Protein AF-0000000068876892 (afdb_homodimer)

Structure (mmCIF, N/CA/C/O backbone):
data_AF-0000000068876892-model_v1
#
loop_
_entity.id
_entity.type
_entity.pdbx_description
1 polymer 'Late sexual development protein'
#
loop_
_atom_site.group_PDB
_atom_site.id
_atom_site.type_symbol
_atom_site.label_atom_id
_atom_site.label_alt_id
_atom_site.label_comp_id
_atom_site.label_asym_id
_atom_site.label_entity_id
_atom_site.label_seq_id
_atom_site.pdbx_PDB_ins_code
_atom_site.Cartn_x
_atom_site.Cartn_y
_atom_site.Cartn_z
_atom_site.occupancy
_atom_site.B_iso_or_equiv
_atom_site.auth_seq_id
_atom_site.auth_comp_id
_atom_site.auth_asym_id
_atom_site.auth_atom_id
_atom_site.pdbx_PDB_model_num
ATOM 1 N N . MET A 1 1 ? -30.031 54.219 34.031 1 28.59 1 MET A N 1
ATOM 2 C CA . MET A 1 1 ? -30.281 52.781 33.844 1 28.59 1 MET A CA 1
ATOM 3 C C . MET A 1 1 ? -29.078 52.062 33.281 1 28.59 1 MET A C 1
ATOM 5 O O . MET A 1 1 ? -28.656 52.375 32.156 1 28.59 1 MET A O 1
ATOM 9 N N . LEU A 1 2 ? -28.141 51.688 34.125 1 32.84 2 LEU A N 1
ATOM 10 C CA . LEU A 1 2 ? -26.781 51.188 34.062 1 32.84 2 LEU A CA 1
ATOM 11 C C . LEU A 1 2 ? -26.75 49.781 33.438 1 32.84 2 LEU A C 1
ATOM 13 O O . LEU A 1 2 ? -27.328 48.844 33.969 1 32.84 2 LEU A O 1
ATOM 17 N N . LEU A 1 3 ? -26.875 49.75 32.094 1 31.39 3 LEU A N 1
ATOM 18 C CA . LEU A 1 3 ? -26.828 48.531 31.281 1 31.39 3 LEU A CA 1
ATOM 19 C C . LEU A 1 3 ? -25.578 47.719 31.578 1 31.39 3 LEU A C 1
ATOM 21 O O . LEU A 1 3 ? -24.469 48.219 31.375 1 31.39 3 LEU A O 1
ATOM 25 N N . GLN A 1 4 ? -25.609 46.906 32.625 1 23.48 4 GLN A N 1
ATOM 26 C CA . GLN A 1 4 ? -24.594 45.938 33 1 23.48 4 GLN A CA 1
ATOM 27 C C . GLN A 1 4 ? -24.328 44.938 31.859 1 23.48 4 GLN A C 1
ATOM 29 O O . GLN A 1 4 ? -25.234 44.188 31.469 1 23.48 4 GLN A O 1
ATOM 34 N N . ARG A 1 5 ? -23.562 45.344 30.828 1 32.91 5 ARG A N 1
ATOM 35 C CA . ARG A 1 5 ? -23.047 44.438 29.797 1 32.91 5 ARG A CA 1
ATOM 36 C C . ARG A 1 5 ? -22.422 43.219 30.438 1 32.91 5 ARG A C 1
ATOM 38 O O . ARG A 1 5 ? -21.422 43.312 31.141 1 32.91 5 ARG A O 1
ATOM 45 N N . SER A 1 6 ? -23.25 42.188 30.812 1 27.88 6 SER A N 1
ATOM 46 C CA . SER A 1 6 ? -22.766 40.906 31.266 1 27.88 6 SER A CA 1
ATOM 47 C C . SER A 1 6 ? -21.797 40.281 30.25 1 27.88 6 SER A C 1
ATOM 49 O O . SER A 1 6 ? -22.125 40.125 29.078 1 27.88 6 SER A O 1
ATOM 51 N N . TRP A 1 7 ? -20.484 40.406 30.406 1 29.2 7 TRP A N 1
ATOM 52 C CA . TRP A 1 7 ? -19.391 39.719 29.703 1 29.2 7 TRP A CA 1
ATOM 53 C C . TRP A 1 7 ? -19.531 38.219 29.828 1 29.2 7 TRP A C 1
ATOM 55 O O . TRP A 1 7 ? -19.422 37.656 30.922 1 29.2 7 TRP A O 1
ATOM 65 N N . ALA A 1 8 ? -20.422 37.562 29.094 1 30.58 8 ALA A N 1
ATOM 66 C CA . ALA A 1 8 ? -20.453 36.094 29.047 1 30.58 8 ALA A CA 1
ATOM 67 C C . ALA A 1 8 ? -19.109 35.531 28.578 1 30.58 8 ALA A C 1
ATOM 69 O O . ALA A 1 8 ? -18.688 35.812 27.453 1 30.58 8 ALA A O 1
ATOM 70 N N . LEU A 1 9 ? -18.172 35.25 29.484 1 28.89 9 LEU A N 1
ATOM 71 C CA . LEU A 1 9 ? -16.969 34.438 29.281 1 28.89 9 LEU A CA 1
ATOM 72 C C . LEU A 1 9 ? -17.328 33.094 28.656 1 28.89 9 LEU A C 1
ATOM 74 O O . LEU A 1 9 ? -18.078 32.312 29.25 1 28.89 9 LEU A O 1
ATOM 78 N N . LEU A 1 10 ? -17.438 33.062 27.391 1 29.5 10 LEU A N 1
ATOM 79 C CA . LEU A 1 10 ? -17.469 31.781 26.703 1 29.5 10 LEU A CA 1
ATOM 80 C C . LEU A 1 10 ? -16.344 30.875 27.172 1 29.5 10 LEU A C 1
ATOM 82 O O . LEU A 1 10 ? -15.172 31.141 26.891 1 29.5 10 LEU A O 1
ATOM 86 N N . LEU A 1 11 ? -16.453 30.234 28.328 1 28.41 11 LEU A N 1
ATOM 87 C CA . LEU A 1 11 ? -15.57 29.156 28.75 1 28.41 11 LEU A CA 1
ATOM 88 C C . LEU A 1 11 ? -15.469 28.078 27.672 1 28.41 11 LEU A C 1
ATOM 90 O O . LEU A 1 11 ? -16.469 27.469 27.297 1 28.41 11 LEU A O 1
ATOM 94 N N . ALA A 1 12 ? -14.555 28.156 26.781 1 30.27 12 ALA A N 1
ATOM 95 C CA . ALA A 1 12 ? -14.078 27.031 25.984 1 30.27 12 ALA A CA 1
ATOM 96 C C . ALA A 1 12 ? -13.836 25.797 26.859 1 30.27 12 ALA A C 1
ATOM 98 O O . ALA A 1 12 ? -12.898 25.766 27.656 1 30.27 12 ALA A O 1
ATOM 99 N N . LEU A 1 13 ? -14.867 25.141 27.328 1 30.42 13 LEU A N 1
ATOM 100 C CA . LEU A 1 13 ? -14.695 23.828 27.938 1 30.42 13 LEU A CA 1
ATOM 101 C C . LEU A 1 13 ? -13.727 22.984 27.141 1 30.42 13 LEU A C 1
ATOM 103 O O . LEU A 1 13 ? -14.062 22.5 26.062 1 30.42 13 LEU A O 1
ATOM 107 N N . LEU A 1 14 ? -12.484 23.312 27.141 1 33.69 14 LEU A N 1
ATOM 108 C CA . LEU A 1 14 ? -11.492 22.281 26.844 1 33.69 14 LEU A CA 1
ATOM 109 C C . LEU A 1 14 ? -11.758 21.016 27.656 1 33.69 14 LEU A C 1
ATOM 111 O O . LEU A 1 14 ? -11.477 20.969 28.859 1 33.69 14 LEU A O 1
ATOM 115 N N . GLY A 1 15 ? -12.852 20.375 27.469 1 34.12 15 GLY A N 1
ATOM 116 C CA . GLY A 1 15 ? -12.914 19.062 28.109 1 34.12 15 GLY A CA 1
ATOM 117 C C . GLY A 1 15 ? -11.57 18.375 28.188 1 34.12 15 GLY A C 1
ATOM 118 O O . GLY A 1 15 ? -10.781 18.438 27.234 1 34.12 15 GLY A O 1
ATOM 119 N N . CYS A 1 16 ? -11 18.141 29.281 1 36.81 16 CYS A N 1
ATOM 120 C CA . CYS A 1 16 ? -9.859 17.281 29.578 1 36.81 16 CYS A CA 1
ATOM 121 C C . CYS A 1 16 ? -9.891 16.016 28.734 1 36.81 16 CYS A C 1
ATOM 123 O O . CYS A 1 16 ? -10.586 15.055 29.062 1 36.81 16 CYS A O 1
ATOM 125 N N . ALA A 1 17 ? -9.812 16.109 27.5 1 43.75 17 ALA A N 1
ATOM 126 C CA . ALA A 1 17 ? -9.602 14.867 26.766 1 43.75 17 ALA A CA 1
ATOM 127 C C . ALA A 1 17 ? -8.5 14.031 27.406 1 43.75 17 ALA A C 1
ATOM 129 O O . ALA A 1 17 ? -7.355 14.484 27.516 1 43.75 17 ALA A O 1
ATOM 130 N N . SER A 1 18 ? -8.773 13.258 28.469 1 49.16 18 SER A N 1
ATOM 131 C CA . SER A 1 18 ? -7.797 12.297 28.969 1 49.16 18 SER A CA 1
ATOM 132 C C . SER A 1 18 ? -6.957 11.719 27.844 1 49.16 18 SER A C 1
ATOM 134 O O . SER A 1 18 ? -7.5 11.297 26.812 1 49.16 18 SER A O 1
ATOM 136 N N . GLY A 1 19 ? -5.746 12.109 27.766 1 66.5 19 GLY A N 1
ATOM 137 C CA . GLY A 1 19 ? -4.789 11.57 26.812 1 66.5 19 GLY A CA 1
ATOM 138 C C . GLY A 1 19 ? -4.879 10.062 26.672 1 66.5 19 GLY A C 1
ATOM 139 O O . GLY A 1 19 ? -5.07 9.352 27.656 1 66.5 19 GLY A O 1
ATOM 140 N N . ALA A 1 20 ? -5.129 9.594 25.453 1 75.75 20 ALA A N 1
ATOM 141 C CA . ALA A 1 20 ? -5.066 8.164 25.172 1 75.75 20 ALA A CA 1
ATOM 142 C C . ALA A 1 20 ? -3.635 7.645 25.297 1 75.75 20 ALA A C 1
ATOM 144 O O . ALA A 1 20 ? -2.711 8.203 24.703 1 75.75 20 ALA A O 1
ATOM 145 N N . ALA A 1 21 ? -3.508 6.668 26.344 1 76.81 21 ALA A N 1
ATOM 146 C CA . ALA A 1 21 ? -2.225 5.988 26.5 1 76.81 21 ALA A CA 1
ATOM 147 C C . ALA A 1 21 ? -2.158 4.73 25.641 1 76.81 21 ALA A C 1
ATOM 149 O O . ALA A 1 21 ? -3.186 4.242 25.156 1 76.81 21 ALA A O 1
ATOM 150 N N . ILE A 1 22 ? -0.968 4.312 25.312 1 84.5 22 ILE A N 1
ATOM 151 C CA . ILE A 1 22 ? -0.804 3.045 24.609 1 84.5 22 ILE A CA 1
ATOM 152 C C . ILE A 1 22 ? -1.352 1.907 25.469 1 84.5 22 ILE A C 1
ATOM 154 O O . ILE A 1 22 ? -1.19 1.912 26.688 1 84.5 22 ILE A O 1
ATOM 158 N N . PRO A 1 23 ? -1.977 1.021 24.844 1 81 23 PRO A N 1
ATOM 159 C CA . PRO A 1 23 ? -2.531 -0.106 25.594 1 81 23 PRO A CA 1
ATOM 160 C C . PRO A 1 23 ? -1.452 -1.014 26.172 1 81 23 PRO A C 1
ATOM 162 O O . PRO A 1 23 ? -0.343 -1.083 25.641 1 81 23 PRO A O 1
ATOM 165 N N . SER A 1 24 ? -1.805 -1.585 27.312 1 78.12 24 SER A N 1
ATOM 166 C CA . SER A 1 24 ? -0.872 -2.543 27.891 1 78.12 24 SER A CA 1
ATOM 167 C C . SER A 1 24 ? -1.562 -3.867 28.203 1 78.12 24 SER A C 1
ATOM 169 O O . SER A 1 24 ? -0.991 -4.727 28.875 1 78.12 24 SER A O 1
ATOM 171 N N . ASN A 1 25 ? -2.619 -4.035 27.578 1 77.56 25 ASN A N 1
ATOM 172 C CA . ASN A 1 25 ? -3.416 -5.203 27.938 1 77.56 25 ASN A CA 1
ATOM 173 C C . ASN A 1 25 ? -2.844 -6.48 27.328 1 77.56 25 ASN A C 1
ATOM 175 O O . ASN A 1 25 ? -3.07 -7.574 27.859 1 77.56 25 ASN A O 1
ATOM 179 N N . ASP A 1 26 ? -2.145 -6.406 26.344 1 85.19 26 ASP A N 1
ATOM 180 C CA . ASP A 1 26 ? -1.611 -7.594 25.688 1 85.19 26 ASP A CA 1
ATOM 181 C C . ASP A 1 26 ? -0.086 -7.617 25.734 1 85.19 26 ASP A C 1
ATOM 183 O O . ASP A 1 26 ? 0.558 -8.344 24.969 1 85.19 26 ASP A O 1
ATOM 187 N N . GLY A 1 27 ? 0.458 -6.848 26.594 1 90.5 27 GLY A N 1
ATOM 188 C CA . GLY A 1 27 ? 1.896 -6.832 26.797 1 90.5 27 GLY A CA 1
ATOM 189 C C . GLY A 1 27 ? 2.613 -5.805 25.953 1 90.5 27 GLY A C 1
ATOM 190 O O . GLY A 1 27 ? 3.814 -5.578 26.109 1 90.5 27 GLY A O 1
ATOM 191 N N . PHE A 1 28 ? 2.02 -5.273 24.984 1 93.25 28 PHE A N 1
ATOM 192 C CA . PHE A 1 28 ? 2.586 -4.191 24.188 1 93.25 28 PHE A CA 1
ATOM 193 C C . PHE A 1 28 ? 2.973 -3.012 25.078 1 93.25 28 PHE A C 1
ATOM 195 O O . PHE A 1 28 ? 2.27 -2.697 26.031 1 93.25 28 PHE A O 1
ATOM 202 N N . PRO A 1 29 ? 4.062 -2.455 24.844 1 93.62 29 PRO A N 1
ATOM 203 C CA . PRO A 1 29 ? 4.949 -2.484 23.688 1 93.62 29 PRO A CA 1
ATOM 204 C C . PRO A 1 29 ? 6.078 -3.502 23.828 1 93.62 29 PRO A C 1
ATOM 206 O O . PRO A 1 29 ? 6.895 -3.656 22.922 1 93.62 29 PRO A O 1
ATOM 209 N N . SER A 1 30 ? 6.234 -4.156 24.969 1 93 30 SER A N 1
ATOM 210 C CA . SER A 1 30 ? 7.273 -5.156 25.203 1 93 30 SER A CA 1
ATOM 211 C C . SER A 1 30 ? 6.668 -6.508 25.562 1 93 30 SER A C 1
ATOM 213 O O . SER A 1 30 ? 6.895 -7.02 26.656 1 93 30 SER A O 1
ATOM 215 N N . PRO A 1 31 ? 6.016 -7.125 24.625 1 95.44 31 PRO A N 1
ATOM 216 C CA . PRO A 1 31 ? 5.289 -8.367 24.906 1 95.44 31 PRO A CA 1
ATOM 217 C C . PRO A 1 31 ? 6.219 -9.547 25.156 1 95.44 31 PRO A C 1
ATOM 219 O O . PRO A 1 31 ? 7.309 -9.617 24.578 1 95.44 31 PRO A O 1
ATOM 222 N N . SER A 1 32 ? 5.703 -10.492 26.047 1 93.88 32 SER A N 1
ATOM 223 C CA . SER A 1 32 ? 6.336 -11.797 26.156 1 93.88 32 SER A CA 1
ATOM 224 C C . SER A 1 32 ? 6.184 -12.594 24.859 1 93.88 32 SER A C 1
ATOM 226 O O . SER A 1 32 ? 5.461 -12.172 23.953 1 93.88 32 SER A O 1
ATOM 228 N N . THR A 1 33 ? 6.875 -13.719 24.812 1 93.56 33 THR A N 1
ATOM 229 C CA . THR A 1 33 ? 6.789 -14.562 23.625 1 93.56 33 THR A CA 1
ATOM 230 C C . THR A 1 33 ? 5.344 -14.977 23.359 1 93.56 33 THR A C 1
ATOM 232 O O . THR A 1 33 ? 4.883 -14.93 22.219 1 93.56 33 THR A O 1
ATOM 235 N N . GLN A 1 34 ? 4.629 -15.336 24.391 1 93.88 34 GLN A N 1
ATOM 236 C CA . GLN A 1 34 ? 3.236 -15.758 24.266 1 93.88 34 GLN A CA 1
ATOM 237 C C . GLN A 1 34 ? 2.348 -14.578 23.859 1 93.88 34 GLN A C 1
ATOM 239 O O . GLN A 1 34 ? 1.432 -14.742 23.047 1 93.88 34 GLN A O 1
ATOM 244 N N . GLN A 1 35 ? 2.627 -13.469 24.406 1 95.44 35 GLN A N 1
ATOM 245 C CA . GLN A 1 35 ? 1.865 -12.266 24.062 1 95.44 35 GLN A CA 1
ATOM 246 C C . GLN A 1 35 ? 2.127 -11.836 22.625 1 95.44 35 GLN A C 1
ATOM 248 O O . GLN A 1 35 ? 1.212 -11.383 21.938 1 95.44 35 GLN A O 1
ATOM 253 N N . GLN A 1 36 ? 3.338 -11.969 22.234 1 95.75 36 GLN A N 1
ATOM 254 C CA . GLN A 1 36 ? 3.697 -11.656 20.859 1 95.75 36 GLN A CA 1
ATOM 255 C C . GLN A 1 36 ? 2.941 -12.547 19.875 1 95.75 36 GLN A C 1
ATOM 257 O O . GLN A 1 36 ? 2.506 -12.086 18.812 1 95.75 36 GLN A O 1
ATOM 262 N N . LEU A 1 37 ? 2.84 -13.773 20.203 1 96.19 37 LEU A N 1
ATOM 263 C CA . LEU A 1 37 ? 2.09 -14.695 19.359 1 96.19 37 LEU A CA 1
ATOM 264 C C . LEU A 1 37 ? 0.613 -14.32 19.312 1 96.19 37 LEU A C 1
ATOM 266 O O . LEU A 1 37 ? -0.03 -14.422 18.266 1 96.19 37 LEU A O 1
ATOM 270 N N . SER A 1 38 ? 0.063 -13.938 20.469 1 96.56 38 SER A N 1
ATOM 271 C CA . SER A 1 38 ? -1.329 -13.5 20.516 1 96.56 38 SER A CA 1
ATOM 272 C C . SER A 1 38 ? -1.555 -12.273 19.641 1 96.56 38 SER A C 1
ATOM 274 O O . SER A 1 38 ? -2.547 -12.188 18.906 1 96.56 38 SER A O 1
ATOM 276 N N . ILE A 1 39 ? -0.649 -11.289 19.719 1 97.81 39 ILE A N 1
ATOM 277 C CA . ILE A 1 39 ? -0.721 -10.102 18.875 1 97.81 39 ILE A CA 1
ATOM 278 C C . I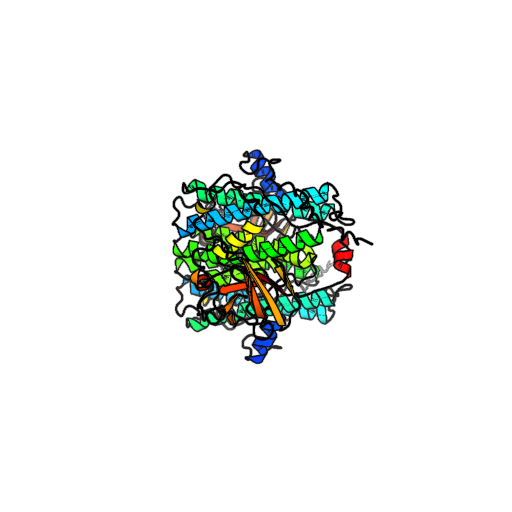LE A 1 39 ? -0.632 -10.5 17.406 1 97.81 39 ILE A C 1
ATOM 280 O O . ILE A 1 39 ? -1.367 -9.977 16.562 1 97.81 39 ILE A O 1
ATOM 284 N N . ALA A 1 40 ? 0.259 -11.461 17.078 1 98.44 40 ALA A N 1
ATOM 285 C CA . ALA A 1 40 ? 0.445 -11.938 15.711 1 98.44 40 ALA A CA 1
ATOM 286 C C . ALA A 1 40 ? -0.829 -12.586 15.172 1 98.44 40 ALA A C 1
ATOM 288 O O . ALA A 1 40 ? -1.176 -12.406 14 1 98.44 40 ALA A O 1
ATOM 289 N N . LYS A 1 41 ? -1.5 -13.328 16 1 97.88 41 LYS A N 1
ATOM 290 C CA . LYS A 1 41 ? -2.742 -13.977 15.586 1 97.88 41 LYS A CA 1
ATOM 291 C C . LYS A 1 41 ? -3.832 -12.945 15.305 1 97.88 41 LYS A C 1
ATOM 293 O O . LYS A 1 41 ? -4.543 -13.047 14.305 1 97.88 41 LYS A O 1
ATOM 298 N N . ASP A 1 42 ? -3.934 -11.922 16.172 1 97.38 42 ASP A N 1
ATOM 299 C CA . ASP A 1 42 ? -4.891 -10.852 15.93 1 97.38 42 ASP A CA 1
ATOM 300 C C . ASP A 1 42 ? -4.535 -10.062 14.664 1 97.38 42 ASP A C 1
ATOM 302 O O . ASP A 1 42 ? -5.422 -9.609 13.945 1 97.38 42 ASP A O 1
ATOM 306 N N . ALA A 1 43 ? -3.238 -9.945 14.406 1 98.56 43 ALA A N 1
ATOM 307 C CA . ALA A 1 43 ? -2.74 -9.164 13.281 1 98.56 43 ALA A CA 1
ATOM 308 C C . ALA A 1 43 ? -2.818 -9.961 11.977 1 98.56 43 ALA A C 1
ATOM 310 O O . ALA A 1 43 ? -2.791 -9.383 10.891 1 98.56 43 ALA A O 1
ATOM 311 N N . GLY A 1 44 ? -2.838 -11.258 12.102 1 98.31 44 GLY A N 1
ATOM 312 C CA . GLY A 1 44 ? -2.889 -12.133 10.938 1 98.31 44 GLY A CA 1
ATOM 313 C C . GLY A 1 44 ? -1.518 -12.453 10.367 1 98.31 44 GLY A C 1
ATOM 314 O O . GLY A 1 44 ? -1.392 -12.781 9.188 1 98.31 44 GLY A O 1
ATOM 315 N N . GLY A 1 45 ? -0.462 -12.336 11.109 1 98.75 45 GLY A N 1
ATOM 316 C CA . GLY A 1 45 ? 0.88 -12.625 10.625 1 98.75 45 GLY A CA 1
ATOM 317 C C . GLY A 1 45 ? 1.953 -12.391 11.672 1 98.75 45 GLY A C 1
ATOM 318 O O . GLY A 1 45 ? 1.719 -11.695 12.664 1 98.75 45 GLY A O 1
ATOM 319 N N . LEU A 1 46 ? 3.109 -12.961 11.438 1 98.62 46 LEU A N 1
ATOM 320 C CA . LEU A 1 46 ? 4.227 -12.867 12.375 1 98.62 46 LEU A CA 1
ATOM 321 C C . LEU A 1 46 ? 5.074 -11.633 12.094 1 98.62 46 LEU A C 1
ATOM 323 O O . LEU A 1 46 ? 5.031 -11.086 10.992 1 98.62 46 LEU A O 1
ATOM 327 N N . LEU A 1 47 ? 5.859 -11.266 13.141 1 98.25 47 LEU A N 1
ATOM 328 C CA . LEU A 1 47 ? 6.957 -10.328 12.945 1 98.25 47 LEU A CA 1
ATOM 329 C C . LEU A 1 47 ? 7.988 -10.898 11.977 1 98.25 47 LEU A C 1
ATOM 331 O O . LEU A 1 47 ? 8.211 -12.109 11.938 1 98.25 47 LEU A O 1
ATOM 335 N N . PRO A 1 48 ? 8.617 -9.977 11.203 1 97.62 48 PRO A N 1
ATOM 336 C CA . PRO A 1 48 ? 9.703 -10.461 10.352 1 97.62 48 PRO A CA 1
ATOM 337 C C . PRO A 1 48 ? 10.805 -11.164 11.148 1 97.62 48 PRO A C 1
ATOM 339 O O . PRO A 1 48 ? 11.148 -10.727 12.25 1 97.62 48 PRO A O 1
ATOM 342 N N . ASN A 1 49 ? 11.375 -12.242 10.594 1 95.88 49 ASN A N 1
ATOM 343 C CA . ASN A 1 49 ? 12.461 -12.93 11.281 1 95.88 49 ASN A CA 1
ATOM 344 C C . ASN A 1 49 ? 13.727 -12.969 10.438 1 95.88 49 ASN A C 1
ATOM 346 O O . ASN A 1 49 ? 14.562 -13.859 10.594 1 95.88 49 ASN A O 1
ATOM 350 N N . VAL A 1 50 ? 13.836 -12.102 9.5 1 93 50 VAL A N 1
ATOM 351 C CA . VAL A 1 50 ? 15.07 -11.953 8.727 1 93 50 VAL A CA 1
ATOM 352 C C . VAL A 1 50 ? 16.062 -11.086 9.492 1 93 50 VAL A C 1
ATOM 354 O O . VAL A 1 50 ? 15.664 -10.25 10.305 1 93 50 VAL A O 1
ATOM 357 N N . PRO A 1 51 ? 17.359 -11.234 9.234 1 91.69 51 PRO A N 1
ATOM 358 C CA . PRO A 1 51 ? 18.328 -10.43 9.977 1 91.69 51 PRO A CA 1
ATOM 359 C C . PRO A 1 51 ? 18.203 -8.938 9.695 1 91.69 51 PRO A C 1
ATOM 361 O O . PRO A 1 51 ? 18.078 -8.523 8.539 1 91.69 51 PRO A O 1
ATOM 364 N N . LEU A 1 52 ? 18.25 -8.156 10.734 1 95.19 52 LEU A N 1
ATOM 365 C CA . LEU A 1 52 ? 18.188 -6.699 10.641 1 95.19 52 LEU A CA 1
ATOM 366 C C . LEU A 1 52 ? 19.594 -6.098 10.578 1 95.19 52 LEU A C 1
ATOM 368 O O . LEU A 1 52 ? 20.547 -6.715 11.039 1 95.19 52 LEU A O 1
ATOM 372 N N . PRO A 1 53 ? 19.672 -4.898 9.969 1 96.12 53 PRO A N 1
ATOM 373 C CA . PRO A 1 53 ? 20.984 -4.238 9.984 1 96.12 53 PRO A CA 1
ATOM 374 C C . PRO A 1 53 ? 21.469 -3.928 11.398 1 96.12 53 PRO A C 1
ATOM 376 O O . PRO A 1 53 ? 20.672 -3.496 12.25 1 96.12 53 PRO A O 1
ATOM 379 N N . THR A 1 54 ? 22.766 -4.148 11.617 1 97.62 54 THR A N 1
ATOM 380 C CA . THR A 1 54 ? 23.344 -3.873 12.93 1 97.62 54 THR A CA 1
ATOM 381 C C . THR A 1 54 ? 23.891 -2.449 12.992 1 97.62 54 THR A C 1
ATOM 383 O O . THR A 1 54 ? 24.297 -1.982 14.055 1 97.62 54 THR A O 1
ATOM 386 N N . LYS A 1 55 ? 23.922 -1.818 11.875 1 97.81 55 LYS A N 1
ATOM 387 C CA . LYS A 1 55 ? 24.328 -0.42 11.781 1 97.81 55 LYS A CA 1
ATOM 388 C C . LYS A 1 55 ? 23.391 0.369 10.875 1 97.81 55 LYS A C 1
ATOM 390 O O . LYS A 1 55 ? 22.969 -0.125 9.828 1 97.81 55 LYS A O 1
ATOM 395 N N . LEU A 1 56 ? 23.047 1.564 11.289 1 98.19 56 LEU A N 1
ATOM 396 C CA . LEU A 1 56 ? 22.234 2.486 10.516 1 98.19 56 LEU A CA 1
ATOM 397 C C . LEU A 1 56 ? 22.953 3.805 10.281 1 98.19 56 LEU A C 1
ATOM 399 O O . LEU A 1 56 ? 23.625 4.316 11.188 1 98.19 56 LEU A O 1
ATOM 403 N N . GLY A 1 57 ? 22.953 4.281 9.039 1 98.25 57 GLY A N 1
ATOM 404 C CA . GLY A 1 57 ? 23.359 5.66 8.828 1 98.25 57 GLY A CA 1
ATOM 405 C C . GLY A 1 57 ? 22.422 6.664 9.484 1 98.25 57 GLY A C 1
ATOM 406 O O . GLY A 1 57 ? 21.359 6.301 9.984 1 98.25 57 GLY A O 1
ATOM 407 N N . PRO A 1 58 ? 22.828 7.969 9.508 1 98.25 58 PRO A N 1
ATOM 408 C CA . PRO A 1 58 ? 22.016 8.984 10.188 1 98.25 58 PRO A CA 1
ATOM 409 C C . PRO A 1 58 ? 20.609 9.094 9.625 1 98.25 58 PRO A C 1
ATOM 411 O O . PRO A 1 58 ? 19.656 9.297 10.375 1 98.25 58 PRO A O 1
ATOM 414 N N . GLY A 1 59 ? 20.5 9 8.32 1 98.38 59 GLY A N 1
ATOM 415 C CA . GLY A 1 59 ? 19.188 9.055 7.707 1 98.38 59 GLY A CA 1
ATOM 416 C C . GLY A 1 59 ? 18.297 7.891 8.094 1 98.38 59 GLY A C 1
ATOM 417 O O . GLY A 1 59 ? 17.109 8.078 8.406 1 98.38 59 GLY A O 1
ATOM 418 N N . SER A 1 60 ? 18.859 6.684 8.016 1 98.75 60 SER A N 1
ATOM 419 C CA . SER A 1 60 ? 18.094 5.484 8.352 1 98.75 60 SER A CA 1
ATOM 420 C C . SER A 1 60 ? 17.688 5.488 9.82 1 98.75 60 SER A C 1
ATOM 422 O O . SER A 1 60 ? 16.578 5.062 10.156 1 98.75 60 SER A O 1
ATOM 424 N N . LYS A 1 61 ? 18.594 5.949 10.656 1 98.75 61 LYS A N 1
ATOM 425 C CA . LYS A 1 61 ? 18.281 6.086 12.07 1 98.75 61 LYS A CA 1
ATOM 426 C C . LYS A 1 61 ? 17.062 6.984 12.289 1 98.75 61 LYS A C 1
ATOM 428 O O . LYS A 1 61 ? 16.109 6.582 12.938 1 98.75 61 LYS A O 1
ATOM 433 N N . THR A 1 62 ? 17.109 8.156 11.734 1 98.88 62 THR A N 1
ATOM 434 C CA . THR A 1 62 ? 16.031 9.125 11.883 1 98.88 62 THR A CA 1
ATOM 435 C C . THR A 1 62 ? 14.727 8.586 11.289 1 98.88 62 THR A C 1
ATOM 437 O O . THR A 1 62 ? 13.656 8.789 11.859 1 98.88 62 THR A O 1
ATOM 440 N N . THR A 1 63 ? 14.844 7.926 10.18 1 98.88 63 THR A N 1
ATOM 441 C CA . THR A 1 63 ? 13.688 7.352 9.5 1 98.88 63 THR A CA 1
ATOM 442 C C . THR A 1 63 ? 13 6.316 10.391 1 98.88 63 THR A C 1
ATOM 444 O O . THR A 1 63 ? 11.781 6.371 10.586 1 98.88 63 THR A O 1
ATOM 447 N N . PHE A 1 64 ? 13.711 5.375 10.969 1 98.94 64 PHE A N 1
ATOM 448 C CA . PHE A 1 64 ? 13.125 4.371 11.852 1 98.94 64 PHE A CA 1
ATOM 449 C C . PHE A 1 64 ? 12.562 5.016 13.109 1 98.94 64 PHE A C 1
ATOM 451 O O . PHE A 1 64 ? 11.547 4.566 13.648 1 98.94 64 PHE A O 1
ATOM 458 N N . GLN A 1 65 ? 13.211 6.078 13.625 1 98.94 65 GLN A N 1
ATOM 459 C CA . GLN A 1 65 ? 12.695 6.781 14.789 1 98.94 65 GLN A CA 1
ATOM 460 C C . GLN A 1 65 ? 11.328 7.406 14.5 1 98.94 65 GLN A C 1
ATOM 462 O O . GLN A 1 65 ? 10.422 7.34 15.328 1 98.94 65 GLN A O 1
ATOM 467 N N . LEU A 1 66 ? 11.227 8.031 13.344 1 98.94 66 LEU A N 1
ATOM 468 C CA . LEU A 1 66 ? 9.938 8.602 12.953 1 98.94 66 LEU A CA 1
ATOM 469 C C . LEU A 1 66 ? 8.891 7.5 12.789 1 98.94 66 LEU A C 1
ATOM 471 O O . LEU A 1 66 ? 7.738 7.68 13.188 1 98.94 66 LEU A O 1
ATOM 475 N N . ILE A 1 67 ? 9.281 6.352 12.148 1 98.94 67 ILE A N 1
ATOM 476 C CA . ILE A 1 67 ? 8.359 5.238 11.977 1 98.94 67 ILE A CA 1
ATOM 477 C C . ILE A 1 67 ? 7.891 4.742 13.344 1 98.94 67 ILE A C 1
ATOM 479 O O . ILE A 1 67 ? 6.688 4.578 13.57 1 98.94 67 ILE A O 1
ATOM 483 N N . ALA A 1 68 ? 8.82 4.543 14.281 1 98.81 68 ALA A N 1
ATOM 484 C CA . ALA A 1 68 ? 8.461 4.09 15.625 1 98.81 68 ALA A CA 1
ATOM 485 C C . ALA A 1 68 ? 7.516 5.074 16.297 1 98.81 68 ALA A C 1
ATOM 487 O O . ALA A 1 68 ? 6.512 4.676 16.891 1 98.81 68 ALA A O 1
ATOM 488 N N . PHE A 1 69 ? 7.816 6.34 16.219 1 98.81 69 PHE A N 1
ATOM 489 C CA . PHE A 1 69 ? 7.012 7.406 16.797 1 98.81 69 PHE A CA 1
ATOM 490 C C . PHE A 1 69 ? 5.594 7.379 16.234 1 98.81 69 PHE A C 1
ATOM 492 O O . PHE A 1 69 ? 4.625 7.465 17 1 98.81 69 PHE A O 1
ATOM 499 N N . ASN A 1 70 ? 5.5 7.254 14.938 1 98.81 70 ASN A N 1
ATOM 500 C CA . ASN A 1 70 ? 4.215 7.227 14.25 1 98.81 70 ASN A CA 1
ATOM 501 C C . ASN A 1 70 ? 3.402 5.992 14.625 1 98.81 70 ASN A C 1
ATOM 503 O O . ASN A 1 70 ? 2.189 6.074 14.82 1 98.81 70 ASN A O 1
ATOM 507 N N . GLU A 1 71 ? 4.031 4.828 14.641 1 98.69 71 GLU A N 1
ATOM 508 C CA . GLU A 1 71 ? 3.312 3.588 14.906 1 98.69 71 GLU A CA 1
ATOM 509 C C . GLU A 1 71 ? 2.73 3.582 16.312 1 98.69 71 GLU A C 1
ATOM 511 O O . GLU A 1 71 ? 1.639 3.053 16.547 1 98.69 71 GLU A O 1
ATOM 516 N N . LEU A 1 72 ? 3.461 4.133 17.266 1 98.31 72 LEU A N 1
ATOM 517 C CA . LEU A 1 72 ? 2.939 4.234 18.625 1 98.31 72 LEU A CA 1
ATOM 518 C C . LEU A 1 72 ? 1.692 5.113 18.672 1 98.31 72 LEU A C 1
ATOM 520 O O . LEU A 1 72 ? 0.717 4.781 19.344 1 98.31 72 LEU A O 1
ATOM 524 N N . PHE A 1 73 ? 1.716 6.215 17.969 1 98.25 73 PHE A N 1
ATOM 525 C CA . PHE A 1 73 ? 0.54 7.062 17.812 1 98.25 73 PHE A CA 1
ATOM 526 C C . PHE A 1 73 ? -0.629 6.266 17.25 1 98.25 73 PHE A C 1
ATOM 528 O O . PHE A 1 73 ? -1.751 6.355 17.75 1 98.25 73 PHE A O 1
ATOM 535 N N . GLU A 1 74 ? -0.354 5.457 16.172 1 98.62 74 GLU A N 1
ATOM 536 C CA . GLU A 1 74 ? -1.422 4.703 15.516 1 98.62 74 GLU A CA 1
ATOM 537 C C . GLU A 1 74 ? -1.989 3.633 16.438 1 98.62 74 GLU A C 1
ATOM 539 O O . GLU A 1 74 ? -3.197 3.387 16.453 1 98.62 74 GLU A O 1
ATOM 544 N N . VAL A 1 75 ? -1.133 2.973 17.203 1 98.44 75 VAL A N 1
ATOM 545 C CA . VAL A 1 75 ? -1.611 2.002 18.172 1 98.44 75 VAL A CA 1
ATOM 546 C C . VAL A 1 75 ? -2.57 2.682 19.156 1 98.44 75 VAL A C 1
ATOM 548 O O . VAL A 1 75 ? -3.652 2.16 19.438 1 98.44 75 VAL A O 1
ATOM 551 N N . ALA A 1 76 ? -2.172 3.85 19.656 1 97.75 76 ALA A N 1
ATOM 552 C CA . ALA A 1 76 ? -3.002 4.586 20.609 1 97.75 76 ALA A CA 1
ATOM 553 C C . ALA A 1 76 ? -4.34 4.973 19.984 1 97.75 76 ALA A C 1
ATOM 555 O O . ALA A 1 76 ? -5.387 4.859 20.625 1 97.75 76 ALA A O 1
ATOM 556 N N . PHE A 1 77 ? -4.305 5.457 18.812 1 98.19 77 PHE A N 1
ATOM 557 C CA . PHE A 1 77 ? -5.52 5.887 18.125 1 98.19 77 PHE A CA 1
ATOM 558 C C . PHE A 1 77 ? -6.492 4.727 17.969 1 98.19 77 PHE A C 1
ATOM 560 O O . PHE A 1 77 ? -7.664 4.84 18.328 1 98.19 77 PHE A O 1
ATOM 567 N N . PHE A 1 78 ? -6.012 3.604 17.391 1 97.88 78 PHE A N 1
ATOM 568 C CA . PHE A 1 78 ? -6.914 2.504 17.062 1 97.88 78 PHE A CA 1
ATOM 569 C C . PHE A 1 78 ? -7.363 1.783 18.328 1 97.88 78 PHE A C 1
ATOM 571 O O . PHE A 1 78 ? -8.461 1.223 18.375 1 97.88 78 PHE A O 1
ATOM 578 N N . ASP A 1 79 ? -6.508 1.79 19.359 1 97.19 79 ASP A N 1
ATOM 579 C CA . ASP A 1 79 ? -6.973 1.268 20.641 1 97.19 79 ASP A CA 1
ATOM 580 C C . ASP A 1 79 ? -8.094 2.131 21.203 1 97.19 79 ASP A C 1
ATOM 582 O O . ASP A 1 79 ? -9.086 1.61 21.719 1 97.19 79 ASP A O 1
ATOM 586 N N . SER A 1 80 ? -7.922 3.463 21.172 1 96.5 80 SER A N 1
ATOM 587 C CA . SER A 1 80 ? -8.969 4.383 21.609 1 96.5 80 SER A CA 1
ATOM 588 C C . SER A 1 80 ? -10.258 4.172 20.828 1 96.5 80 SER A C 1
ATOM 590 O O . SER A 1 80 ? -11.344 4.141 21.406 1 96.5 80 SER A O 1
ATOM 592 N N . LEU A 1 81 ? -10.156 4.027 19.531 1 96.19 81 LEU A N 1
ATOM 593 C CA . LEU A 1 81 ? -11.312 3.781 18.672 1 96.19 81 LEU A CA 1
ATOM 594 C C . LEU A 1 81 ? -12.016 2.486 19.078 1 96.19 81 LEU A C 1
ATOM 596 O O . LEU A 1 81 ? -13.242 2.445 19.172 1 96.19 81 LEU A O 1
ATOM 600 N N . LEU A 1 82 ? -11.227 1.457 19.266 1 95.5 82 LEU A N 1
ATOM 601 C CA . LEU A 1 82 ? -11.766 0.154 19.641 1 95.5 82 LEU A CA 1
ATOM 602 C C . LEU A 1 82 ? -12.5 0.233 20.969 1 95.5 82 LEU A C 1
ATOM 604 O O . LEU A 1 82 ? -13.578 -0.356 21.125 1 95.5 82 LEU A O 1
ATOM 608 N N . GLN A 1 83 ? -11.953 0.924 21.922 1 95.5 83 GLN A N 1
ATOM 609 C CA . GLN A 1 83 ? -12.602 1.101 23.219 1 95.5 83 GLN A CA 1
ATOM 610 C C . GLN A 1 83 ? -13.914 1.86 23.078 1 95.5 83 GLN A C 1
ATOM 612 O O . GLN A 1 83 ? -14.922 1.49 23.688 1 95.5 83 GLN A O 1
ATOM 617 N N . ASN A 1 84 ? -13.906 2.922 22.328 1 94.44 84 ASN A N 1
ATOM 618 C CA . ASN A 1 84 ? -15.125 3.691 22.109 1 94.44 84 ASN A CA 1
ATOM 619 C C . ASN A 1 84 ? -16.234 2.828 21.5 1 94.44 84 ASN A C 1
ATOM 621 O O . ASN A 1 84 ? -17.391 2.908 21.906 1 94.44 84 ASN A O 1
ATOM 625 N N . ILE A 1 85 ? -15.852 1.961 20.562 1 93.31 85 ILE A N 1
ATOM 626 C CA . ILE A 1 85 ? -16.812 1.102 19.875 1 93.31 85 ILE A CA 1
ATOM 627 C C . ILE A 1 85 ? -17.344 0.046 20.844 1 93.31 85 ILE A C 1
ATOM 629 O O . ILE A 1 85 ? -18.562 -0.119 20.984 1 93.31 85 ILE A O 1
ATOM 633 N N . THR A 1 86 ? -16.469 -0.62 21.516 1 94.56 86 THR A N 1
ATOM 634 C CA . THR A 1 86 ? -16.859 -1.776 22.328 1 94.56 86 THR A CA 1
ATOM 635 C C . THR A 1 86 ? -17.594 -1.339 23.578 1 94.56 86 THR A C 1
ATOM 637 O O . THR A 1 86 ? -18.453 -2.066 24.094 1 94.56 86 THR A O 1
ATOM 640 N N . GLN A 1 87 ? -17.328 -0.13 24.078 1 94.94 87 GLN A N 1
ATOM 641 C CA . GLN A 1 87 ? -18 0.38 25.266 1 94.94 87 GLN A CA 1
ATOM 642 C C . GLN A 1 87 ? -19.281 1.121 24.906 1 94.94 87 GLN A C 1
ATOM 644 O O . GLN A 1 87 ? -20.047 1.528 25.797 1 94.94 87 GLN A O 1
ATOM 649 N N . GLY A 1 88 ? -19.531 1.293 23.703 1 92.19 88 GLY A N 1
ATOM 650 C CA . GLY A 1 88 ? -20.75 1.949 23.25 1 92.19 88 GLY A CA 1
ATOM 651 C C . GLY A 1 88 ? -20.781 3.428 23.594 1 92.19 88 GLY A C 1
ATOM 652 O O . GLY A 1 88 ? -21.828 3.953 23.984 1 92.19 88 GLY A O 1
ATOM 653 N N . VAL A 1 89 ? -19.672 4.059 23.516 1 94.44 89 VAL A N 1
ATOM 654 C CA . VAL A 1 89 ? -19.625 5.496 23.766 1 94.44 89 VAL A CA 1
ATOM 655 C C . VAL A 1 89 ? -20.531 6.223 22.766 1 94.44 89 VAL A C 1
ATOM 657 O O . VAL A 1 89 ? -20.625 5.82 21.609 1 94.44 89 VAL A O 1
ATOM 660 N N . GLU A 1 90 ? -21.219 7.27 23.188 1 94.75 90 GLU A N 1
ATOM 661 C CA . GLU A 1 90 ? -22.078 8.039 22.297 1 94.75 90 GLU A CA 1
ATOM 662 C C . GLU A 1 90 ? -21.312 8.539 21.078 1 94.75 90 GLU A C 1
ATOM 664 O O . GLU A 1 90 ? -20.203 9.047 21.219 1 94.75 90 GLU A O 1
ATOM 669 N N . GLY A 1 91 ? -21.859 8.328 19.891 1 93.69 91 GLY A N 1
ATOM 670 C CA . GLY A 1 91 ? -21.203 8.688 18.641 1 93.69 91 GLY A CA 1
ATOM 671 C C . GLY A 1 91 ? -20.484 7.527 17.984 1 93.69 91 GLY A C 1
ATOM 672 O O . GLY A 1 91 ? -20.188 7.57 16.797 1 93.69 91 GLY A O 1
ATOM 673 N N . TYR A 1 92 ? -20.219 6.469 18.766 1 93.06 92 TYR A N 1
ATOM 674 C CA . TYR A 1 92 ? -19.438 5.348 18.266 1 93.06 92 TYR A CA 1
ATOM 675 C C . TYR A 1 92 ? -20.266 4.066 18.234 1 93.06 92 TYR A C 1
ATOM 677 O O . TYR A 1 92 ? -19.719 2.98 18.016 1 93.06 92 TYR A O 1
ATOM 685 N N . LYS A 1 93 ? -21.547 4.219 18.531 1 90.19 93 LYS A N 1
ATOM 686 C CA . LYS A 1 93 ? -22.406 3.049 18.531 1 90.19 93 LYS A CA 1
ATOM 687 C C . LYS A 1 93 ? -22.641 2.533 17.109 1 90.19 93 LYS A C 1
ATOM 689 O O . LYS A 1 93 ? -22.906 3.316 16.188 1 90.19 93 LYS A O 1
ATOM 694 N N . ILE A 1 94 ? -22.438 1.309 16.953 1 84.81 94 ILE A N 1
ATOM 695 C CA . ILE A 1 94 ? -22.656 0.643 15.664 1 84.81 94 ILE A CA 1
ATOM 696 C C . ILE A 1 94 ? -23.906 -0.231 15.742 1 84.81 94 ILE A C 1
ATOM 698 O O . ILE A 1 94 ? -24 -1.128 16.578 1 84.81 94 ILE A O 1
ATOM 702 N N . LYS A 1 95 ? -24.812 0.09 14.883 1 78.69 95 LYS A N 1
ATOM 703 C CA . LYS A 1 95 ? -26.109 -0.581 14.93 1 78.69 95 LYS A CA 1
ATOM 704 C C . LYS A 1 95 ? -26.047 -1.937 14.234 1 78.69 95 LYS A C 1
ATOM 706 O O . LYS A 1 95 ? -26.594 -2.924 14.742 1 78.69 95 LYS A O 1
ATOM 711 N N . ALA A 1 96 ? -25.438 -1.874 13.07 1 77.12 96 ALA A N 1
ATOM 712 C CA . ALA A 1 96 ? -25.359 -3.107 12.297 1 77.12 96 ALA A CA 1
ATOM 713 C C . ALA A 1 96 ? -23.906 -3.535 12.078 1 77.12 96 ALA A C 1
ATOM 715 O O . ALA A 1 96 ? -23.031 -2.693 11.859 1 77.12 96 ALA A O 1
ATOM 716 N N . HIS A 1 97 ? -23.562 -4.781 12.281 1 80.25 97 HIS A N 1
ATOM 717 C CA . HIS A 1 97 ? -22.297 -5.398 11.953 1 80.25 97 HIS A CA 1
ATOM 718 C C . HIS A 1 97 ? -21.203 -4.973 12.938 1 80.25 97 HIS A C 1
ATOM 720 O O . HIS A 1 97 ? -20.047 -4.766 12.547 1 80.25 97 HIS A O 1
ATOM 726 N N . LYS A 1 98 ? -21.594 -4.688 14.109 1 84.62 98 LYS A N 1
ATOM 727 C CA . LYS A 1 98 ? -20.641 -4.285 15.148 1 84.62 98 LYS A CA 1
ATOM 728 C C . LYS A 1 98 ? -19.516 -5.297 15.289 1 84.62 98 LYS A C 1
ATOM 730 O O . LYS A 1 98 ? -18.344 -4.918 15.461 1 84.62 98 LYS A O 1
ATOM 735 N N . GLU A 1 99 ? -19.844 -6.543 15.219 1 87.69 99 GLU A N 1
ATOM 736 C CA . GLU A 1 99 ? -18.828 -7.586 15.375 1 87.69 99 GLU A CA 1
ATOM 737 C C . GLU A 1 99 ? -17.797 -7.527 14.258 1 87.69 99 GLU A C 1
ATOM 739 O O . GLU A 1 99 ? -16.609 -7.707 14.5 1 87.69 99 GLU A O 1
ATOM 744 N N . LYS A 1 100 ? -18.25 -7.262 13.102 1 87.94 100 LYS A N 1
ATOM 745 C CA . LYS A 1 100 ? -17.359 -7.156 11.945 1 87.94 100 LYS A CA 1
ATOM 746 C C . LYS A 1 100 ? -16.391 -5.984 12.102 1 87.94 100 LYS A C 1
ATOM 748 O O . LYS A 1 100 ? -15.188 -6.137 11.898 1 87.94 100 LYS A O 1
ATOM 753 N N . ILE A 1 101 ? -16.969 -4.891 12.461 1 88.81 101 ILE A N 1
ATOM 754 C CA . ILE A 1 101 ? -16.156 -3.689 12.586 1 88.81 101 ILE A CA 1
ATOM 755 C C . ILE A 1 101 ? -15.172 -3.855 13.742 1 88.81 101 ILE A C 1
ATOM 757 O O . ILE A 1 101 ? -14.008 -3.463 13.633 1 88.81 101 ILE A O 1
ATOM 761 N N . THR A 1 102 ? -15.641 -4.453 14.805 1 92.38 102 THR A N 1
ATOM 762 C CA . THR A 1 102 ? -14.773 -4.707 15.953 1 92.38 102 THR A CA 1
ATOM 763 C C . THR A 1 102 ? -13.617 -5.621 15.562 1 92.38 102 THR A C 1
ATOM 765 O O . THR A 1 102 ? -12.469 -5.379 15.945 1 92.38 102 THR A O 1
ATOM 768 N N . LYS A 1 103 ? -13.859 -6.637 14.805 1 93.75 103 LYS A N 1
ATOM 769 C CA . LYS A 1 103 ? -12.812 -7.547 14.352 1 93.75 103 LYS A CA 1
ATOM 770 C C . LYS A 1 103 ? -11.797 -6.82 13.477 1 93.75 103 LYS A C 1
ATOM 772 O O . LYS A 1 103 ? -10.586 -6.996 13.648 1 93.75 103 LYS A O 1
ATOM 777 N N . ILE A 1 104 ? -12.32 -6.047 12.57 1 94.69 104 ILE A N 1
ATOM 778 C CA . ILE A 1 104 ? -11.445 -5.34 11.641 1 94.69 104 ILE A CA 1
ATOM 779 C C . ILE A 1 104 ? -10.562 -4.359 12.398 1 94.69 104 ILE A C 1
ATOM 781 O O . ILE A 1 104 ? -9.352 -4.312 12.188 1 94.69 104 ILE A O 1
ATOM 785 N N . VAL A 1 105 ? -11.117 -3.592 13.328 1 95.94 105 VAL A N 1
ATOM 786 C CA . VAL A 1 105 ? -10.344 -2.602 14.07 1 95.94 105 VAL A CA 1
ATOM 787 C C . VAL A 1 105 ? -9.375 -3.309 15.008 1 95.94 105 VAL A C 1
ATOM 789 O O . VAL A 1 105 ? -8.258 -2.824 15.242 1 95.94 105 VAL A O 1
ATOM 792 N N . THR A 1 106 ? -9.75 -4.434 15.57 1 96.5 106 THR A N 1
ATOM 793 C CA . THR A 1 106 ? -8.844 -5.238 16.375 1 96.5 106 THR A CA 1
ATOM 794 C C . THR A 1 106 ? -7.633 -5.684 15.555 1 96.5 106 THR A C 1
ATOM 796 O O . THR A 1 106 ? -6.496 -5.613 16.031 1 96.5 106 THR A O 1
ATOM 799 N N . THR A 1 107 ? -7.906 -6.156 14.367 1 98 107 THR A N 1
ATOM 800 C CA . THR A 1 107 ? -6.84 -6.582 13.469 1 98 107 THR A CA 1
ATOM 801 C C . THR A 1 107 ? -5.898 -5.422 13.156 1 98 107 THR A C 1
ATOM 803 O O . THR A 1 107 ? -4.68 -5.574 13.219 1 98 107 THR A O 1
ATOM 806 N N . VAL A 1 108 ? -6.461 -4.258 12.836 1 98.44 108 VAL A N 1
ATOM 807 C CA . VAL A 1 108 ? -5.66 -3.084 12.5 1 98.44 108 VAL A CA 1
ATOM 808 C C . VAL A 1 108 ? -4.805 -2.68 13.703 1 98.44 108 VAL A C 1
ATOM 810 O O . VAL A 1 108 ? -3.613 -2.406 13.555 1 98.44 108 VAL A O 1
ATOM 813 N N . ARG A 1 109 ? -5.41 -2.613 14.898 1 98.06 109 ARG A N 1
ATOM 814 C CA . ARG A 1 109 ? -4.656 -2.27 16.109 1 98.06 109 ARG A CA 1
ATOM 815 C C . ARG A 1 109 ? -3.477 -3.219 16.297 1 98.06 109 ARG A C 1
ATOM 817 O O . ARG A 1 109 ? -2.365 -2.781 16.594 1 98.06 109 ARG A O 1
ATOM 824 N N . ALA A 1 110 ? -3.686 -4.488 16.156 1 98.44 110 ALA A N 1
ATOM 825 C CA . ALA A 1 110 ? -2.631 -5.484 16.312 1 98.44 110 ALA A CA 1
ATOM 826 C C . ALA A 1 110 ? -1.554 -5.316 15.25 1 98.44 110 ALA A C 1
ATOM 828 O O . ALA A 1 110 ? -0.37 -5.543 15.508 1 98.44 110 ALA A O 1
ATOM 829 N N . GLN A 1 111 ? -1.949 -4.984 14.039 1 98.81 111 GLN A N 1
ATOM 830 C CA . GLN A 1 111 ? -0.99 -4.742 12.969 1 98.81 111 GLN A CA 1
ATOM 831 C C . GLN A 1 111 ? -0.128 -3.518 13.266 1 98.81 111 GLN A C 1
ATOM 833 O O . GLN A 1 111 ? 1.076 -3.521 13 1 98.81 111 GLN A O 1
ATOM 838 N N . GLU A 1 112 ? -0.706 -2.465 13.812 1 98.69 112 GLU A N 1
ATOM 839 C CA . GLU A 1 112 ? 0.081 -1.307 14.227 1 98.69 112 GLU A CA 1
ATOM 840 C C . GLU A 1 112 ? 1.061 -1.673 15.336 1 98.69 112 GLU A C 1
ATOM 842 O O . GLU A 1 112 ? 2.182 -1.161 15.375 1 98.69 112 GLU A O 1
ATOM 847 N N . GLU A 1 113 ? 0.605 -2.514 16.234 1 98.5 113 GLU A N 1
ATOM 848 C CA . GLU A 1 113 ? 1.515 -2.99 17.281 1 98.5 113 GLU A CA 1
ATOM 849 C C . GLU A 1 113 ? 2.709 -3.721 16.672 1 98.5 113 GLU A C 1
ATOM 851 O O . GLU A 1 113 ? 3.85 -3.51 17.094 1 98.5 113 GLU A O 1
ATOM 856 N N . GLN A 1 114 ? 2.416 -4.578 15.695 1 98.56 114 GLN A N 1
ATOM 857 C CA . GLN A 1 114 ? 3.488 -5.301 15.016 1 98.56 114 GLN A CA 1
ATOM 858 C C . GLN A 1 114 ? 4.457 -4.336 14.344 1 98.56 114 GLN A C 1
ATOM 860 O O . GLN A 1 114 ? 5.672 -4.527 14.398 1 98.56 114 GLN A O 1
ATOM 865 N N . HIS A 1 115 ? 3.945 -3.287 13.68 1 98.81 115 HIS A N 1
ATOM 866 C CA . HIS A 1 115 ? 4.793 -2.287 13.039 1 98.81 115 HIS A CA 1
ATOM 867 C C . HIS A 1 115 ? 5.676 -1.576 14.062 1 98.81 115 HIS A C 1
ATOM 869 O O . HIS A 1 115 ? 6.863 -1.354 13.812 1 98.81 115 HIS A O 1
ATOM 875 N N . ALA A 1 116 ? 5.09 -1.213 15.203 1 98.5 116 ALA A N 1
ATOM 876 C CA . ALA A 1 116 ? 5.84 -0.534 16.25 1 98.5 116 ALA A CA 1
ATOM 877 C C . ALA A 1 116 ? 6.957 -1.424 16.797 1 98.5 116 ALA A C 1
ATOM 879 O O . ALA A 1 116 ? 8.086 -0.968 16.984 1 98.5 116 ALA A O 1
ATOM 880 N N . ILE A 1 117 ? 6.645 -2.693 17.047 1 98.19 117 ILE A N 1
ATOM 881 C CA . ILE A 1 117 ? 7.617 -3.639 17.578 1 98.19 117 ILE A CA 1
ATOM 882 C C . ILE A 1 117 ? 8.75 -3.84 16.578 1 98.19 117 ILE A C 1
ATOM 884 O O . ILE A 1 117 ? 9.922 -3.908 16.953 1 98.19 117 ILE A O 1
ATOM 888 N N . ALA A 1 118 ? 8.398 -3.928 15.32 1 98.5 118 ALA A N 1
ATOM 889 C CA . ALA A 1 118 ? 9.406 -4.117 14.281 1 98.5 118 ALA A CA 1
ATOM 890 C C . ALA A 1 118 ? 10.336 -2.91 14.195 1 98.5 118 ALA A C 1
ATOM 892 O O . ALA A 1 118 ? 11.547 -3.062 14.031 1 98.5 118 ALA A O 1
ATOM 893 N N . ALA A 1 119 ? 9.773 -1.688 14.211 1 98.69 119 ALA A N 1
ATOM 894 C CA . ALA A 1 119 ? 10.594 -0.478 14.164 1 98.69 119 ALA A CA 1
ATOM 895 C C . ALA A 1 119 ? 11.5 -0.384 15.391 1 98.69 119 ALA A C 1
ATOM 897 O O . ALA A 1 119 ? 12.672 -0 15.273 1 98.69 119 ALA A O 1
ATOM 898 N N . ASP A 1 120 ? 10.969 -0.698 16.547 1 98.25 120 ASP A N 1
ATOM 899 C CA . ASP A 1 120 ? 11.75 -0.742 17.781 1 98.25 120 ASP A CA 1
ATOM 900 C C . ASP A 1 120 ? 12.906 -1.732 17.672 1 98.25 120 ASP A C 1
ATOM 902 O O . ASP A 1 120 ? 14.039 -1.425 18.047 1 98.25 120 ASP A O 1
ATOM 906 N N . ALA A 1 121 ? 12.617 -2.912 17.156 1 97.94 121 ALA A N 1
ATOM 907 C CA . ALA A 1 121 ? 13.641 -3.939 16.984 1 97.94 121 ALA A CA 1
ATOM 908 C C . ALA A 1 121 ? 14.742 -3.461 16.031 1 97.94 121 ALA A C 1
ATOM 910 O O . ALA A 1 121 ? 15.922 -3.736 16.266 1 97.94 121 ALA A O 1
ATOM 911 N N . ALA A 1 122 ? 14.383 -2.777 14.945 1 98.44 122 ALA A N 1
ATOM 912 C CA . ALA A 1 122 ? 15.367 -2.256 14 1 98.44 122 ALA A CA 1
ATOM 913 C C . ALA A 1 122 ? 16.312 -1.266 14.68 1 98.44 122 ALA A C 1
ATOM 915 O O . ALA A 1 122 ? 17.516 -1.315 14.477 1 98.44 122 ALA A O 1
ATOM 916 N N . LEU A 1 123 ? 15.742 -0.342 15.469 1 98.75 123 LEU A N 1
ATOM 917 C CA . LEU A 1 123 ? 16.531 0.667 16.172 1 98.75 123 LEU A CA 1
ATOM 918 C C . LEU A 1 123 ? 17.422 0.023 17.234 1 98.75 123 LEU A C 1
ATOM 920 O O . LEU A 1 123 ? 18.625 0.297 17.281 1 98.75 123 LEU A O 1
ATOM 924 N N . LYS A 1 124 ? 16.922 -0.866 18 1 98.31 124 LYS A N 1
ATOM 925 C CA . LYS A 1 124 ? 17.656 -1.481 19.109 1 98.31 124 LYS A CA 1
ATOM 926 C C . LYS A 1 124 ? 18.766 -2.389 18.578 1 98.31 124 LYS A C 1
ATOM 928 O O . LYS A 1 124 ? 19.844 -2.453 19.172 1 98.31 124 LYS A O 1
ATOM 933 N N . THR A 1 125 ? 18.5 -3.146 17.516 1 98.25 125 THR A N 1
ATOM 934 C CA . THR A 1 125 ? 19.516 -3.994 16.906 1 98.25 125 THR A CA 1
ATOM 935 C C . THR A 1 125 ? 20.719 -3.164 16.469 1 98.25 125 THR A C 1
ATOM 937 O O . THR A 1 125 ? 21.859 -3.623 16.547 1 98.25 125 THR A O 1
ATOM 940 N N . ALA A 1 126 ? 20.531 -1.963 16.062 1 98.44 126 ALA A N 1
AT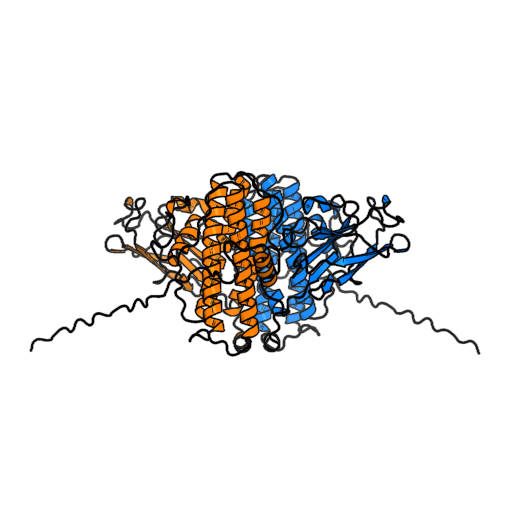OM 941 C CA . ALA A 1 126 ? 21.594 -1.081 15.602 1 98.44 126 ALA A CA 1
ATOM 942 C C . ALA A 1 126 ? 22.141 -0.231 16.75 1 98.44 126 ALA A C 1
ATOM 944 O O . ALA A 1 126 ? 23 0.624 16.547 1 98.44 126 ALA A O 1
ATOM 945 N N . GLY A 1 127 ? 21.594 -0.427 18.016 1 98.38 127 GLY A N 1
ATOM 946 C CA . GLY A 1 127 ? 22.047 0.319 19.172 1 98.38 127 GLY A CA 1
ATOM 947 C C . GLY A 1 127 ? 21.578 1.764 19.172 1 98.38 127 GLY A C 1
ATOM 948 O O . GLY A 1 127 ? 22.219 2.625 19.781 1 98.38 127 GLY A O 1
ATOM 949 N N . GLU A 1 128 ? 20.547 2.078 18.469 1 98.62 128 GLU A N 1
ATOM 950 C CA . GLU A 1 128 ? 20.047 3.445 18.328 1 98.62 128 GLU A CA 1
ATOM 951 C C . GLU A 1 128 ? 18.891 3.715 19.281 1 98.62 128 GLU A C 1
ATOM 953 O O . GLU A 1 128 ? 18.203 2.785 19.719 1 98.62 128 GLU A O 1
ATOM 958 N N . PHE A 1 129 ? 18.578 4.953 19.594 1 98.56 129 PHE A N 1
ATOM 959 C CA . PHE A 1 129 ? 17.484 5.387 20.438 1 98.56 129 PHE A CA 1
ATOM 960 C C . PHE A 1 129 ? 16.141 5.082 19.781 1 98.56 129 PHE A C 1
ATOM 962 O O . PHE A 1 129 ? 15.898 5.48 18.641 1 98.56 129 PHE A O 1
ATOM 969 N N . SER A 1 130 ? 15.359 4.363 20.453 1 98.62 130 SER A N 1
ATOM 970 C CA . SER A 1 130 ? 13.969 4.141 20.078 1 98.62 130 SER A CA 1
ATOM 971 C C . SER A 1 130 ? 13.016 4.965 20.922 1 98.62 130 SER A C 1
ATOM 973 O O . SER A 1 130 ? 12.961 4.793 22.141 1 98.62 130 SER A O 1
ATOM 975 N N . PRO A 1 131 ? 12.266 5.902 20.312 1 98.56 131 PRO A N 1
ATOM 976 C CA . PRO A 1 131 ? 11.398 6.754 21.125 1 98.56 131 PRO A CA 1
ATOM 977 C C . PRO A 1 131 ? 10.25 5.977 21.766 1 98.56 131 PRO A C 1
ATOM 979 O O . PRO A 1 131 ? 9.516 5.262 21.078 1 98.56 131 PRO A O 1
ATOM 982 N N . PRO A 1 132 ? 10.078 6.109 23.094 1 97.31 132 PRO A N 1
ATOM 983 C CA . PRO A 1 132 ? 8.914 5.52 23.75 1 97.31 132 PRO A CA 1
ATOM 984 C C . PRO A 1 132 ? 7.629 6.301 23.5 1 97.31 132 PRO A C 1
ATOM 986 O O . PRO A 1 132 ? 7.672 7.387 22.906 1 97.31 132 PRO A O 1
ATOM 989 N N . ALA A 1 133 ? 6.59 5.711 23.953 1 96.56 133 ALA A N 1
ATOM 990 C CA . ALA A 1 133 ? 5.277 6.297 23.703 1 96.56 133 ALA A CA 1
ATOM 991 C C . ALA A 1 133 ? 5.105 7.605 24.469 1 96.56 133 ALA A C 1
ATOM 993 O O . ALA A 1 133 ? 5.574 7.734 25.594 1 96.56 133 ALA A O 1
ATOM 994 N N . CYS A 1 134 ? 4.457 8.547 23.859 1 96.88 134 CYS A N 1
ATOM 995 C CA . CYS A 1 134 ? 3.936 9.75 24.5 1 96.88 134 CYS A CA 1
ATOM 996 C C . CYS A 1 134 ? 2.49 9.547 24.938 1 96.88 134 CYS A C 1
ATOM 998 O O . CYS A 1 134 ? 2.031 8.414 25.094 1 96.88 134 CYS A O 1
ATOM 1000 N N . GLN A 1 135 ? 1.855 10.609 25.328 1 96.31 135 GLN A N 1
ATOM 1001 C CA . GLN A 1 135 ? 0.405 10.633 25.484 1 96.31 135 GLN A CA 1
ATOM 1002 C C . GLN A 1 135 ? -0.262 11.32 24.297 1 96.31 135 GLN A C 1
ATOM 1004 O O . GLN A 1 135 ? 0.324 12.219 23.672 1 96.31 135 GLN A O 1
ATOM 1009 N N . TYR A 1 136 ? -1.459 10.805 23.969 1 97.56 136 TYR A N 1
ATOM 1010 C CA . TYR A 1 136 ? -2.062 11.258 22.734 1 97.56 136 TYR A CA 1
ATOM 1011 C C . TYR A 1 136 ? -3.484 11.758 22.969 1 97.56 136 TYR A C 1
ATOM 1013 O O . TYR A 1 136 ? -4.125 11.391 23.953 1 97.56 136 TYR A O 1
ATOM 1021 N N . GLN A 1 137 ? -3.891 12.648 22.141 1 96.25 137 GLN A N 1
ATOM 1022 C CA . GLN A 1 137 ? -5.25 13.172 22.125 1 96.25 137 GLN A CA 1
ATOM 1023 C C . GLN A 1 137 ? -5.82 13.195 20.703 1 96.25 137 GLN A C 1
ATOM 1025 O O . GLN A 1 137 ? -5.098 13.477 19.75 1 96.25 137 GLN A O 1
ATOM 1030 N N . PHE A 1 138 ? -7.043 12.805 20.609 1 96.06 138 PHE A N 1
ATOM 1031 C CA . PHE A 1 138 ? -7.672 12.695 19.297 1 96.06 138 PHE A CA 1
ATOM 1032 C C . PHE A 1 138 ? -8.922 13.562 19.219 1 96.06 138 PHE A C 1
ATOM 1034 O O . PHE A 1 138 ? -9.789 13.484 20.094 1 96.06 138 PHE A O 1
ATOM 1041 N N . PRO A 1 139 ? -9.094 14.383 18.219 1 93.94 139 PRO A N 1
ATOM 1042 C CA . PRO A 1 139 ? -10.188 15.352 18.125 1 93.94 139 PRO A CA 1
ATOM 1043 C C . PRO A 1 139 ? -11.461 14.75 17.547 1 93.94 139 PRO A C 1
ATOM 1045 O O . PRO A 1 139 ? -12.164 15.406 16.766 1 93.94 139 PRO A O 1
ATOM 1048 N N . THR A 1 140 ? -11.758 13.484 17.766 1 93.62 140 THR A N 1
ATOM 1049 C CA . THR A 1 140 ? -12.93 12.844 17.188 1 93.62 140 THR A CA 1
ATOM 1050 C C . THR A 1 140 ? -13.961 12.539 18.266 1 93.62 140 THR A C 1
ATOM 1052 O O . THR A 1 140 ? -13.602 12.227 19.406 1 93.62 140 THR A O 1
ATOM 1055 N N . THR A 1 141 ? -15.242 12.695 17.844 1 94.38 141 THR A N 1
ATOM 1056 C CA . THR A 1 141 ? -16.328 12.477 18.812 1 94.38 141 THR A CA 1
ATOM 1057 C C . THR A 1 141 ? -17.297 11.414 18.312 1 94.38 141 THR A C 1
ATOM 1059 O O . THR A 1 141 ? -18.281 11.109 18.969 1 94.38 141 THR A O 1
ATOM 1062 N N . ASP A 1 142 ? -17.062 10.93 17.094 1 91.88 142 ASP A N 1
ATOM 1063 C CA . ASP A 1 142 ? -17.922 9.891 16.547 1 91.88 142 ASP A CA 1
ATOM 1064 C C . ASP A 1 142 ? -17.156 8.984 15.594 1 91.88 142 ASP A C 1
ATOM 1066 O O . ASP A 1 142 ? -15.984 9.234 15.289 1 91.88 142 ASP A O 1
ATOM 1070 N N . LEU A 1 143 ? -17.812 7.941 15.172 1 92.19 143 LEU A N 1
ATOM 1071 C CA . LEU A 1 143 ? -17.172 6.918 14.352 1 92.19 143 LEU A CA 1
ATOM 1072 C C . LEU A 1 143 ? -16.766 7.484 12.992 1 92.19 143 LEU A C 1
ATOM 1074 O O . LEU A 1 143 ? -15.664 7.223 12.516 1 92.19 143 LEU A O 1
ATOM 1078 N N . ALA A 1 144 ? -17.641 8.219 12.352 1 90.62 144 ALA A N 1
ATOM 1079 C CA . ALA A 1 144 ? -17.344 8.781 11.031 1 90.62 144 ALA A CA 1
ATOM 1080 C C . ALA A 1 144 ? -16.125 9.688 11.078 1 90.62 144 ALA A C 1
ATOM 1082 O O . ALA A 1 144 ? -15.258 9.633 10.195 1 90.62 144 ALA A O 1
ATOM 1083 N N . GLY A 1 145 ? -16.094 10.562 12.094 1 93.06 145 GLY A N 1
ATOM 1084 C CA . GLY A 1 145 ? -14.938 11.43 12.281 1 93.06 145 GLY A CA 1
ATOM 1085 C C . GLY A 1 145 ? -13.648 10.664 12.531 1 93.06 145 GLY A C 1
ATOM 1086 O O . GLY A 1 145 ? -12.586 11.047 12.039 1 93.06 145 GLY A O 1
ATOM 1087 N N . ALA A 1 146 ? -13.734 9.586 13.273 1 95.38 146 ALA A N 1
ATOM 1088 C CA . ALA A 1 146 ? -12.562 8.766 13.57 1 95.38 146 ALA A CA 1
ATOM 1089 C C . ALA A 1 146 ? -12.039 8.086 12.305 1 95.38 146 ALA A C 1
ATOM 1091 O O . ALA A 1 146 ? -10.82 8.008 12.102 1 95.38 146 ALA A O 1
ATOM 1092 N N . ILE A 1 147 ? -12.961 7.621 11.445 1 95 147 ILE A N 1
ATOM 1093 C CA . ILE A 1 147 ? -12.555 6.957 10.211 1 95 147 ILE A CA 1
ATOM 1094 C C . ILE A 1 147 ? -11.945 7.98 9.258 1 95 147 ILE A C 1
ATOM 1096 O O . ILE A 1 147 ? -10.961 7.688 8.57 1 95 147 ILE A O 1
ATOM 1100 N N . ARG A 1 148 ? -12.469 9.172 9.188 1 95.19 148 ARG A N 1
ATOM 1101 C CA . ARG A 1 148 ? -11.891 10.234 8.367 1 95.19 148 ARG A CA 1
ATOM 1102 C C . ARG A 1 148 ? -10.477 10.57 8.82 1 95.19 148 ARG A C 1
ATOM 1104 O O . ARG A 1 148 ? -9.586 10.797 8 1 95.19 148 ARG A O 1
ATOM 1111 N N . LEU A 1 149 ? -10.32 10.672 10.117 1 97.31 149 LEU A N 1
ATOM 1112 C CA . LEU A 1 149 ? -8.992 10.953 10.656 1 97.31 149 LEU A CA 1
ATOM 1113 C C . LEU A 1 149 ? -8.023 9.812 10.336 1 97.31 149 LEU A C 1
ATOM 1115 O O . LEU A 1 149 ? -6.875 10.062 9.953 1 97.31 149 LEU A O 1
ATOM 1119 N N . ALA A 1 150 ? -8.484 8.539 10.453 1 98.12 150 ALA A N 1
ATOM 1120 C CA . ALA A 1 150 ? -7.656 7.383 10.102 1 98.12 150 ALA A CA 1
ATOM 1121 C C . ALA A 1 150 ? -7.223 7.438 8.641 1 98.12 150 ALA A C 1
ATOM 1123 O O . ALA A 1 150 ? -6.055 7.191 8.328 1 98.12 150 ALA A O 1
ATOM 1124 N N . GLU A 1 151 ? -8.195 7.723 7.762 1 97.88 151 GLU A N 1
ATOM 1125 C CA . GLU A 1 151 ? -7.879 7.859 6.344 1 97.88 151 GLU A CA 1
ATOM 1126 C C . GLU A 1 151 ? -6.816 8.93 6.117 1 97.88 151 GLU A C 1
ATOM 1128 O O . GLU A 1 151 ? -5.848 8.703 5.383 1 97.88 151 GLU A O 1
ATOM 1133 N N . THR A 1 152 ? -6.91 10.039 6.789 1 98.44 152 THR A N 1
ATOM 1134 C CA . THR A 1 152 ? -6.043 11.195 6.574 1 98.44 152 THR A CA 1
ATOM 1135 C C . THR A 1 152 ? -4.625 10.898 7.047 1 98.44 152 THR A C 1
ATOM 1137 O O . THR A 1 152 ? -3.66 11.133 6.316 1 98.44 152 THR A O 1
ATOM 1140 N N . PHE A 1 153 ? -4.492 10.414 8.273 1 98.62 153 PHE A N 1
ATOM 1141 C CA . PHE A 1 153 ? -3.125 10.211 8.734 1 98.62 153 PHE A CA 1
ATOM 1142 C C . PHE A 1 153 ? -2.482 9.031 8.023 1 98.62 153 PHE A C 1
ATOM 1144 O O . PHE A 1 153 ? -1.264 8.992 7.84 1 98.62 153 PHE A O 1
ATOM 1151 N N . THR A 1 154 ? -3.283 8.016 7.566 1 98.88 154 THR A N 1
ATOM 1152 C CA . THR A 1 154 ? -2.711 6.922 6.785 1 98.88 154 THR A CA 1
ATOM 1153 C C . THR A 1 154 ? -2.201 7.43 5.441 1 98.88 154 THR A C 1
ATOM 1155 O O . THR A 1 154 ? -1.167 6.973 4.949 1 98.88 154 THR A O 1
ATOM 1158 N N . ALA A 1 155 ? -2.957 8.367 4.816 1 98.88 155 ALA A N 1
ATOM 1159 C CA . ALA A 1 155 ? -2.473 8.984 3.58 1 98.88 155 ALA A CA 1
ATOM 1160 C C . ALA A 1 155 ? -1.123 9.656 3.797 1 98.88 155 ALA A C 1
ATOM 1162 O O . ALA A 1 155 ? -0.225 9.547 2.959 1 98.88 155 ALA A O 1
ATOM 1163 N N . ILE A 1 156 ? -0.959 10.367 4.906 1 98.88 156 ILE A N 1
ATOM 1164 C CA . ILE A 1 156 ? 0.295 11.031 5.242 1 98.88 156 ILE A CA 1
ATOM 1165 C C . ILE A 1 156 ? 1.396 9.992 5.426 1 98.88 156 ILE A C 1
ATOM 1167 O O . ILE A 1 156 ? 2.508 10.156 4.918 1 98.88 156 ILE A O 1
ATOM 1171 N N . VAL A 1 157 ? 1.081 8.922 6.113 1 98.88 157 VAL A N 1
ATOM 1172 C CA . VAL A 1 157 ? 2.037 7.848 6.383 1 98.88 157 VAL A CA 1
ATOM 1173 C C . VAL A 1 157 ? 2.479 7.207 5.066 1 98.88 157 VAL A C 1
ATOM 1175 O O . VAL A 1 157 ? 3.672 6.984 4.852 1 98.88 157 VAL A O 1
ATOM 1178 N N . LEU A 1 158 ? 1.507 6.895 4.215 1 98.94 158 LEU A N 1
ATOM 1179 C CA . LEU A 1 158 ? 1.816 6.309 2.914 1 98.94 158 LEU A CA 1
ATOM 1180 C C . LEU A 1 158 ? 2.758 7.211 2.121 1 98.94 158 LEU A C 1
ATOM 1182 O O . LEU A 1 158 ? 3.674 6.723 1.457 1 98.94 158 LEU A O 1
ATOM 1186 N N . GLY A 1 159 ? 2.541 8.5 2.225 1 98.88 159 GLY A N 1
ATOM 1187 C CA . GLY A 1 159 ? 3.424 9.445 1.562 1 98.88 159 GLY A CA 1
ATOM 1188 C C . GLY A 1 159 ? 4.82 9.469 2.15 1 98.88 159 GLY A C 1
ATOM 1189 O O . GLY A 1 159 ? 5.809 9.531 1.417 1 98.88 159 GLY A O 1
ATOM 1190 N N . ALA A 1 160 ? 4.891 9.461 3.465 1 98.88 160 ALA A N 1
ATOM 1191 C CA . ALA A 1 160 ? 6.172 9.562 4.16 1 98.88 160 ALA A CA 1
ATOM 1192 C C . ALA A 1 160 ? 7.016 8.312 3.947 1 98.88 160 ALA A C 1
ATOM 1194 O O . ALA A 1 160 ? 8.242 8.391 3.869 1 98.88 160 ALA A O 1
ATOM 1195 N N . LEU A 1 161 ? 6.418 7.148 3.846 1 98.94 161 LEU A N 1
ATOM 1196 C CA . LEU A 1 161 ? 7.145 5.887 3.717 1 98.94 161 LEU A CA 1
ATOM 1197 C C . LEU A 1 161 ? 7.812 5.781 2.348 1 98.94 161 LEU A C 1
ATOM 1199 O O . LEU A 1 161 ? 8.773 5.031 2.178 1 98.94 161 LEU A O 1
ATOM 1203 N N . GLN A 1 162 ? 7.266 6.547 1.352 1 98.88 162 GLN A N 1
ATOM 1204 C CA . GLN A 1 162 ? 7.969 6.625 0.077 1 98.88 162 GLN A CA 1
ATOM 1205 C C . GLN A 1 162 ? 9.391 7.16 0.266 1 98.88 162 GLN A C 1
ATOM 1207 O O . GLN A 1 162 ? 10.352 6.57 -0.229 1 98.88 162 GLN A O 1
ATOM 1212 N N . GLY A 1 163 ? 9.492 8.281 1.044 1 98.56 163 GLY A N 1
ATOM 1213 C CA . GLY A 1 163 ? 10.789 8.867 1.338 1 98.56 163 GLY A CA 1
ATOM 1214 C C . GLY A 1 163 ? 11.664 7.992 2.219 1 98.56 163 GLY A C 1
ATOM 1215 O O . GLY A 1 163 ? 12.891 8.008 2.1 1 98.56 163 GLY A O 1
ATOM 1216 N N . ALA A 1 164 ? 11.031 7.207 3.098 1 98.88 164 ALA A N 1
ATOM 1217 C CA . ALA A 1 164 ? 11.789 6.266 3.922 1 98.88 164 ALA A CA 1
ATOM 1218 C C . ALA A 1 164 ? 12.594 5.305 3.057 1 98.88 164 ALA A C 1
ATOM 1220 O O . ALA A 1 164 ? 13.789 5.105 3.287 1 98.88 164 ALA A O 1
ATOM 1221 N N . ASN A 1 165 ? 11.961 4.703 2.029 1 98.88 165 ASN A N 1
ATOM 1222 C CA . ASN A 1 165 ? 12.656 3.77 1.146 1 98.88 165 ASN A CA 1
ATOM 1223 C C . ASN A 1 165 ? 13.789 4.453 0.382 1 98.88 165 ASN A C 1
ATOM 1225 O O . ASN A 1 165 ? 14.828 3.842 0.131 1 98.88 165 ASN A O 1
ATOM 1229 N N . VAL A 1 166 ? 13.594 5.734 0.005 1 98.56 166 VAL A N 1
ATOM 1230 C CA . VAL A 1 166 ? 14.641 6.48 -0.683 1 98.56 166 VAL A CA 1
ATOM 1231 C C . VAL A 1 166 ? 15.844 6.652 0.24 1 98.56 166 VAL A C 1
ATOM 1233 O O . VAL A 1 166 ? 16.984 6.469 -0.18 1 98.56 166 VAL A O 1
ATOM 1236 N N . VAL A 1 167 ? 15.617 7.012 1.542 1 98.5 167 VAL A N 1
ATOM 1237 C CA . VAL A 1 167 ? 16.688 7.211 2.512 1 98.5 167 VAL A CA 1
ATOM 1238 C C . VAL A 1 167 ? 17.438 5.895 2.742 1 98.5 167 VAL A C 1
ATOM 1240 O O . VAL A 1 167 ? 18.656 5.863 2.781 1 98.5 167 VAL A O 1
ATOM 1243 N N . PHE A 1 168 ? 16.688 4.781 2.918 1 98.69 168 PHE A N 1
ATOM 1244 C CA . PHE A 1 168 ? 17.297 3.471 3.098 1 98.69 168 PHE A CA 1
ATOM 1245 C C . PHE A 1 168 ? 18.188 3.121 1.906 1 98.69 168 PHE A C 1
ATOM 1247 O O . PHE A 1 168 ? 19.266 2.557 2.076 1 98.69 168 PHE A O 1
ATOM 1254 N N . ALA A 1 169 ? 17.688 3.438 0.694 1 98.44 169 ALA A N 1
ATOM 1255 C CA . ALA A 1 169 ? 18.453 3.146 -0.512 1 98.44 169 ALA A CA 1
ATOM 1256 C C . ALA A 1 169 ? 19.766 3.939 -0.538 1 98.44 169 ALA A C 1
ATOM 1258 O O . ALA A 1 169 ? 20.812 3.41 -0.91 1 98.44 169 ALA A O 1
ATOM 1259 N N . ARG A 1 170 ? 19.703 5.184 -0.137 1 97.62 170 ARG A N 1
ATOM 1260 C CA . ARG A 1 170 ? 20.875 6.043 -0.143 1 97.62 170 ARG A CA 1
ATOM 1261 C C . ARG A 1 170 ? 21.938 5.523 0.821 1 97.62 170 ARG A C 1
ATOM 1263 O O . ARG A 1 170 ? 23.141 5.746 0.615 1 97.62 170 ARG A O 1
ATOM 1270 N N . GLU A 1 171 ? 21.5 4.844 1.835 1 97.69 171 GLU A N 1
ATOM 1271 C CA . GLU A 1 171 ? 22.422 4.328 2.834 1 97.69 171 GLU A CA 1
ATOM 1272 C C . GLU A 1 171 ? 22.594 2.818 2.699 1 97.69 171 GLU A C 1
ATOM 1274 O O . GLU A 1 171 ? 23.031 2.15 3.643 1 97.69 171 GLU A O 1
ATOM 1279 N N . ASN A 1 172 ? 22.203 2.229 1.565 1 95.75 172 ASN A N 1
ATOM 1280 C CA . ASN A 1 172 ? 22.422 0.848 1.149 1 95.75 172 ASN A CA 1
ATOM 1281 C C . ASN A 1 172 ? 21.766 -0.14 2.107 1 95.75 172 ASN A C 1
ATOM 1283 O O . ASN A 1 172 ? 22.375 -1.152 2.473 1 95.75 172 ASN A O 1
ATOM 1287 N N . GLN A 1 173 ? 20.516 0.227 2.57 1 95.81 173 GLN A N 1
ATOM 1288 C CA . GLN A 1 173 ? 19.75 -0.64 3.453 1 95.81 173 GLN A CA 1
ATOM 1289 C C . GLN A 1 173 ? 18.672 -1.402 2.676 1 95.81 173 GLN A C 1
ATOM 1291 O O . GLN A 1 173 ? 17.516 -0.993 2.646 1 95.81 173 GLN A O 1
ATOM 1296 N N . THR A 1 174 ? 18.953 -2.639 2.215 1 94.69 174 THR A N 1
ATOM 1297 C CA . THR A 1 174 ? 18.016 -3.32 1.327 1 94.69 174 THR A CA 1
ATOM 1298 C C . THR A 1 174 ? 16.969 -4.078 2.131 1 94.69 174 THR A C 1
ATOM 1300 O O . THR A 1 174 ? 15.805 -4.168 1.719 1 94.69 174 THR A O 1
ATOM 1303 N N . VAL A 1 175 ? 17.297 -4.629 3.318 1 95.56 175 VAL A N 1
ATOM 1304 C CA . VAL A 1 175 ? 16.328 -5.387 4.121 1 95.56 175 VAL A CA 1
ATOM 1305 C C . VAL A 1 175 ? 15.203 -4.465 4.578 1 95.56 175 VAL A C 1
ATOM 1307 O O . VAL A 1 175 ? 14.023 -4.773 4.379 1 95.56 175 VAL A O 1
ATOM 1310 N N . PRO A 1 176 ? 15.555 -3.242 5.09 1 98.25 176 PRO A N 1
ATOM 1311 C CA . PRO A 1 176 ? 14.484 -2.312 5.457 1 98.25 176 PRO A CA 1
ATOM 1312 C C . PRO A 1 176 ? 13.602 -1.931 4.266 1 98.25 176 PRO A C 1
ATOM 1314 O O . PRO A 1 176 ? 12.398 -1.706 4.43 1 98.25 176 PRO A O 1
ATOM 1317 N N . ILE A 1 177 ? 14.164 -1.865 3.086 1 98.69 177 ILE A N 1
ATOM 1318 C CA . ILE A 1 177 ? 13.398 -1.478 1.905 1 98.69 177 ILE A CA 1
ATOM 1319 C C . ILE A 1 177 ? 12.32 -2.521 1.624 1 98.69 177 ILE A C 1
ATOM 1321 O O . ILE A 1 177 ? 11.164 -2.176 1.368 1 98.69 177 ILE A O 1
ATOM 1325 N N . GLN A 1 178 ? 12.625 -3.77 1.652 1 98.44 178 GLN A N 1
ATOM 1326 C CA . GLN A 1 178 ? 11.625 -4.812 1.439 1 98.44 178 GLN A CA 1
ATOM 1327 C C . GLN A 1 178 ? 10.562 -4.785 2.533 1 98.44 178 GLN A C 1
ATOM 1329 O O . GLN A 1 178 ? 9.367 -4.887 2.248 1 98.44 178 GLN A O 1
ATOM 1334 N N . LEU A 1 179 ? 11 -4.668 3.785 1 98.5 179 LEU A N 1
ATOM 1335 C CA . LEU A 1 179 ? 10.086 -4.652 4.918 1 98.5 179 LEU A CA 1
ATOM 1336 C C . LEU A 1 179 ? 9.109 -3.482 4.812 1 98.5 179 LEU A C 1
ATOM 1338 O O . LEU A 1 179 ? 7.898 -3.666 4.949 1 98.5 179 LEU A O 1
ATOM 1342 N N . ILE A 1 180 ? 9.641 -2.293 4.551 1 98.88 180 ILE A N 1
ATOM 1343 C CA . ILE A 1 180 ? 8.812 -1.096 4.52 1 98.88 180 ILE A CA 1
ATOM 1344 C C . ILE A 1 180 ? 7.91 -1.126 3.283 1 98.88 180 ILE A C 1
ATOM 1346 O O . ILE A 1 180 ? 6.762 -0.687 3.334 1 98.88 180 ILE A O 1
ATOM 1350 N N . SER A 1 181 ? 8.391 -1.694 2.152 1 98.94 181 SER A N 1
ATOM 1351 C CA . SER A 1 181 ? 7.527 -1.865 0.988 1 98.94 181 SER A CA 1
ATOM 1352 C C . SER A 1 181 ? 6.332 -2.756 1.311 1 98.94 181 SER A C 1
ATOM 1354 O O . SER A 1 181 ? 5.223 -2.512 0.833 1 98.94 181 SER A O 1
ATOM 1356 N N . SER A 1 182 ? 6.523 -3.814 2.121 1 98.94 182 SER A N 1
ATOM 1357 C CA . SER A 1 182 ? 5.414 -4.672 2.531 1 98.94 182 SER A CA 1
ATOM 1358 C C . SER A 1 182 ? 4.43 -3.914 3.42 1 98.94 182 SER A C 1
ATOM 1360 O O . SER A 1 182 ? 3.217 -4.105 3.316 1 98.94 182 SER A O 1
ATOM 1362 N N . VAL A 1 183 ? 4.961 -3.051 4.277 1 98.94 183 VAL A N 1
ATOM 1363 C CA . VAL A 1 183 ? 4.141 -2.244 5.176 1 98.94 183 VAL A CA 1
ATOM 1364 C C . VAL A 1 183 ? 3.34 -1.227 4.363 1 98.94 183 VAL A C 1
ATOM 1366 O O . VAL A 1 183 ? 2.164 -0.986 4.648 1 98.94 183 VAL A O 1
ATOM 1369 N N . ILE A 1 184 ? 3.971 -0.604 3.346 1 99 184 ILE A N 1
ATOM 1370 C CA . ILE A 1 184 ? 3.283 0.354 2.486 1 99 184 ILE A CA 1
ATOM 1371 C C . ILE A 1 184 ? 2.055 -0.305 1.86 1 99 184 ILE A C 1
ATOM 1373 O O . ILE A 1 184 ? 0.966 0.273 1.858 1 99 184 ILE A O 1
ATOM 1377 N N . GLY A 1 185 ? 2.254 -1.52 1.329 1 98.94 185 GLY A N 1
ATOM 1378 C CA . GLY A 1 185 ? 1.118 -2.23 0.763 1 98.94 185 GLY A CA 1
ATOM 1379 C C . GLY A 1 185 ? 0.002 -2.465 1.764 1 98.94 185 GLY A C 1
ATOM 1380 O O . GLY A 1 185 ? -1.171 -2.242 1.456 1 98.94 185 GLY A O 1
ATOM 1381 N N . GLN A 1 186 ? 0.373 -2.912 2.908 1 98.94 186 GLN A N 1
ATOM 1382 C CA . GLN A 1 186 ? -0.602 -3.213 3.953 1 98.94 186 GLN A CA 1
ATOM 1383 C C . GLN A 1 186 ? -1.319 -1.95 4.418 1 98.94 186 GLN A C 1
ATOM 1385 O O . GLN A 1 186 ? -2.525 -1.974 4.676 1 98.94 186 GLN A O 1
ATOM 1390 N N . GLU A 1 187 ? -0.567 -0.831 4.625 1 98.94 187 GLU A N 1
ATOM 1391 C CA . GLU A 1 187 ? -1.192 0.447 4.953 1 98.94 187 GLU A CA 1
ATOM 1392 C C . GLU A 1 187 ? -2.141 0.899 3.846 1 98.94 187 GLU A C 1
ATOM 1394 O O . GLU A 1 187 ? -3.174 1.513 4.117 1 98.94 187 GLU A O 1
ATOM 1399 N N . GLY A 1 188 ? -1.741 0.635 2.643 1 98.94 188 GLY A N 1
ATOM 1400 C CA . GLY A 1 188 ? -2.648 0.876 1.531 1 98.94 188 GLY A CA 1
ATOM 1401 C C . GLY A 1 188 ? -3.953 0.113 1.65 1 98.94 188 GLY A C 1
ATOM 1402 O O . GLY A 1 188 ? -5.031 0.677 1.438 1 98.94 188 GLY A O 1
ATOM 1403 N N . GLU A 1 189 ? -3.918 -1.178 2.023 1 98.88 189 GLU A N 1
ATOM 1404 C CA . GLU A 1 189 ? -5.125 -1.977 2.213 1 98.88 189 GLU A CA 1
ATOM 1405 C C . GLU A 1 189 ? -6.047 -1.343 3.25 1 98.88 189 GLU A C 1
ATOM 1407 O O . GLU A 1 189 ? -7.262 -1.271 3.047 1 98.88 189 GLU A O 1
ATOM 1412 N N . GLN A 1 190 ? -5.438 -0.879 4.344 1 98.75 190 GLN A N 1
ATOM 1413 C CA . GLN A 1 190 ? -6.219 -0.185 5.359 1 98.75 190 GLN A CA 1
ATOM 1414 C C . GLN A 1 190 ? -6.914 1.043 4.777 1 98.75 190 GLN A C 1
ATOM 1416 O O . GLN A 1 190 ? -8.117 1.235 4.973 1 98.75 190 GLN A O 1
ATOM 1421 N N . ASN A 1 191 ? -6.184 1.762 4.023 1 98.69 191 ASN A N 1
ATOM 1422 C CA . ASN A 1 191 ? -6.684 3.057 3.574 1 98.69 191 ASN A CA 1
ATOM 1423 C C . ASN A 1 191 ? -7.785 2.902 2.527 1 98.69 191 ASN A C 1
ATOM 1425 O O . ASN A 1 191 ? -8.703 3.717 2.465 1 98.69 191 ASN A O 1
ATOM 1429 N N . GLY A 1 192 ? -7.633 1.872 1.639 1 97.81 192 GLY A N 1
ATOM 1430 C CA . GLY A 1 192 ? -8.719 1.589 0.718 1 97.81 192 GLY A CA 1
ATOM 1431 C C . GLY A 1 192 ? -10.039 1.302 1.418 1 97.81 192 GLY A C 1
ATOM 1432 O O . GLY A 1 192 ? -11.094 1.749 0.972 1 97.81 192 GLY A O 1
ATOM 1433 N N . PHE A 1 193 ? -9.953 0.584 2.525 1 95.94 193 PHE A N 1
ATOM 1434 C CA . PHE A 1 193 ? -11.141 0.276 3.312 1 95.94 193 PHE A CA 1
ATOM 1435 C C . PHE A 1 193 ? -11.695 1.534 3.971 1 95.94 193 PHE A C 1
ATOM 1437 O O . PHE A 1 193 ? -12.906 1.76 3.969 1 95.94 193 PHE A O 1
ATOM 1444 N N . TYR A 1 194 ? -10.812 2.406 4.559 1 95.69 194 TYR A N 1
ATOM 1445 C CA . TYR A 1 194 ? -11.258 3.645 5.184 1 95.69 194 TYR A CA 1
ATOM 1446 C C . TYR A 1 194 ? -11.969 4.539 4.176 1 95.69 194 TYR A C 1
ATOM 1448 O O . TYR A 1 194 ? -13.039 5.078 4.457 1 95.69 194 TYR A O 1
ATOM 1456 N N . ARG A 1 195 ? -11.344 4.691 3.033 1 95.69 195 ARG A N 1
ATOM 1457 C CA . ARG A 1 195 ? -11.922 5.527 1.989 1 95.69 195 ARG A CA 1
ATOM 1458 C C . ARG A 1 195 ? -13.305 5.023 1.591 1 95.69 195 ARG A C 1
ATOM 1460 O O . ARG A 1 195 ? -14.242 5.812 1.438 1 95.69 195 ARG A O 1
ATOM 1467 N N . HIS A 1 196 ? -13.43 3.701 1.491 1 92 196 HIS A N 1
ATOM 1468 C CA . HIS A 1 196 ? -14.727 3.125 1.172 1 92 196 HIS A CA 1
ATOM 1469 C C . HIS A 1 196 ? -15.766 3.467 2.24 1 92 196 HIS A C 1
ATOM 1471 O O . HIS A 1 196 ? -16.906 3.812 1.92 1 92 196 HIS A O 1
ATOM 1477 N N . LEU A 1 197 ? -15.383 3.385 3.504 1 88.94 197 LEU A N 1
ATOM 1478 C CA . LEU A 1 197 ? -16.297 3.625 4.613 1 88.94 197 LEU A CA 1
ATOM 1479 C C . LEU A 1 197 ? -16.797 5.07 4.613 1 88.94 197 LEU A C 1
ATOM 1481 O O . LEU A 1 197 ? -17.906 5.352 5.039 1 88.94 197 LEU A O 1
ATOM 1485 N N . ILE A 1 198 ? -15.969 5.961 4.145 1 89.81 198 ILE A N 1
ATOM 1486 C CA . ILE A 1 198 ? -16.375 7.359 4.145 1 89.81 198 ILE A CA 1
ATOM 1487 C C . ILE A 1 198 ? -16.859 7.754 2.75 1 89.81 198 ILE A C 1
ATOM 1489 O O . ILE A 1 198 ? -16.844 8.938 2.393 1 89.81 198 ILE A O 1
ATOM 1493 N N . ARG A 1 199 ? -17.156 6.812 1.892 1 89.25 199 ARG A N 1
ATOM 1494 C CA . ARG A 1 199 ? -17.844 6.941 0.61 1 89.25 199 ARG A CA 1
ATOM 1495 C C . ARG A 1 199 ? -16.969 7.652 -0.412 1 89.25 199 ARG A C 1
ATOM 1497 O O . ARG A 1 199 ? -17.453 8.43 -1.229 1 89.25 199 ARG A O 1
ATOM 1504 N N . GLN A 1 200 ? -15.703 7.43 -0.308 1 93.75 200 GLN A N 1
ATOM 1505 C CA . GLN A 1 200 ? -14.75 7.867 -1.323 1 93.75 200 GLN A CA 1
ATOM 1506 C C . GLN A 1 200 ? -14.297 6.695 -2.193 1 93.75 200 GLN A C 1
ATOM 1508 O O . GLN A 1 200 ? -14.344 5.543 -1.764 1 93.75 200 GLN A O 1
ATOM 1513 N N . VAL A 1 201 ? -13.984 6.945 -3.465 1 96.25 201 VAL A N 1
ATOM 1514 C CA . VAL A 1 201 ? -13.352 5.91 -4.281 1 96.25 201 VAL A CA 1
ATOM 1515 C C . VAL A 1 201 ? -12.18 5.293 -3.518 1 96.25 201 VAL A C 1
ATOM 1517 O O . VAL A 1 201 ? -11.281 6.008 -3.064 1 96.25 201 VAL A O 1
ATOM 1520 N N . PRO A 1 202 ? -12.164 3.959 -3.355 1 96.75 202 PRO A N 1
ATOM 1521 C CA . PRO A 1 202 ? -11.172 3.322 -2.49 1 96.75 202 PRO A CA 1
ATOM 1522 C C . PRO A 1 202 ? -9.734 3.564 -2.961 1 96.75 202 PRO A C 1
ATOM 1524 O O . PRO A 1 202 ? -8.852 3.832 -2.145 1 96.75 202 PRO A O 1
ATOM 1527 N N . SER A 1 203 ? -9.469 3.396 -4.223 1 98 203 SER A N 1
ATOM 1528 C CA . SER A 1 203 ? -8.148 3.684 -4.781 1 98 203 SER A CA 1
ATOM 1529 C C . SER A 1 203 ? -7.988 5.168 -5.082 1 98 203 SER A C 1
ATOM 1531 O O . SER A 1 203 ? -8.57 5.68 -6.039 1 98 203 SER A O 1
ATOM 1533 N N . GLU A 1 204 ? -7.199 5.82 -4.391 1 98.44 204 GLU A N 1
ATOM 1534 C CA . GLU A 1 204 ? -7.211 7.273 -4.262 1 98.44 204 GLU A CA 1
ATOM 1535 C C . GLU A 1 204 ? -6.738 7.949 -5.547 1 98.44 204 GLU A C 1
ATOM 1537 O O . GLU A 1 204 ? -7.379 8.875 -6.039 1 98.44 204 GLU A O 1
ATOM 1542 N N . SER A 1 205 ? -5.621 7.637 -6.051 1 98.62 205 SER A N 1
ATOM 1543 C CA . SER A 1 205 ? -4.938 8.203 -7.211 1 98.62 205 SER A CA 1
ATOM 1544 C C . SER A 1 205 ? -3.93 7.215 -7.793 1 98.62 205 SER A C 1
ATOM 1546 O O . SER A 1 205 ? -3.549 6.246 -7.133 1 98.62 205 SER A O 1
ATOM 1548 N N . PRO A 1 206 ? -3.533 7.418 -9.078 1 98.81 206 PRO A N 1
ATOM 1549 C CA . PRO A 1 206 ? -2.611 6.438 -9.656 1 98.81 206 PRO A CA 1
ATOM 1550 C C . PRO A 1 206 ? -1.247 6.434 -8.977 1 98.81 206 PRO A C 1
ATOM 1552 O O . PRO A 1 206 ? -0.594 5.387 -8.898 1 98.81 206 PRO A O 1
ATOM 1555 N N . PHE A 1 207 ? -0.799 7.578 -8.539 1 98.88 207 PHE A N 1
ATOM 1556 C CA . PHE A 1 207 ? 0.439 7.762 -7.789 1 98.88 207 PHE A CA 1
ATOM 1557 C C . PHE A 1 207 ? 0.191 8.57 -6.523 1 98.88 207 PHE A C 1
ATOM 1559 O O . PHE A 1 207 ? -0.116 9.766 -6.594 1 98.88 207 PHE A O 1
ATOM 1566 N N . LEU A 1 208 ? 0.371 7.934 -5.34 1 98.94 208 LEU A N 1
ATOM 1567 C CA . LEU A 1 208 ? 0.025 8.602 -4.09 1 98.94 208 LEU A CA 1
ATOM 1568 C C . LEU A 1 208 ? 0.997 9.734 -3.791 1 98.94 208 LEU A C 1
ATOM 1570 O O . LEU A 1 208 ? 2.164 9.68 -4.184 1 98.94 208 LEU A O 1
ATOM 1574 N N . THR A 1 209 ? 0.534 10.711 -3.086 1 98.94 209 THR A N 1
ATOM 1575 C CA . THR A 1 209 ? 1.268 11.945 -2.811 1 98.94 209 THR A CA 1
ATOM 1576 C C . THR A 1 209 ? 2.449 11.672 -1.882 1 98.94 209 THR A C 1
ATOM 1578 O O . THR A 1 209 ? 2.301 10.992 -0.863 1 98.94 209 THR A O 1
ATOM 1581 N N . ALA A 1 210 ? 3.605 12.148 -2.266 1 98.75 210 ALA A N 1
ATOM 1582 C CA . ALA A 1 210 ? 4.785 12.062 -1.409 1 98.75 210 ALA A CA 1
ATOM 1583 C C . ALA A 1 210 ? 4.695 13.062 -0.256 1 98.75 210 ALA A C 1
ATOM 1585 O O . ALA A 1 210 ? 4.188 14.172 -0.426 1 98.75 210 ALA A O 1
ATOM 1586 N N . VAL A 1 211 ? 5.203 12.688 0.917 1 98.88 211 VAL A N 1
ATOM 1587 C CA . VAL A 1 211 ? 5.211 13.547 2.094 1 98.88 211 VAL A CA 1
ATOM 1588 C C . VAL A 1 211 ? 6.609 13.57 2.709 1 98.88 211 VAL A C 1
ATOM 1590 O O . VAL A 1 211 ? 7.125 12.531 3.127 1 98.88 211 VAL A O 1
ATOM 1593 N N . PRO A 1 212 ? 7.262 14.734 2.781 1 98.44 212 PRO A N 1
ATOM 1594 C CA . PRO A 1 212 ? 8.547 14.797 3.48 1 98.44 212 PRO A CA 1
ATOM 1595 C C . PRO A 1 212 ? 8.445 14.352 4.938 1 98.44 212 PRO A C 1
ATOM 1597 O O . PRO A 1 212 ? 7.453 14.648 5.609 1 98.44 212 PRO A O 1
ATOM 1600 N N . ALA A 1 213 ? 9.5 13.727 5.43 1 98.5 213 ALA A N 1
ATOM 1601 C CA . ALA A 1 213 ? 9.539 13.227 6.805 1 98.5 213 ALA A CA 1
ATOM 1602 C C . ALA A 1 213 ? 9.25 14.344 7.801 1 98.5 213 ALA A C 1
ATOM 1604 O O . ALA A 1 213 ? 8.523 14.141 8.773 1 98.5 213 ALA A O 1
ATOM 1605 N N . ALA A 1 214 ? 9.789 15.508 7.586 1 97.75 214 ALA A N 1
ATOM 1606 C CA . ALA A 1 214 ? 9.617 16.641 8.484 1 97.75 214 ALA A CA 1
ATOM 1607 C C . ALA A 1 214 ? 8.148 17.062 8.57 1 97.75 214 ALA A C 1
ATOM 1609 O O . ALA A 1 214 ? 7.68 17.484 9.625 1 97.75 214 ALA A O 1
ATOM 1610 N N . PHE A 1 215 ? 7.453 16.969 7.418 1 98.44 215 PHE A N 1
ATOM 1611 C CA . PHE A 1 215 ? 6.035 17.328 7.398 1 98.44 215 PHE A CA 1
ATOM 1612 C C . PHE A 1 215 ? 5.219 16.312 8.188 1 98.44 215 PHE A C 1
ATOM 1614 O O . PHE A 1 215 ? 4.328 16.672 8.953 1 98.44 215 PHE A O 1
ATOM 1621 N N . ALA A 1 216 ? 5.527 15.031 7.98 1 98.75 216 ALA A N 1
ATOM 1622 C CA . ALA A 1 216 ? 4.84 13.992 8.734 1 98.75 216 ALA A CA 1
ATOM 1623 C C . ALA A 1 216 ? 5.074 14.148 10.234 1 98.75 216 ALA A C 1
ATOM 1625 O O . ALA A 1 216 ? 4.141 14.039 11.031 1 98.75 216 ALA A O 1
ATOM 1626 N N . PHE A 1 217 ? 6.312 14.383 10.641 1 98.5 217 PHE A N 1
ATOM 1627 C CA . PHE A 1 217 ? 6.668 14.547 12.039 1 98.5 217 PHE A CA 1
ATOM 1628 C C . PHE A 1 217 ? 5.945 15.75 12.648 1 98.5 217 PHE A C 1
ATOM 1630 O O . PHE A 1 217 ? 5.457 15.68 13.773 1 98.5 217 PHE A O 1
ATOM 1637 N N . SER A 1 218 ? 5.832 16.828 11.914 1 97.19 218 SER A N 1
ATOM 1638 C CA . SER A 1 218 ? 5.148 18.031 12.367 1 97.19 218 SER A CA 1
ATOM 1639 C C . SER A 1 218 ? 3.648 17.797 12.508 1 97.19 218 SER A C 1
ATOM 1641 O O . SER A 1 218 ? 3.027 18.266 13.461 1 97.19 218 SER A O 1
ATOM 1643 N N . ALA A 1 219 ? 3.072 17.078 11.539 1 98.12 219 ALA A N 1
ATOM 1644 C CA . ALA A 1 219 ? 1.647 16.766 11.617 1 98.12 219 ALA A CA 1
ATOM 1645 C C . ALA A 1 219 ? 1.332 15.945 12.859 1 98.12 219 ALA A C 1
ATOM 1647 O O . ALA A 1 219 ? 0.282 16.125 13.477 1 98.12 219 ALA A O 1
ATOM 1648 N N . LEU A 1 220 ? 2.199 15.055 13.25 1 97.88 220 LEU A N 1
ATOM 1649 C CA . LEU A 1 220 ? 2.002 14.164 14.391 1 97.88 220 LEU A CA 1
ATOM 1650 C C . LEU A 1 220 ? 1.89 14.961 15.688 1 97.88 220 LEU A C 1
ATOM 1652 O O . LEU A 1 220 ? 1.238 14.516 16.641 1 97.88 220 LEU A O 1
ATOM 1656 N N . GLN A 1 221 ? 2.504 16.141 15.703 1 96.56 221 GLN A N 1
ATOM 1657 C CA . GLN A 1 221 ? 2.521 16.922 16.938 1 96.56 221 GLN A CA 1
ATOM 1658 C C . GLN A 1 221 ? 1.116 17.391 17.312 1 96.56 221 GLN A C 1
ATOM 1660 O O . GLN A 1 221 ? 0.856 17.734 18.469 1 96.56 221 GLN A O 1
ATOM 1665 N N . LEU A 1 222 ? 0.221 17.406 16.344 1 95.31 222 LEU A N 1
ATOM 1666 C CA . LEU A 1 222 ? -1.157 17.812 16.609 1 95.31 222 LEU A CA 1
ATOM 1667 C C . LEU A 1 222 ? -1.847 16.812 17.531 1 95.31 222 LEU A C 1
ATOM 1669 O O . LEU A 1 222 ? -2.879 17.125 18.125 1 95.31 222 LEU A O 1
ATOM 1673 N N . PHE A 1 223 ? -1.264 15.625 17.625 1 97.25 223 PHE A N 1
ATOM 1674 C CA . PHE A 1 223 ? -1.948 14.562 18.359 1 97.25 223 PHE A CA 1
ATOM 1675 C C . PHE A 1 223 ? -1.211 14.234 19.641 1 97.25 223 PHE A C 1
ATOM 1677 O O . PHE A 1 223 ? -1.725 13.492 20.484 1 97.25 223 PHE A O 1
ATOM 1684 N N . VAL A 1 224 ? -0.011 14.734 19.812 1 97.19 224 VAL A N 1
ATOM 1685 C CA . VAL A 1 224 ? 0.798 14.469 21 1 97.19 224 VAL A CA 1
ATOM 1686 C C . VAL A 1 224 ? 0.477 15.5 22.078 1 97.19 224 VAL A C 1
ATOM 1688 O O . VAL A 1 224 ? 0.518 16.703 21.828 1 97.19 224 VAL A O 1
ATOM 1691 N N . VAL A 1 225 ? 0.129 15.023 23.266 1 96.62 225 VAL A N 1
ATOM 1692 C CA . VAL A 1 225 ? -0.054 15.938 24.391 1 96.62 225 VAL A CA 1
ATOM 1693 C C . VAL A 1 225 ? 1.262 16.656 24.688 1 96.62 225 VAL A C 1
ATOM 1695 O O . VAL A 1 225 ? 2.281 16.016 24.953 1 96.62 225 VAL A O 1
ATOM 1698 N N . PRO A 1 226 ? 1.234 17.984 24.656 1 93.75 226 PRO A N 1
ATOM 1699 C CA . PRO A 1 226 ? 2.482 18.719 24.859 1 93.75 226 PRO A CA 1
ATOM 1700 C C . PRO A 1 226 ? 3.182 18.344 26.172 1 93.75 226 PRO A C 1
ATOM 1702 O O . PRO A 1 226 ? 2.543 18.297 27.219 1 93.75 226 PRO A O 1
ATOM 1705 N N . GLY A 1 227 ? 4.484 18.062 26.078 1 94.56 227 GLY A N 1
ATOM 1706 C CA . GLY A 1 227 ? 5.309 17.781 27.234 1 94.56 227 GLY A CA 1
ATOM 1707 C C . GLY A 1 227 ? 5.16 16.359 27.75 1 94.56 227 GLY A C 1
ATOM 1708 O O . GLY A 1 227 ? 5.793 15.984 28.734 1 94.56 227 GLY A O 1
ATOM 1709 N N . SER A 1 228 ? 4.461 15.547 27.031 1 96.38 228 SER A N 1
ATOM 1710 C CA . SER A 1 228 ? 4.137 14.227 27.562 1 96.38 228 SER A CA 1
ATOM 1711 C C . SER A 1 228 ? 5.188 13.195 27.172 1 96.38 228 SER A C 1
ATOM 1713 O O . SER A 1 228 ? 5.262 12.117 27.781 1 96.38 228 SER A O 1
ATOM 1715 N N . CYS A 1 229 ? 5.902 13.453 26.141 1 96.94 229 CYS A N 1
ATOM 1716 C CA . CYS A 1 229 ? 6.93 12.508 25.734 1 96.94 229 CYS A CA 1
ATOM 1717 C C . CYS A 1 229 ? 8.016 12.391 26.797 1 96.94 229 CYS A C 1
ATOM 1719 O O . CYS A 1 229 ? 8.516 13.406 27.297 1 96.94 229 CYS A O 1
ATOM 1721 N N . PRO A 1 230 ? 8.414 11.227 27.141 1 97.31 230 PRO A N 1
ATOM 1722 C CA . PRO A 1 230 ? 9.438 11.07 28.172 1 97.31 230 PRO A CA 1
ATOM 1723 C C . PRO A 1 230 ? 10.852 11.289 27.656 1 97.31 230 PRO A C 1
ATOM 1725 O O . PRO A 1 230 ? 11.812 10.758 28.219 1 97.31 230 PRO A O 1
ATOM 1728 N N . PHE A 1 231 ? 11 11.852 26.547 1 97.81 231 PHE A N 1
ATOM 1729 C CA . PHE A 1 231 ? 12.258 12.219 25.906 1 97.81 231 PHE A CA 1
ATOM 1730 C C . PHE A 1 231 ? 12.117 13.555 25.188 1 97.81 231 PHE A C 1
ATOM 1732 O O . PHE A 1 231 ? 11.008 13.961 24.828 1 97.81 231 PHE A O 1
ATOM 1739 N N . PRO A 1 232 ? 13.25 14.266 25.062 1 97.12 232 PRO A N 1
ATOM 1740 C CA . PRO A 1 232 ? 13.156 15.461 24.234 1 97.12 232 PRO A CA 1
ATOM 1741 C C . PRO A 1 232 ? 12.875 15.141 22.766 1 97.12 232 PRO A C 1
ATOM 1743 O O . PRO A 1 232 ? 13.523 14.266 22.188 1 97.12 232 PRO A O 1
ATOM 1746 N N . LEU A 1 233 ? 12 15.844 22.156 1 96.12 233 LEU A N 1
ATOM 1747 C CA . LEU A 1 233 ? 11.648 15.602 20.766 1 96.12 233 LEU A CA 1
ATOM 1748 C C . LEU A 1 233 ? 12.859 15.758 19.859 1 96.12 233 LEU A C 1
ATOM 1750 O O . LEU A 1 233 ? 12.922 15.164 18.781 1 96.12 233 LEU A O 1
ATOM 1754 N N . SER A 1 234 ? 13.852 16.531 20.312 1 95.81 234 SER A N 1
ATOM 1755 C CA . SER A 1 234 ? 15.062 16.797 19.547 1 95.81 234 SER A CA 1
ATOM 1756 C C . SER A 1 234 ? 15.914 15.531 19.406 1 95.81 234 SER A C 1
ATOM 1758 O O . SER A 1 234 ? 16.844 15.492 18.609 1 95.81 234 SER A O 1
ATOM 1760 N N . ASP A 1 235 ? 15.578 14.469 20.125 1 97.88 235 ASP A N 1
ATOM 1761 C CA . ASP A 1 235 ? 16.266 13.195 19.969 1 97.88 235 ASP A CA 1
ATOM 1762 C C . ASP A 1 235 ? 15.945 12.555 18.625 1 97.88 235 ASP A C 1
ATOM 1764 O O . ASP A 1 235 ? 16.641 11.641 18.172 1 97.88 235 ASP A O 1
ATOM 1768 N N . ILE A 1 236 ? 14.875 12.93 18.031 1 98.5 236 ILE A N 1
ATOM 1769 C CA . ILE A 1 236 ? 14.57 12.609 16.641 1 98.5 236 ILE A CA 1
ATOM 1770 C C . ILE A 1 236 ? 14.992 13.766 15.75 1 98.5 236 ILE A C 1
ATOM 1772 O O . ILE A 1 236 ? 14.414 14.859 15.82 1 98.5 236 ILE A O 1
ATOM 1776 N N . ASP A 1 237 ? 15.953 13.578 14.914 1 97.88 237 ASP A N 1
ATOM 1777 C CA . ASP A 1 237 ? 16.609 14.656 14.18 1 97.88 237 ASP A CA 1
ATOM 1778 C C . ASP A 1 237 ? 15.742 15.133 13.016 1 97.88 237 ASP A C 1
ATOM 1780 O O . ASP A 1 237 ? 16.141 15.031 11.852 1 97.88 237 ASP A O 1
ATOM 1784 N N . LEU A 1 238 ? 14.57 15.633 13.32 1 97.31 238 LEU A N 1
ATOM 1785 C CA . LEU A 1 238 ? 13.617 16.25 12.406 1 97.31 238 LEU A CA 1
ATOM 1786 C C . LEU A 1 238 ? 13.078 17.562 12.992 1 97.31 238 LEU A C 1
ATOM 1788 O O . LEU A 1 238 ? 12.836 17.656 14.195 1 97.31 238 LEU A O 1
ATOM 1792 N N . PRO A 1 239 ? 12.945 18.594 12.195 1 93.62 239 PRO A N 1
ATOM 1793 C CA . PRO A 1 239 ? 12.328 19.812 12.703 1 93.62 239 PRO A CA 1
ATOM 1794 C C . PRO A 1 239 ? 10.828 19.672 12.953 1 93.62 239 PRO A C 1
ATOM 1796 O O . PRO A 1 239 ? 10.156 18.906 12.242 1 93.62 239 PRO A O 1
ATOM 1799 N N . VAL A 1 240 ? 10.344 20.328 13.922 1 94.88 240 VAL A N 1
ATOM 1800 C CA . VAL A 1 240 ? 8.914 20.547 14.094 1 94.88 240 VAL A CA 1
ATOM 1801 C C . VAL A 1 240 ? 8.531 21.922 13.57 1 94.88 240 VAL A C 1
ATOM 1803 O O . VAL A 1 240 ? 8.922 22.953 14.141 1 94.88 240 VAL A O 1
ATOM 1806 N N . LEU A 1 241 ? 7.738 21.938 12.531 1 94.44 241 LEU A N 1
ATOM 1807 C CA . LEU A 1 241 ? 7.375 23.188 11.852 1 94.44 241 LEU A CA 1
ATOM 1808 C C . LEU A 1 241 ? 6.086 23.766 12.422 1 94.44 241 LEU A C 1
ATOM 1810 O O . LEU A 1 241 ? 5.238 23.031 12.93 1 94.44 241 LEU A O 1
ATOM 1814 N N . PRO A 1 242 ? 6 25.156 12.352 1 94.12 242 PRO A N 1
ATOM 1815 C CA . PRO A 1 242 ? 4.68 25.719 12.656 1 94.12 242 PRO A CA 1
ATOM 1816 C C . PRO A 1 242 ? 3.57 25.094 11.805 1 94.12 242 PRO A C 1
ATOM 1818 O O . PRO A 1 242 ? 3.756 24.875 10.609 1 94.12 242 PRO A O 1
ATOM 1821 N N . ALA A 1 243 ? 2.504 24.844 12.43 1 94.88 243 ALA A N 1
ATOM 1822 C CA . ALA A 1 243 ? 1.36 24.266 11.719 1 94.88 243 ALA A CA 1
ATOM 1823 C C . ALA A 1 243 ? 0.792 25.266 10.711 1 94.88 243 ALA A C 1
ATOM 1825 O O . ALA A 1 243 ? 0.74 26.469 10.984 1 94.88 243 ALA A O 1
ATOM 1826 N N . LEU A 1 244 ? 0.404 24.797 9.625 1 97.94 244 LEU A N 1
ATOM 1827 C CA . LEU A 1 244 ? -0.287 25.609 8.625 1 97.94 244 LEU A CA 1
ATOM 1828 C C . LEU A 1 244 ? -1.753 25.203 8.516 1 97.94 244 LEU A C 1
ATOM 1830 O O . LEU A 1 244 ? -2.066 24.125 7.98 1 97.94 244 LEU A O 1
ATOM 1834 N N . ALA A 1 245 ? -2.615 26.016 9.031 1 98.44 245 ALA A N 1
ATOM 1835 C CA . ALA A 1 245 ? -4.051 25.75 8.961 1 98.44 245 ALA A CA 1
ATOM 1836 C C . ALA A 1 245 ? -4.598 26.078 7.574 1 98.44 245 ALA A C 1
ATOM 1838 O O . ALA A 1 245 ? -4.09 26.969 6.891 1 98.44 245 ALA A O 1
ATOM 1839 N N . VAL A 1 246 ? -5.562 25.391 7.172 1 98.81 246 VAL A N 1
ATOM 1840 C CA . VAL A 1 246 ? -6.246 25.609 5.898 1 98.81 246 VAL A CA 1
ATOM 1841 C C . VAL A 1 246 ? -7.758 25.641 6.121 1 98.81 246 VAL A C 1
ATOM 1843 O O . VAL A 1 246 ? -8.32 24.734 6.734 1 98.81 246 VAL A O 1
ATOM 1846 N N . ASN A 1 247 ? -8.438 26.688 5.621 1 98.5 247 ASN A N 1
ATOM 1847 C CA . ASN A 1 247 ? -9.859 26.922 5.797 1 98.5 247 ASN A CA 1
ATOM 1848 C C . ASN A 1 247 ? -10.273 26.828 7.266 1 98.5 247 ASN A C 1
ATOM 1850 O O . ASN A 1 247 ? -11.273 26.188 7.59 1 98.5 247 ASN A O 1
ATOM 1854 N N . GLY A 1 248 ? -9.422 27.312 8.117 1 96.56 248 GLY A N 1
ATOM 1855 C CA . GLY A 1 248 ? -9.766 27.5 9.523 1 96.56 248 GLY A CA 1
ATOM 1856 C C . GLY A 1 248 ? -9.453 26.281 10.375 1 96.56 248 GLY A C 1
ATOM 1857 O O . GLY A 1 248 ? -9.688 26.281 11.586 1 96.56 248 GLY A O 1
ATOM 1858 N N . GLY A 1 249 ? -8.828 25.219 9.789 1 96 249 GLY A N 1
ATOM 1859 C CA . GLY A 1 249 ? -8.508 24.016 10.547 1 96 249 GLY A CA 1
ATOM 1860 C C . GLY A 1 249 ? -7.305 23.281 10.008 1 96 249 GLY A C 1
ATOM 1861 O O . GLY A 1 249 ? -6.695 23.703 9.023 1 96 249 GLY A O 1
ATOM 1862 N N . PRO A 1 250 ? -6.957 22.172 10.68 1 94.69 250 PRO A N 1
ATOM 1863 C CA . PRO A 1 250 ? -5.762 21.422 10.281 1 94.69 250 PRO A CA 1
ATOM 1864 C C . PRO A 1 250 ? -5.941 20.688 8.953 1 94.69 250 PRO A C 1
ATOM 1866 O O . PRO A 1 250 ? -4.957 20.359 8.289 1 94.69 250 PRO A O 1
ATOM 1869 N N . VAL A 1 251 ? -7.211 20.297 8.602 1 97.25 251 VAL A N 1
ATOM 1870 C CA . VAL A 1 251 ? -7.547 19.562 7.387 1 97.25 251 VAL A CA 1
ATOM 1871 C C . VAL A 1 251 ? -8.695 20.266 6.664 1 97.25 251 VAL A C 1
ATOM 1873 O O . VAL A 1 251 ? -9.711 20.594 7.281 1 97.25 251 VAL A O 1
ATOM 1876 N N . ALA A 1 252 ? -8.57 20.531 5.434 1 98.19 252 ALA A N 1
ATOM 1877 C CA . ALA A 1 252 ? -9.672 21.016 4.602 1 98.19 252 ALA A CA 1
ATOM 1878 C C . ALA A 1 252 ? -10.211 19.906 3.709 1 98.19 252 ALA A C 1
ATOM 1880 O O . ALA A 1 252 ? -9.461 19.297 2.943 1 98.19 252 ALA A O 1
ATOM 1881 N N . VAL A 1 253 ? -11.422 19.547 3.873 1 97.12 253 VAL A N 1
ATOM 1882 C CA . VAL A 1 253 ? -12.141 18.688 2.939 1 97.12 253 VAL A CA 1
ATOM 1883 C C . VAL A 1 253 ? -12.883 19.547 1.912 1 97.12 253 VAL A C 1
ATOM 1885 O O . VAL A 1 253 ? -13.758 20.328 2.268 1 97.12 253 VAL A O 1
ATOM 1888 N N . ILE A 1 254 ? -12.523 19.406 0.642 1 98.25 254 ILE A N 1
ATOM 1889 C CA . ILE A 1 254 ? -13.016 20.391 -0.317 1 98.25 254 ILE A CA 1
ATOM 1890 C C . ILE A 1 254 ? -13.555 19.672 -1.556 1 98.25 254 ILE A C 1
ATOM 1892 O O . ILE A 1 254 ? -13.297 18.484 -1.762 1 98.25 254 ILE A O 1
ATOM 1896 N N . GLU A 1 255 ? -14.352 20.359 -2.391 1 97.5 255 GLU A N 1
ATOM 1897 C CA . GLU A 1 255 ? -14.875 19.875 -3.662 1 97.5 255 GLU A CA 1
ATOM 1898 C C . GLU A 1 255 ? -13.781 19.828 -4.73 1 97.5 255 GLU A C 1
ATOM 1900 O O . GLU A 1 255 ? -12.812 20.578 -4.66 1 97.5 255 GLU A O 1
ATOM 1905 N N . PRO A 1 256 ? -13.93 18.938 -5.715 1 97.88 256 PRO A N 1
ATOM 1906 C CA . PRO A 1 256 ? -12.938 18.766 -6.777 1 97.88 256 PRO A CA 1
ATOM 1907 C C . PRO A 1 256 ? -13.039 19.844 -7.855 1 97.88 256 PRO A C 1
ATOM 1909 O O . PRO A 1 256 ? -13.461 19.547 -8.977 1 97.88 256 PRO A O 1
ATOM 1912 N N . LYS A 1 257 ? -12.625 21 -7.547 1 98.38 257 LYS A N 1
ATOM 1913 C CA . LYS A 1 257 ? -12.656 22.109 -8.484 1 98.38 257 LYS A CA 1
ATOM 1914 C C . LYS A 1 257 ? -11.594 23.141 -8.141 1 98.38 257 LYS A C 1
ATOM 1916 O O . LYS A 1 257 ? -11.055 23.141 -7.027 1 98.38 257 LYS A O 1
ATOM 1921 N N . ASP A 1 258 ? -11.289 23.953 -9.133 1 98.69 258 ASP A N 1
ATOM 1922 C CA . ASP A 1 258 ? -10.484 25.125 -8.82 1 98.69 258 ASP A CA 1
ATOM 1923 C C . ASP A 1 258 ? -11.188 26.016 -7.785 1 98.69 258 ASP A C 1
ATOM 1925 O O . ASP A 1 258 ? -12.398 26.203 -7.852 1 98.69 258 ASP A O 1
ATOM 1929 N N . GLN A 1 259 ? -10.414 26.5 -6.844 1 98.62 259 GLN A N 1
ATOM 1930 C CA . GLN A 1 259 ? -10.992 27.344 -5.801 1 98.62 259 GLN A CA 1
ATOM 1931 C C . GLN A 1 259 ? -9.914 28.062 -5.012 1 98.62 259 GLN A C 1
ATOM 1933 O O . GLN A 1 259 ? -8.719 27.859 -5.25 1 98.62 259 GLN A O 1
ATOM 1938 N N . ARG A 1 260 ? -10.344 28.938 -4.211 1 98.25 260 ARG A N 1
ATOM 1939 C CA . ARG A 1 260 ? -9.461 29.672 -3.305 1 98.25 260 ARG A CA 1
ATOM 1940 C C . ARG A 1 260 ? -9.539 29.094 -1.894 1 98.25 260 ARG A C 1
ATOM 1942 O O . ARG A 1 260 ? -10.617 28.781 -1.4 1 98.25 260 ARG A O 1
ATOM 1949 N N . LEU A 1 261 ? -8.414 28.906 -1.305 1 98.81 261 LEU A N 1
ATOM 1950 C CA . LEU A 1 261 ? -8.352 28.438 0.074 1 98.81 261 LEU A CA 1
ATOM 1951 C C . LEU A 1 261 ? -7.684 29.469 0.971 1 98.81 261 LEU A C 1
ATOM 1953 O O . LEU A 1 261 ? -6.879 30.281 0.501 1 98.81 261 LEU A O 1
ATOM 1957 N N . SER A 1 262 ? -8.062 29.5 2.213 1 98.88 262 SER A N 1
ATOM 1958 C CA . SER A 1 262 ? -7.496 30.391 3.215 1 98.88 262 SER A CA 1
ATOM 1959 C C . SER A 1 262 ? -6.539 29.641 4.141 1 98.88 262 SER A C 1
ATOM 1961 O O . SER A 1 262 ? -6.824 28.531 4.566 1 98.88 262 SER A O 1
ATOM 1963 N N . PHE A 1 263 ? -5.445 30.312 4.395 1 98.75 263 PHE A N 1
ATOM 1964 C CA . PHE A 1 263 ? -4.406 29.703 5.207 1 98.75 263 PHE A CA 1
ATOM 1965 C C . PHE A 1 263 ? -3.994 30.625 6.352 1 98.75 263 PHE A C 1
ATOM 1967 O O . PHE A 1 263 ? -4.121 31.844 6.246 1 98.75 263 PHE A O 1
ATOM 1974 N N . SER A 1 264 ? -3.508 30.031 7.438 1 98.12 264 SER A N 1
ATOM 1975 C CA . SER A 1 264 ? -2.963 30.812 8.547 1 98.12 264 SER A CA 1
ATOM 1976 C C . SER A 1 264 ? -1.924 30 9.328 1 98.12 264 SER A C 1
ATOM 1978 O O . SER A 1 264 ? -1.967 28.766 9.336 1 98.12 264 SER A O 1
ATOM 1980 N N . ALA A 1 265 ? -0.983 30.688 9.883 1 96.12 265 ALA A N 1
ATOM 1981 C CA . ALA A 1 265 ? 0.064 30.062 10.688 1 96.12 265 ALA A CA 1
ATOM 1982 C C . ALA A 1 265 ? 0.542 31 11.789 1 96.12 265 ALA A C 1
ATOM 1984 O O . ALA A 1 265 ? 0.595 32.219 11.594 1 96.12 265 ALA A O 1
ATOM 1985 N N . ASP A 1 266 ? 0.779 30.438 12.914 1 93.62 266 ASP A N 1
ATOM 1986 C CA . ASP A 1 266 ? 1.435 31.125 14.008 1 93.62 266 ASP A CA 1
ATOM 1987 C C . ASP A 1 266 ? 2.939 30.875 14.008 1 93.62 266 ASP A C 1
ATOM 1989 O O . ASP A 1 266 ? 3.383 29.75 14.266 1 93.62 266 ASP A O 1
ATOM 1993 N N . LEU A 1 267 ? 3.711 31.828 13.742 1 91.12 267 LEU A N 1
ATOM 1994 C CA . LEU A 1 267 ? 5.148 31.672 13.578 1 91.12 267 LEU A CA 1
ATOM 1995 C C . LEU A 1 267 ? 5.887 32 14.867 1 91.12 267 LEU A C 1
ATOM 1997 O O . LEU A 1 267 ? 7.109 32.188 14.867 1 91.12 267 LEU A O 1
ATOM 2001 N N . THR A 1 268 ? 5.105 32.031 15.891 1 85.75 268 THR A N 1
ATOM 2002 C CA . THR A 1 268 ? 5.734 32.281 17.188 1 85.75 268 THR A CA 1
ATOM 2003 C C . THR A 1 268 ? 6.73 31.172 17.516 1 85.75 268 THR A C 1
ATOM 2005 O O . THR A 1 268 ? 6.395 29.984 17.438 1 85.75 268 THR A O 1
ATOM 2008 N N . GLY A 1 269 ? 8.008 31.438 17.766 1 73.31 269 GLY A N 1
ATOM 2009 C CA . GLY A 1 269 ? 9.016 30.484 18.188 1 73.31 269 GLY A CA 1
ATOM 2010 C C . GLY A 1 269 ? 9.75 29.844 17.016 1 73.31 269 GLY A C 1
ATOM 2011 O O . GLY A 1 269 ? 10.688 29.062 17.219 1 73.31 269 GLY A O 1
ATOM 2012 N N . ALA A 1 270 ? 9.289 30.156 15.812 1 75.12 270 ALA A N 1
ATOM 2013 C CA . ALA A 1 270 ? 9.977 29.625 14.641 1 75.12 270 ALA A CA 1
ATOM 2014 C C . ALA A 1 270 ? 11.227 30.438 14.32 1 75.12 270 ALA A C 1
ATOM 2016 O O . ALA A 1 270 ? 11.141 31.5 13.703 1 75.12 270 ALA A O 1
ATOM 2017 N N . LYS A 1 271 ? 12.297 30.047 14.773 1 64.94 271 LYS A N 1
ATOM 2018 C CA . LYS A 1 271 ? 13.531 30.844 14.75 1 64.94 271 LYS A CA 1
ATOM 2019 C C . LYS A 1 271 ? 13.938 31.156 13.312 1 64.94 271 LYS A C 1
ATOM 2021 O O . LYS A 1 271 ? 14.289 32.312 13.008 1 64.94 271 LYS A O 1
ATOM 2026 N N . ASP A 1 272 ? 13.859 30.172 12.477 1 63.25 272 ASP A N 1
ATOM 2027 C CA . ASP A 1 272 ? 14.398 30.375 11.133 1 63.25 272 ASP A CA 1
ATOM 2028 C C . ASP A 1 272 ? 13.422 31.141 10.25 1 63.25 272 ASP A C 1
ATOM 2030 O O . ASP A 1 272 ? 13.75 31.484 9.117 1 63.25 272 ASP A O 1
ATOM 2034 N N . CYS A 1 273 ? 12.344 31.531 10.914 1 65.44 273 CYS A N 1
ATOM 2035 C CA . CYS A 1 273 ? 11.305 32.125 10.07 1 65.44 273 CYS A CA 1
ATOM 2036 C C . CYS A 1 273 ? 11.078 33.594 10.445 1 65.44 273 CYS A C 1
ATOM 2038 O O . CYS A 1 273 ? 10.234 34.25 9.852 1 65.44 273 CYS A O 1
ATOM 2040 N N . GLU A 1 274 ? 11.82 34.094 11.344 1 66 274 GLU A N 1
ATOM 2041 C CA . GLU A 1 274 ? 11.625 35.469 11.844 1 66 274 GLU A CA 1
ATOM 2042 C C . GLU A 1 274 ? 11.844 36.5 10.734 1 66 274 GLU A C 1
ATOM 2044 O O . GLU A 1 274 ? 11.18 37.531 10.711 1 66 274 GLU A O 1
ATOM 2049 N N . LYS A 1 275 ? 12.656 36.062 9.883 1 70.31 275 LYS A N 1
ATOM 2050 C CA . LYS A 1 275 ? 12.992 37 8.812 1 70.31 275 LYS A CA 1
ATOM 2051 C C . LYS A 1 275 ? 11.797 37.25 7.898 1 70.31 275 LYS A C 1
ATOM 2053 O O . LYS A 1 275 ? 11.766 38.219 7.152 1 70.31 275 LYS A O 1
ATOM 2058 N N . HIS A 1 276 ? 10.828 36.438 8.055 1 71.81 276 HIS A N 1
ATOM 2059 C CA . HIS A 1 276 ? 9.688 36.531 7.156 1 71.81 276 HIS A CA 1
ATOM 2060 C C . HIS A 1 276 ? 8.539 37.312 7.812 1 71.81 276 HIS A C 1
ATOM 2062 O O . HIS A 1 276 ? 7.605 37.75 7.137 1 71.81 276 HIS A O 1
ATOM 2068 N N . VAL A 1 277 ? 8.703 37.594 9.047 1 72.38 277 VAL A N 1
ATOM 2069 C CA . VAL A 1 277 ? 7.617 38.188 9.789 1 72.38 277 VAL A CA 1
ATOM 2070 C C . VAL A 1 277 ? 7.461 39.656 9.359 1 72.38 277 VAL A C 1
ATOM 2072 O O . VAL A 1 277 ? 8.445 40.406 9.258 1 72.38 277 VAL A O 1
ATOM 2075 N N . GLY A 1 278 ? 6.25 40.031 9.094 1 71.19 278 GLY A N 1
ATOM 2076 C CA . GLY A 1 278 ? 5.938 41.406 8.742 1 71.19 278 GLY A CA 1
ATOM 2077 C C . GLY A 1 278 ? 6.148 41.688 7.27 1 71.19 278 GLY A C 1
ATOM 2078 O O . GLY A 1 278 ? 5.777 42.781 6.789 1 71.19 278 GLY A O 1
ATOM 2079 N N . ALA A 1 279 ? 6.688 40.75 6.637 1 70.19 279 ALA A N 1
ATOM 2080 C CA . ALA A 1 279 ? 6.922 40.969 5.215 1 70.19 279 ALA A CA 1
ATOM 2081 C C . ALA A 1 279 ? 5.621 40.875 4.422 1 70.19 279 ALA A C 1
ATOM 2083 O O . ALA A 1 279 ? 4.645 40.281 4.883 1 70.19 279 ALA A O 1
ATOM 2084 N N . ASP A 1 280 ? 5.52 41.656 3.377 1 74.38 280 ASP A N 1
ATOM 2085 C CA . ASP A 1 280 ? 4.309 41.781 2.566 1 74.38 280 ASP A CA 1
ATOM 2086 C C . ASP A 1 280 ? 4.02 40.469 1.841 1 74.38 280 ASP A C 1
ATOM 2088 O O . ASP A 1 280 ? 3.012 40.344 1.142 1 74.38 280 ASP A O 1
ATOM 2092 N N . GLY A 1 281 ? 4.762 39.594 2.041 1 73.62 281 GLY A N 1
ATOM 2093 C CA . GLY A 1 281 ? 4.484 38.312 1.443 1 73.62 281 GLY A CA 1
ATOM 2094 C C . GLY A 1 281 ? 5.059 38.156 0.049 1 73.62 281 GLY A C 1
ATOM 2095 O O . GLY A 1 281 ? 4.934 37.094 -0.571 1 73.62 281 GLY A O 1
ATOM 2096 N N . ALA A 1 282 ? 5.676 39.125 -0.471 1 81.88 282 ALA A N 1
ATOM 2097 C CA . ALA A 1 282 ? 6.137 39.125 -1.857 1 81.88 282 ALA A CA 1
ATOM 2098 C C . ALA A 1 282 ? 7.191 38.031 -2.084 1 81.88 282 ALA A C 1
ATOM 2100 O O . ALA A 1 282 ? 7.355 37.531 -3.205 1 81.88 282 ALA A O 1
ATOM 2101 N N . LYS A 1 283 ? 7.785 37.594 -1.138 1 87.69 283 LYS A N 1
ATOM 2102 C CA . LYS A 1 283 ? 8.812 36.594 -1.295 1 87.69 283 LYS A CA 1
ATOM 2103 C C . LYS A 1 283 ? 8.383 35.25 -0.66 1 87.69 283 LYS A C 1
ATOM 2105 O O . LYS A 1 283 ? 9.219 34.4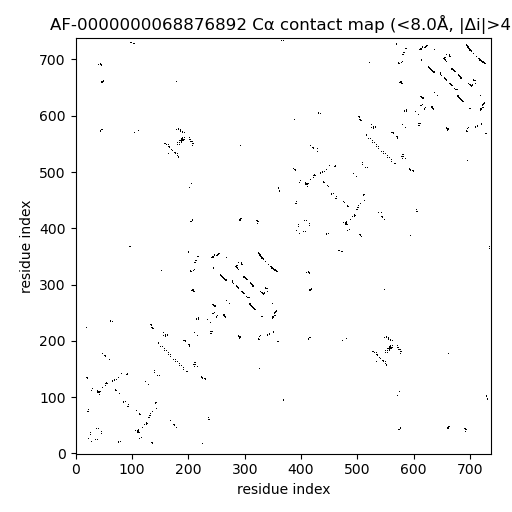69 -0.214 1 87.69 283 LYS A O 1
ATOM 2110 N N . LEU A 1 284 ? 7.055 35.156 -0.515 1 93.88 284 LEU A N 1
ATOM 2111 C CA . LEU A 1 284 ? 6.484 33.906 0.005 1 93.88 284 LEU A CA 1
ATOM 2112 C C . LEU A 1 284 ? 5.547 33.281 -1.014 1 93.88 284 LEU A C 1
ATOM 2114 O O . LEU A 1 284 ? 4.934 34 -1.821 1 93.88 284 LEU A O 1
ATOM 2118 N N . TRP A 1 285 ? 5.477 31.969 -1.013 1 97.06 285 TRP A N 1
ATOM 2119 C CA . TRP A 1 285 ? 4.605 31.188 -1.876 1 97.06 285 TRP A CA 1
ATOM 2120 C C . TRP A 1 285 ? 3.895 30.094 -1.081 1 97.06 285 TRP A C 1
ATOM 2122 O O . TRP A 1 285 ? 4.344 29.719 0.005 1 97.06 285 TRP A O 1
ATOM 2132 N N . LEU A 1 286 ? 2.758 29.734 -1.551 1 98.5 286 LEU A N 1
ATOM 2133 C CA . LEU A 1 286 ? 2.182 28.453 -1.14 1 98.5 286 LEU A CA 1
ATOM 2134 C C . LEU A 1 286 ? 2.578 27.344 -2.105 1 98.5 286 LEU A C 1
ATOM 2136 O O . LEU A 1 286 ? 2.332 27.453 -3.309 1 98.5 286 LEU A O 1
ATOM 2140 N N . THR A 1 287 ? 3.246 26.312 -1.63 1 98.75 287 THR A N 1
ATOM 2141 C CA . THR A 1 287 ? 3.721 25.219 -2.467 1 98.75 287 THR A CA 1
ATOM 2142 C C . THR A 1 287 ? 2.932 23.938 -2.188 1 98.75 287 THR A C 1
ATOM 2144 O O . THR A 1 287 ? 2.963 23.422 -1.073 1 98.75 287 THR A O 1
ATOM 2147 N N . TYR A 1 288 ? 2.244 23.469 -3.252 1 98.81 288 TYR A N 1
ATOM 2148 C CA . TYR A 1 288 ? 1.469 22.234 -3.164 1 98.81 288 TYR A CA 1
ATOM 2149 C C . TYR A 1 288 ? 2.309 21.031 -3.578 1 98.81 288 TYR A C 1
ATOM 2151 O O . TYR A 1 288 ? 3.156 21.141 -4.469 1 98.81 288 TYR A O 1
ATOM 2159 N N . THR A 1 289 ? 2.102 19.984 -2.889 1 98.81 289 THR A N 1
ATOM 2160 C CA . THR A 1 289 ? 2.545 18.672 -3.332 1 98.81 289 THR A CA 1
ATOM 2161 C C . THR A 1 289 ? 1.35 17.75 -3.584 1 98.81 289 THR A C 1
ATOM 2163 O O . THR A 1 289 ? 0.49 17.594 -2.715 1 98.81 289 THR A O 1
ATOM 2166 N N . THR A 1 290 ? 1.227 17.188 -4.773 1 98.62 290 THR A N 1
ATOM 2167 C CA . THR A 1 290 ? 0.173 16.25 -5.176 1 98.62 290 THR A CA 1
ATOM 2168 C C . THR A 1 290 ? 0.729 15.172 -6.094 1 98.62 290 THR A C 1
ATOM 2170 O O . THR A 1 290 ? 1.481 15.461 -7.023 1 98.62 290 THR A O 1
ATOM 2173 N N . GLY A 1 291 ? 0.324 13.898 -5.781 1 98.5 291 GLY A N 1
ATOM 2174 C CA . GLY A 1 291 ? 0.872 12.805 -6.57 1 98.5 291 GLY A CA 1
ATOM 2175 C C . GLY A 1 291 ? 2.389 12.789 -6.594 1 98.5 291 GLY A C 1
ATOM 2176 O O . GLY A 1 291 ? 3.035 12.906 -5.551 1 98.5 291 GLY A O 1
ATOM 2177 N N . GLN A 1 292 ? 2.906 12.5 -7.727 1 98.44 292 GLN A N 1
ATOM 2178 C CA . GLN A 1 292 ? 4.344 12.508 -7.977 1 98.44 292 GLN A CA 1
ATOM 2179 C C . GLN A 1 292 ? 4.719 13.602 -8.969 1 98.44 292 GLN A C 1
ATOM 2181 O O . GLN A 1 292 ? 5.508 13.375 -9.891 1 98.44 292 GLN A O 1
ATOM 2186 N N . GLN A 1 293 ? 4.082 14.727 -8.766 1 97.81 293 GLN A N 1
ATOM 2187 C CA . GLN A 1 293 ? 4.379 15.914 -9.555 1 97.81 293 GLN A CA 1
ATOM 2188 C C . GLN A 1 293 ? 5.523 16.719 -8.945 1 97.81 293 GLN A C 1
ATOM 2190 O O . GLN A 1 293 ? 5.777 16.625 -7.738 1 97.81 293 GLN A O 1
ATOM 2195 N N . LYS A 1 294 ? 6.195 17.484 -9.812 1 97.5 294 LYS A N 1
ATOM 2196 C CA . LYS A 1 294 ? 7 18.562 -9.242 1 97.5 294 LYS A CA 1
ATOM 2197 C C . LYS A 1 294 ? 6.152 19.469 -8.352 1 97.5 294 LYS A C 1
ATOM 2199 O O . LYS A 1 294 ? 4.996 19.75 -8.672 1 97.5 294 LYS A O 1
ATOM 2204 N N . PRO A 1 295 ? 6.785 19.859 -7.211 1 98.12 295 PRO A N 1
ATOM 2205 C CA . PRO A 1 295 ? 6.02 20.75 -6.344 1 98.12 295 PRO A CA 1
ATOM 2206 C C . PRO A 1 295 ? 5.469 21.969 -7.094 1 98.12 295 PRO A C 1
ATOM 2208 O O . PRO A 1 295 ? 6.145 22.516 -7.965 1 98.12 295 PRO A O 1
ATOM 2211 N N . ILE A 1 296 ? 4.238 22.406 -6.75 1 98.56 296 ILE A N 1
ATOM 2212 C CA . ILE A 1 296 ? 3.506 23.469 -7.43 1 98.56 296 ILE A CA 1
ATOM 2213 C C . ILE A 1 296 ? 3.422 24.703 -6.527 1 98.56 296 ILE A C 1
ATOM 2215 O O . ILE A 1 296 ? 2.596 24.75 -5.613 1 98.56 296 ILE A O 1
ATOM 2219 N N . SER A 1 297 ? 4.254 25.719 -6.836 1 98.31 297 SER A N 1
ATOM 2220 C CA . SER A 1 297 ? 4.234 26.938 -6.047 1 98.31 297 SER A CA 1
ATOM 2221 C C . SER A 1 297 ? 3.303 27.984 -6.664 1 98.31 297 SER A C 1
ATOM 2223 O O . SER A 1 297 ? 3.354 28.234 -7.871 1 98.31 297 SER A O 1
ATOM 2225 N N . VAL A 1 298 ? 2.414 28.516 -5.875 1 98.31 298 VAL A N 1
ATOM 2226 C CA . VAL A 1 298 ? 1.525 29.594 -6.32 1 98.31 298 VAL A CA 1
ATOM 2227 C C . VAL A 1 298 ? 1.736 30.828 -5.457 1 98.31 298 VAL A C 1
ATOM 2229 O O . VAL A 1 298 ? 2.209 30.734 -4.324 1 98.31 298 VAL A O 1
ATOM 2232 N N . SER A 1 299 ? 1.346 31.938 -6.016 1 96.88 299 SER A N 1
ATOM 2233 C CA . SER A 1 299 ? 1.419 33.188 -5.258 1 96.88 299 SER A CA 1
ATOM 2234 C C . SER A 1 299 ? 0.381 33.219 -4.141 1 96.88 299 SER A C 1
ATOM 2236 O O . SER A 1 299 ? -0.663 32.562 -4.238 1 96.88 299 SER A O 1
ATOM 2238 N N . ILE A 1 300 ? 0.708 33.969 -3.086 1 96.88 300 ILE A N 1
ATOM 2239 C CA . ILE A 1 300 ? -0.262 34.156 -2.014 1 96.88 300 ILE A CA 1
ATOM 2240 C C . ILE A 1 300 ? -0.822 35.562 -2.074 1 96.88 300 ILE A C 1
ATOM 2242 O O . ILE A 1 300 ? -0.142 36.5 -2.527 1 96.88 300 ILE A O 1
ATOM 2246 N N . ASP A 1 301 ? -2.092 35.719 -1.621 1 95 301 ASP A N 1
ATOM 2247 C CA . ASP A 1 301 ? -2.799 37 -1.652 1 95 301 ASP A CA 1
ATOM 2248 C C . ASP A 1 301 ? -3.465 37.281 -0.309 1 95 301 ASP A C 1
ATOM 2250 O O . ASP A 1 301 ? -3.541 36.406 0.555 1 95 301 ASP A O 1
ATOM 2254 N N . ASN A 1 302 ? -3.779 38.625 -0.121 1 95.75 302 ASN A N 1
ATOM 2255 C CA . ASN A 1 302 ? -4.492 39.062 1.071 1 95.75 302 ASN A CA 1
ATOM 2256 C C . ASN A 1 302 ? -3.732 38.719 2.346 1 95.75 302 ASN A C 1
ATOM 2258 O O . ASN A 1 302 ? -4.312 38.156 3.283 1 95.75 302 ASN A O 1
ATOM 2262 N N . VAL A 1 303 ? -2.469 39 2.27 1 95.69 303 VAL A N 1
ATOM 2263 C CA . VAL A 1 303 ? -1.596 38.688 3.395 1 95.69 303 VAL A CA 1
ATOM 2264 C C . VAL A 1 303 ? -1.872 39.656 4.551 1 95.69 303 VAL A C 1
ATOM 2266 O O . VAL A 1 303 ? -1.871 40.875 4.367 1 95.69 303 VAL A O 1
ATOM 2269 N N . LYS A 1 304 ? -2.121 39.156 5.664 1 94.38 304 LYS A N 1
ATOM 2270 C CA . LYS A 1 304 ? -2.322 39.906 6.883 1 94.38 304 LYS A CA 1
ATOM 2271 C C . LYS A 1 304 ? -1.5 39.344 8.039 1 94.38 304 LYS A C 1
ATOM 2273 O O . LYS A 1 304 ? -1.366 38.125 8.172 1 94.38 304 LYS A O 1
ATOM 2278 N N . TRP A 1 305 ? -0.938 40.25 8.75 1 91.5 305 TRP A N 1
ATOM 2279 C CA . TRP A 1 305 ? -0.181 39.875 9.938 1 91.5 305 TRP A CA 1
ATOM 2280 C C . TRP A 1 305 ? -0.863 40.406 11.203 1 91.5 305 TRP A C 1
ATOM 2282 O O . TRP A 1 305 ? -1.374 41.531 11.227 1 91.5 305 TRP A O 1
ATOM 2292 N N . SER A 1 306 ? -1.03 39.594 12.078 1 91.62 306 SER A N 1
ATOM 2293 C CA . SER A 1 306 ? -1.35 39.969 13.453 1 91.62 306 SER A CA 1
ATOM 2294 C C . SER A 1 306 ? -0.27 39.469 14.414 1 91.62 306 SER A C 1
ATOM 2296 O O . SER A 1 306 ? -0.298 38.312 14.852 1 91.62 306 SER A O 1
ATOM 2298 N N . GLY A 1 307 ? 0.675 40.375 14.727 1 88 307 GLY A N 1
ATOM 2299 C CA . GLY A 1 307 ? 1.866 39.906 15.414 1 88 307 GLY A CA 1
ATOM 2300 C C . GLY A 1 307 ? 2.676 38.938 14.602 1 88 307 GLY A C 1
ATOM 2301 O O . GLY A 1 307 ? 3.121 39.25 13.5 1 88 307 GLY A O 1
ATOM 2302 N N . LYS A 1 308 ? 2.752 37.75 15.156 1 89.88 308 LYS A N 1
ATOM 2303 C CA . LYS A 1 308 ? 3.537 36.719 14.477 1 89.88 308 LYS A CA 1
ATOM 2304 C C . LYS A 1 308 ? 2.635 35.719 13.773 1 89.88 308 LYS A C 1
ATOM 2306 O O . LYS A 1 308 ? 3.102 34.688 13.305 1 89.88 308 LYS A O 1
ATOM 2311 N N . GLN A 1 309 ? 1.428 36.125 13.672 1 92.81 309 GLN A N 1
ATOM 2312 C CA . GLN A 1 309 ? 0.47 35.281 12.953 1 92.81 309 GLN A CA 1
ATOM 2313 C C . GLN A 1 309 ? 0.24 35.781 11.539 1 92.81 309 GLN A C 1
ATOM 2315 O O . GLN A 1 309 ? -0.021 36.969 11.336 1 92.81 309 GLN A O 1
ATOM 2320 N N . ILE A 1 310 ? 0.363 34.938 10.672 1 94.19 310 ILE A N 1
ATOM 2321 C CA . ILE A 1 310 ? 0.136 35.312 9.273 1 94.19 310 ILE A CA 1
ATOM 2322 C C . ILE A 1 310 ? -1.155 34.656 8.781 1 94.19 310 ILE A C 1
ATOM 2324 O O . ILE A 1 310 ? -1.481 33.531 9.164 1 94.19 310 ILE A O 1
ATOM 2328 N N . SER A 1 311 ? -1.938 35.281 7.965 1 96.94 311 SER A N 1
ATOM 2329 C CA . SER A 1 311 ? -3.062 34.75 7.203 1 96.94 311 SER A CA 1
ATOM 2330 C C . SER A 1 311 ? -2.996 35.188 5.738 1 96.94 311 SER A C 1
ATOM 2332 O O . SER A 1 311 ? -2.523 36.281 5.434 1 96.94 311 SER A O 1
ATOM 2334 N N . PHE A 1 312 ? -3.428 34.375 4.867 1 97.75 312 PHE A N 1
ATOM 2335 C CA . PHE A 1 312 ? -3.367 34.656 3.441 1 97.75 312 PHE A CA 1
ATOM 2336 C C . PHE A 1 312 ? -4.262 33.688 2.654 1 97.75 312 PHE A C 1
ATOM 2338 O O . PHE A 1 312 ? -4.801 32.75 3.213 1 97.75 312 PHE A O 1
ATOM 2345 N N . ASP A 1 313 ? -4.523 34 1.411 1 98.44 313 ASP A N 1
ATOM 2346 C CA . ASP A 1 313 ? -5.273 33.156 0.483 1 98.44 313 ASP A CA 1
ATOM 2347 C C . ASP A 1 313 ? -4.391 32.719 -0.679 1 98.44 313 ASP A C 1
ATOM 2349 O O . ASP A 1 313 ? -3.375 33.344 -0.977 1 98.44 313 ASP A O 1
ATOM 2353 N N . ALA A 1 314 ? -4.738 31.625 -1.242 1 98.62 314 ALA A N 1
ATOM 2354 C CA . ALA A 1 314 ? -4.051 31.141 -2.436 1 98.62 314 ALA A CA 1
ATOM 2355 C C . ALA A 1 314 ? -4.98 30.297 -3.297 1 98.62 314 ALA A C 1
ATOM 2357 O O . ALA A 1 314 ? -5.941 29.703 -2.793 1 98.62 314 ALA A O 1
ATOM 2358 N N . ASP A 1 315 ? -4.656 30.219 -4.582 1 98.69 315 ASP A N 1
ATOM 2359 C CA . ASP A 1 315 ? -5.406 29.375 -5.508 1 98.69 315 ASP A CA 1
ATOM 2360 C C . ASP A 1 315 ? -5.066 27.906 -5.301 1 98.69 315 ASP A C 1
ATOM 2362 O O . ASP A 1 315 ? -3.912 27.562 -5.055 1 98.69 315 ASP A O 1
ATOM 2366 N N . PHE A 1 316 ? -6.066 27.078 -5.32 1 98.81 316 PHE A N 1
ATOM 2367 C CA . PHE A 1 316 ? -5.91 25.641 -5.418 1 98.81 316 PHE A CA 1
ATOM 2368 C C . PHE A 1 316 ? -6.133 25.156 -6.848 1 98.81 316 PHE A C 1
ATOM 2370 O O . PHE A 1 316 ? -7.277 25.031 -7.293 1 98.81 316 PHE A O 1
ATOM 2377 N N . PRO A 1 317 ? -5.102 24.875 -7.598 1 98.69 317 PRO A N 1
ATOM 2378 C CA . PRO A 1 317 ? -5.211 24.609 -9.031 1 98.69 317 PRO A CA 1
ATOM 2379 C C . PRO A 1 317 ? -5.559 23.156 -9.336 1 98.69 317 PRO A C 1
ATOM 2381 O O . PRO A 1 317 ? -4.781 22.453 -9.992 1 98.69 317 PRO A O 1
ATOM 2384 N N . PHE A 1 318 ? -6.816 22.828 -9.008 1 98.62 318 PHE A N 1
ATOM 2385 C CA . PHE A 1 318 ? -7.301 21.453 -9.078 1 98.62 318 PHE A CA 1
ATOM 2386 C C . PHE A 1 318 ? -7.316 20.953 -10.523 1 98.62 318 PHE A C 1
ATOM 2388 O O . PHE A 1 318 ? -6.773 19.891 -10.82 1 98.62 318 PHE A O 1
ATOM 2395 N N . GLU A 1 319 ? -7.922 21.641 -11.461 1 97.75 319 GLU A N 1
ATOM 2396 C CA . GLU A 1 319 ? -8.219 21.141 -12.797 1 97.75 319 GLU A CA 1
ATOM 2397 C C . GLU A 1 319 ? -6.941 20.875 -13.586 1 97.75 319 GLU A C 1
ATOM 2399 O O . GLU A 1 319 ? -6.797 19.812 -14.195 1 97.75 319 GLU A O 1
ATOM 2404 N N . LYS A 1 320 ? -6.039 21.812 -13.492 1 97.06 320 LYS A N 1
ATOM 2405 C CA . LYS A 1 320 ? -4.805 21.688 -14.266 1 97.06 320 LYS A CA 1
ATOM 2406 C C . LYS A 1 320 ? -3.951 20.531 -13.773 1 97.06 320 LYS A C 1
ATOM 2408 O O . LYS A 1 320 ? -3.246 19.891 -14.562 1 97.06 320 LYS A O 1
ATOM 2413 N N . ASN A 1 321 ? -4.098 20.219 -12.492 1 98.19 321 ASN A N 1
ATOM 2414 C CA . ASN A 1 321 ? -3.186 19.25 -11.891 1 98.19 321 ASN A CA 1
ATOM 2415 C C . ASN A 1 321 ? -3.912 17.984 -11.477 1 98.19 321 ASN A C 1
ATOM 2417 O O . ASN A 1 321 ? -3.297 17.047 -10.945 1 98.19 321 ASN A O 1
ATOM 2421 N N . VAL A 1 322 ? -5.18 17.875 -11.711 1 98.38 322 VAL A N 1
ATOM 2422 C CA . VAL A 1 322 ? -6.004 16.719 -11.367 1 98.38 322 VAL A CA 1
ATOM 2423 C C . VAL A 1 322 ? -5.711 16.281 -9.93 1 98.38 322 VAL A C 1
ATOM 2425 O O . VAL A 1 322 ? -5.281 15.156 -9.695 1 98.38 322 VAL A O 1
ATOM 2428 N N . MET A 1 323 ? -6.062 17.156 -8.961 1 98.5 323 MET A N 1
ATOM 2429 C CA . MET A 1 323 ? -5.637 17 -7.578 1 98.5 323 MET A CA 1
ATOM 2430 C C . MET A 1 323 ? -6.699 16.25 -6.77 1 98.5 323 MET A C 1
ATOM 2432 O O . MET A 1 323 ? -7.121 16.734 -5.711 1 98.5 323 MET A O 1
ATOM 2436 N N . VAL A 1 324 ? -7.074 15.07 -7.211 1 98.19 324 VAL A N 1
ATOM 2437 C CA . VAL A 1 324 ? -8.047 14.25 -6.5 1 98.19 324 VAL A CA 1
ATOM 2438 C C . VAL A 1 324 ? -7.383 13.609 -5.281 1 98.19 324 VAL A C 1
ATOM 2440 O O . VAL A 1 324 ? -6.219 13.195 -5.344 1 98.19 324 VAL A O 1
ATOM 2443 N N . GLY A 1 325 ? -8.164 13.508 -4.219 1 98.25 325 GLY A N 1
ATOM 2444 C CA . GLY A 1 325 ? -7.652 12.828 -3.035 1 98.25 325 GLY A CA 1
ATOM 2445 C C . GLY A 1 325 ? -6.738 13.703 -2.195 1 98.25 325 GLY A C 1
ATOM 2446 O O . GLY A 1 325 ? -7.027 14.883 -1.973 1 98.25 325 GLY A O 1
ATOM 2447 N N . PHE A 1 326 ? -5.672 13.172 -1.666 1 98.88 326 PHE A N 1
ATOM 2448 C CA . PHE A 1 326 ? -4.824 13.797 -0.66 1 98.88 326 PHE A CA 1
ATOM 2449 C C . PHE A 1 326 ? -3.74 14.641 -1.316 1 98.88 326 PHE A C 1
ATOM 2451 O O . PHE A 1 326 ? -3.023 14.172 -2.199 1 98.88 326 PHE A O 1
ATOM 2458 N N . SER A 1 327 ? -3.639 15.867 -0.986 1 98.88 327 SER A N 1
ATOM 2459 C CA . SER A 1 327 ? -2.535 16.781 -1.233 1 98.88 327 SER A CA 1
ATOM 2460 C C . SER A 1 327 ? -2.131 17.516 0.042 1 98.88 327 SER A C 1
ATOM 2462 O O . SER A 1 327 ? -2.871 17.516 1.027 1 98.88 327 SER A O 1
ATOM 2464 N N . HIS A 1 328 ? -0.977 18.047 0.049 1 98.88 328 HIS A N 1
ATOM 2465 C CA . HIS A 1 328 ? -0.572 18.922 1.148 1 98.88 328 HIS A CA 1
ATOM 2466 C C . HIS A 1 328 ? 0.148 20.156 0.632 1 98.88 328 HIS A C 1
ATOM 2468 O O . HIS A 1 328 ? 0.515 20.234 -0.543 1 98.88 328 HIS A O 1
ATOM 2474 N N . ALA A 1 329 ? 0.283 21.156 1.526 1 98.88 329 ALA A N 1
ATOM 2475 C CA . ALA A 1 329 ? 0.904 22.422 1.137 1 98.88 329 ALA A CA 1
ATOM 2476 C C . ALA A 1 329 ? 1.811 22.953 2.244 1 98.88 329 ALA A C 1
ATOM 2478 O O . ALA A 1 329 ? 1.678 22.562 3.404 1 98.88 329 ALA A O 1
ATOM 2479 N N . ALA A 1 330 ? 2.697 23.797 1.866 1 98.19 330 ALA A N 1
ATOM 2480 C CA . ALA A 1 330 ? 3.621 24.5 2.754 1 98.19 330 ALA A CA 1
ATOM 2481 C C . ALA A 1 330 ? 3.748 25.969 2.369 1 98.19 330 ALA A C 1
ATOM 2483 O O . ALA A 1 330 ? 3.713 26.312 1.185 1 98.19 330 ALA A O 1
ATOM 2484 N N . LEU A 1 331 ? 3.793 26.797 3.365 1 96.81 331 LEU A N 1
ATOM 2485 C CA . LEU A 1 331 ? 4.277 28.156 3.129 1 96.81 331 LEU A CA 1
ATOM 2486 C C . LEU A 1 331 ? 5.789 28.172 2.947 1 96.81 331 LEU A C 1
ATOM 2488 O O . LEU A 1 331 ? 6.531 27.734 3.834 1 96.81 331 LEU A O 1
ATOM 2492 N N . THR A 1 332 ? 6.246 28.688 1.775 1 96 332 THR A N 1
ATOM 2493 C CA . THR A 1 332 ? 7.656 28.531 1.448 1 96 332 THR A CA 1
ATOM 2494 C C . THR A 1 332 ? 8.281 29.875 1.093 1 96 332 THR A C 1
ATOM 2496 O O . THR A 1 332 ? 7.598 30.766 0.592 1 96 332 THR A O 1
ATOM 2499 N N . SER A 1 333 ? 9.57 30.031 1.346 1 92.62 333 SER A N 1
ATOM 2500 C CA . SER A 1 333 ? 10.328 31.234 1.02 1 92.62 333 SER A CA 1
ATOM 2501 C C . SER A 1 333 ? 11.031 31.094 -0.326 1 92.62 333 SER A C 1
ATOM 2503 O O . SER A 1 333 ? 11.922 31.891 -0.649 1 92.62 333 SER A O 1
ATOM 2505 N N . ALA A 1 334 ? 10.812 30.062 -1.03 1 93.44 334 ALA A N 1
ATOM 2506 C CA . ALA A 1 334 ? 11.32 29.812 -2.379 1 93.44 334 ALA A CA 1
ATOM 2507 C C . ALA A 1 334 ? 10.266 29.125 -3.242 1 93.44 334 ALA A C 1
ATOM 2509 O O . ALA A 1 334 ? 9.164 28.828 -2.771 1 93.44 334 ALA A O 1
ATOM 2510 N N . ARG A 1 335 ? 10.484 29 -4.531 1 95.62 335 ARG A N 1
ATOM 2511 C CA . ARG A 1 335 ? 9.602 28.344 -5.492 1 95.62 335 ARG A CA 1
ATOM 2512 C C . ARG A 1 335 ? 10.398 27.516 -6.496 1 95.62 335 ARG A C 1
ATOM 2514 O O . ARG A 1 335 ? 11.617 27.406 -6.387 1 95.62 335 ARG A O 1
ATOM 2521 N N . ASP A 1 336 ? 9.758 26.844 -7.414 1 95.19 336 ASP A N 1
ATOM 2522 C CA . ASP A 1 336 ? 10.344 26.094 -8.516 1 95.19 336 ASP A CA 1
ATOM 2523 C C . ASP A 1 336 ? 11.234 24.969 -7.992 1 95.19 336 ASP A C 1
ATOM 2525 O O . ASP A 1 336 ? 12.391 24.828 -8.406 1 95.19 336 ASP A O 1
ATOM 2529 N N . PHE A 1 337 ? 10.719 24.312 -7.027 1 96.06 337 PHE A N 1
ATOM 2530 C CA . PHE A 1 337 ? 11.438 23.188 -6.445 1 96.06 337 PHE A CA 1
ATOM 2531 C C . PHE A 1 337 ? 11.523 22.031 -7.438 1 96.06 337 PHE A C 1
ATOM 2533 O O . PHE A 1 337 ? 10.609 21.828 -8.234 1 96.06 337 PHE A O 1
ATOM 2540 N N . LYS A 1 338 ? 12.594 21.312 -7.395 1 92.44 338 LYS A N 1
ATOM 2541 C CA . LYS A 1 338 ? 12.773 20.172 -8.289 1 92.44 338 LYS A CA 1
ATOM 2542 C C . LYS A 1 338 ? 12.141 18.906 -7.719 1 92.44 338 LYS A C 1
ATOM 2544 O O . LYS A 1 338 ? 11.625 18.078 -8.461 1 92.44 338 LYS A O 1
ATOM 2549 N N . THR A 1 339 ? 12.25 18.766 -6.406 1 91.62 339 THR A N 1
ATOM 2550 C CA . THR A 1 339 ? 11.719 17.594 -5.73 1 91.62 339 THR A CA 1
ATOM 2551 C C . THR A 1 339 ? 10.984 17.984 -4.449 1 91.62 339 THR A C 1
ATOM 2553 O O . THR A 1 339 ? 11.141 19.109 -3.961 1 91.62 339 THR A O 1
ATOM 2556 N N . VAL A 1 340 ? 10.227 17.094 -3.98 1 93.75 340 VAL A N 1
ATOM 2557 C CA . VAL A 1 340 ? 9.445 17.312 -2.768 1 93.75 340 VAL A CA 1
ATOM 2558 C C . VAL A 1 340 ? 10.383 17.516 -1.58 1 93.75 340 VAL A C 1
ATOM 2560 O O . VAL A 1 340 ? 10.078 18.297 -0.674 1 93.75 340 VAL A O 1
ATOM 2563 N N . ASP A 1 341 ? 11.523 16.922 -1.534 1 87.62 341 ASP A N 1
ATOM 2564 C CA . ASP A 1 341 ? 12.477 17.047 -0.435 1 87.62 341 ASP A CA 1
ATOM 2565 C C . ASP A 1 341 ? 13.078 18.453 -0.393 1 87.62 341 ASP A C 1
ATOM 2567 O O . ASP A 1 341 ? 13.445 18.938 0.677 1 87.62 341 ASP A O 1
ATOM 2571 N N . ASP A 1 342 ? 13.125 19.062 -1.524 1 91.31 342 ASP A N 1
ATOM 2572 C CA . ASP A 1 342 ? 13.711 20.391 -1.626 1 91.31 342 ASP A CA 1
ATOM 2573 C C . ASP A 1 342 ? 12.844 21.438 -0.906 1 91.31 342 ASP A C 1
ATOM 2575 O O . ASP A 1 342 ? 13.32 22.516 -0.578 1 91.31 342 ASP A O 1
ATOM 2579 N N . ILE A 1 343 ? 11.633 21.078 -0.614 1 95.19 343 ILE A N 1
ATOM 2580 C CA . ILE A 1 343 ? 10.68 22.031 -0.068 1 95.19 343 ILE A CA 1
ATOM 2581 C C . ILE A 1 343 ? 11.023 22.328 1.391 1 95.19 343 ILE A C 1
ATOM 2583 O O . ILE A 1 343 ? 10.781 23.438 1.876 1 95.19 343 ILE A O 1
ATOM 2587 N N . VAL A 1 344 ? 11.602 21.359 2.045 1 93.25 344 VAL A N 1
ATOM 2588 C CA . VAL A 1 344 ? 11.672 21.359 3.502 1 93.25 344 VAL A CA 1
ATOM 2589 C C . VAL A 1 344 ? 12.547 22.516 3.977 1 93.25 344 VAL A C 1
ATOM 2591 O O . VAL A 1 344 ? 12.156 23.266 4.887 1 93.25 344 VAL A O 1
ATOM 2594 N N . CYS A 1 345 ? 13.609 22.75 3.305 1 89.88 345 CYS A N 1
ATOM 2595 C CA . CYS A 1 345 ? 14.562 23.766 3.75 1 89.88 345 CYS A CA 1
ATOM 2596 C C . CYS A 1 345 ? 13.992 25.156 3.559 1 89.88 345 CYS A C 1
ATOM 2598 O O . CYS A 1 345 ? 14.398 26.094 4.25 1 89.88 345 CYS A O 1
ATOM 2600 N N . ALA A 1 346 ? 13.062 25.297 2.693 1 92.19 346 ALA A N 1
ATOM 2601 C CA . ALA A 1 346 ? 12.484 26.609 2.393 1 92.19 346 ALA A CA 1
ATOM 2602 C C . ALA A 1 346 ? 11.133 26.781 3.086 1 92.19 346 ALA A C 1
ATOM 2604 O O . ALA A 1 346 ? 10.438 27.766 2.848 1 92.19 346 ALA A O 1
ATOM 2605 N N . THR A 1 347 ? 10.734 25.875 3.932 1 94.94 347 THR A N 1
ATOM 2606 C CA . THR A 1 347 ? 9.398 25.859 4.516 1 94.94 347 THR A CA 1
ATOM 2607 C C . THR A 1 347 ? 9.336 26.766 5.742 1 94.94 347 THR A C 1
ATOM 2609 O O . THR A 1 347 ? 10.188 26.688 6.629 1 94.94 347 THR A O 1
ATOM 2612 N N . VAL A 1 348 ? 8.352 27.609 5.793 1 93.69 348 VAL A N 1
ATOM 2613 C CA . VAL A 1 348 ? 8.07 28.5 6.91 1 93.69 348 VAL A CA 1
ATOM 2614 C C . VAL A 1 348 ? 7.043 27.859 7.84 1 93.69 348 VAL A C 1
ATOM 2616 O O . VAL A 1 348 ? 7.195 27.891 9.062 1 93.69 348 VAL A O 1
ATOM 2619 N N . ALA A 1 349 ? 6.004 27.281 7.285 1 95.94 349 ALA A N 1
ATOM 2620 C CA . ALA A 1 349 ? 4.945 26.578 8 1 95.94 349 ALA A CA 1
ATOM 2621 C C . ALA A 1 349 ? 4.387 25.422 7.164 1 95.94 349 ALA A C 1
ATOM 2623 O O . ALA A 1 349 ? 4.246 25.547 5.945 1 95.94 349 ALA A O 1
ATOM 2624 N N . ALA A 1 350 ? 4.113 24.359 7.766 1 97.12 350 ALA A N 1
ATOM 2625 C CA . ALA A 1 350 ? 3.633 23.156 7.09 1 97.12 350 ALA A CA 1
ATOM 2626 C C . ALA A 1 350 ? 3.301 22.047 8.094 1 97.12 350 ALA A C 1
ATOM 2628 O O . ALA A 1 350 ? 3.746 22.094 9.242 1 97.12 350 ALA A O 1
ATOM 2629 N N . PRO A 1 351 ? 2.547 21 7.719 1 98.5 351 PRO A N 1
ATOM 2630 C CA . PRO A 1 351 ? 1.815 20.953 6.449 1 98.5 351 PRO A CA 1
ATOM 2631 C C . PRO A 1 351 ? 0.379 21.469 6.582 1 98.5 351 PRO A C 1
ATOM 2633 O O . PRO A 1 351 ? -0.211 21.375 7.66 1 98.5 351 PRO A O 1
ATOM 2636 N N . ALA A 1 352 ? -0.179 22.078 5.582 1 98.81 352 ALA A N 1
ATOM 2637 C CA . ALA A 1 352 ? -1.628 22.141 5.402 1 98.81 352 ALA A CA 1
ATOM 2638 C C . ALA A 1 352 ? -2.145 20.891 4.707 1 98.81 352 ALA A C 1
ATOM 2640 O O . ALA A 1 352 ? -1.604 20.469 3.678 1 98.81 352 ALA A O 1
ATOM 2641 N N . ILE A 1 353 ? -3.146 20.266 5.27 1 98.81 353 ILE A N 1
ATOM 2642 C CA . ILE A 1 353 ? -3.654 19 4.758 1 98.81 353 ILE A CA 1
ATOM 2643 C C . ILE A 1 353 ? -4.945 19.234 3.982 1 98.81 353 ILE A C 1
ATOM 2645 O O . ILE A 1 353 ? -5.887 19.844 4.5 1 98.81 353 ILE A O 1
ATOM 2649 N N . ILE A 1 354 ? -4.98 18.75 2.74 1 98.88 354 ILE A N 1
ATOM 2650 C CA . ILE A 1 354 ? -6.121 18.984 1.86 1 98.88 354 ILE A CA 1
ATOM 2651 C C . ILE A 1 354 ? -6.641 17.656 1.325 1 98.88 354 ILE A C 1
ATOM 2653 O O . ILE A 1 354 ? -5.887 16.875 0.734 1 98.88 354 ILE A O 1
ATOM 2657 N N . GLN A 1 355 ? -7.867 17.375 1.58 1 98.38 355 GLN A N 1
ATOM 2658 C CA . GLN A 1 355 ? -8.578 16.203 1.068 1 98.38 355 GLN A CA 1
ATOM 2659 C C . GLN A 1 355 ? -9.648 16.609 0.054 1 98.38 355 GLN A C 1
ATOM 2661 O O . GLN A 1 355 ? -10.633 17.266 0.408 1 98.38 355 GLN A O 1
ATOM 2666 N N . VAL A 1 356 ? -9.422 16.203 -1.167 1 98.44 356 VAL A N 1
ATOM 2667 C CA . VAL A 1 356 ? -10.383 16.516 -2.219 1 98.44 356 VAL A CA 1
ATOM 2668 C C . VAL A 1 356 ? -11.344 15.344 -2.4 1 98.44 356 VAL A C 1
ATOM 2670 O O . VAL A 1 356 ? -10.906 14.203 -2.586 1 98.44 356 VAL A O 1
ATOM 2673 N N . GLU A 1 357 ? -12.57 15.633 -2.41 1 94.31 357 GLU A N 1
ATOM 2674 C CA . GLU A 1 357 ? -13.602 14.594 -2.451 1 94.31 357 GLU A CA 1
ATOM 2675 C C . GLU A 1 357 ? -13.656 13.93 -3.82 1 94.31 357 GLU A C 1
ATOM 2677 O O . GLU A 1 357 ? -13.508 14.586 -4.848 1 94.31 357 GLU A O 1
ATOM 2682 N N . ASN A 1 358 ? -13.656 12.641 -3.826 1 94.06 358 ASN A N 1
ATOM 2683 C CA . ASN A 1 358 ? -14.016 11.773 -4.941 1 94.06 358 ASN A CA 1
ATOM 2684 C C . ASN A 1 358 ? -15.062 10.742 -4.527 1 94.06 358 ASN A C 1
ATOM 2686 O O . ASN A 1 358 ? -14.742 9.562 -4.344 1 94.06 358 ASN A O 1
ATOM 2690 N N . SER A 1 359 ? -16.281 11.242 -4.5 1 88.56 359 SER A N 1
ATOM 2691 C CA . SER A 1 359 ? -17.359 10.453 -3.906 1 88.56 359 SER A CA 1
ATOM 2692 C C . SER A 1 359 ? -17.734 9.281 -4.805 1 88.56 359 SER A C 1
ATOM 2694 O O . SER A 1 359 ? -17.734 9.406 -6.031 1 88.56 359 SER A O 1
ATOM 2696 N N . SER A 1 360 ? -17.875 8.188 -4.234 1 75.06 360 SER A N 1
ATOM 2697 C CA . SER A 1 360 ? -18.406 7.016 -4.922 1 75.06 360 SER A CA 1
ATOM 2698 C C . SER A 1 360 ? -19.75 6.613 -4.355 1 75.06 360 SER A C 1
ATOM 2700 O O . SER A 1 360 ? -20.156 5.453 -4.465 1 75.06 360 SER A O 1
ATOM 2702 N N . ASP A 1 361 ? -20.625 7.516 -3.771 1 61 361 ASP A N 1
ATOM 2703 C CA . ASP A 1 361 ? -21.812 7.406 -2.932 1 61 361 ASP A CA 1
ATOM 2704 C C . ASP A 1 361 ? -22.781 6.363 -3.488 1 61 361 ASP A C 1
ATOM 2706 O O . ASP A 1 361 ? -23.125 6.395 -4.672 1 61 361 ASP A O 1
ATOM 2710 N N . CYS A 1 362 ? -22.594 5.078 -3.121 1 47.59 362 CYS A N 1
ATOM 2711 C CA . CYS A 1 362 ? -23.922 4.477 -3.076 1 47.59 362 CYS A CA 1
ATOM 2712 C C . CYS A 1 362 ? -24.609 4.762 -1.744 1 47.59 362 CYS A C 1
ATOM 2714 O O . CYS A 1 362 ? -24 4.59 -0.683 1 47.59 362 CYS A O 1
ATOM 2716 N N . LYS A 1 363 ? -25.531 5.789 -1.483 1 42.66 363 LYS A N 1
ATOM 2717 C CA . LYS A 1 363 ? -26.266 5.992 -0.235 1 42.66 363 LYS A CA 1
ATOM 2718 C C . LYS A 1 363 ? -26.328 4.707 0.582 1 42.66 363 LYS A C 1
ATOM 2720 O O . LYS A 1 363 ? -26.344 4.746 1.813 1 42.66 363 LYS A O 1
ATOM 2725 N N . LYS A 1 364 ? -26.672 3.637 0.13 1 36.47 364 LYS A N 1
ATOM 2726 C CA . LYS A 1 364 ? -27.094 2.422 0.82 1 36.47 364 LYS A CA 1
ATOM 2727 C C . LYS A 1 364 ? -25.891 1.599 1.271 1 36.47 364 LYS A C 1
ATOM 2729 O O . LYS A 1 364 ? -26.047 0.546 1.894 1 36.47 364 LYS A O 1
ATOM 2734 N N . LEU A 1 365 ? -24.891 1.836 0.803 1 33.47 365 LEU A N 1
ATOM 2735 C CA . LEU A 1 365 ? -23.875 0.886 1.256 1 33.47 365 LEU A CA 1
ATOM 2736 C C . LEU A 1 365 ? -23.609 1.047 2.748 1 33.47 365 LEU A C 1
ATOM 2738 O O . LEU A 1 365 ? -23.422 0.056 3.461 1 33.47 365 LEU A O 1
ATOM 2742 N N . ALA A 1 366 ? -23.312 2.418 3.203 1 34.81 366 ALA A N 1
ATOM 2743 C CA . ALA A 1 366 ? -23.172 2.643 4.641 1 34.81 366 ALA A CA 1
ATOM 2744 C C . ALA A 1 366 ? -24.438 2.238 5.391 1 34.81 366 ALA A C 1
ATOM 2746 O O . ALA A 1 366 ? -24.375 1.887 6.574 1 34.81 366 ALA A O 1
ATOM 2747 N N . ASP A 1 367 ? -25.484 2.682 4.906 1 32.44 367 ASP A N 1
ATOM 2748 C CA . ASP A 1 367 ? -26.688 2.352 5.66 1 32.44 367 ASP A CA 1
ATOM 2749 C C . ASP A 1 367 ? -26.75 0.863 5.996 1 32.44 367 ASP A C 1
ATOM 2751 O O . ASP A 1 367 ? -27.578 0.426 6.785 1 32.44 367 ASP A O 1
ATOM 2755 N N . ASP A 1 368 ? -26.172 0.163 5.168 1 30.8 368 ASP A N 1
ATOM 2756 C CA . ASP A 1 368 ? -26.266 -1.26 5.477 1 30.8 368 ASP A CA 1
ATOM 2757 C C . ASP A 1 368 ? -25.141 -1.688 6.43 1 30.8 368 ASP A C 1
ATOM 2759 O O . ASP A 1 368 ? -25.016 -2.871 6.75 1 30.8 368 ASP A O 1
ATOM 2763 N N . ILE A 1 369 ? -24.172 -0.907 6.473 1 26.31 369 ILE A N 1
ATOM 2764 C CA . ILE A 1 369 ? -23.375 -1.14 7.664 1 26.31 369 ILE A CA 1
ATOM 2765 C C . ILE A 1 369 ? -23.875 -0.273 8.812 1 26.31 369 ILE A C 1
ATOM 2767 O O . ILE A 1 369 ? -24.094 0.931 8.641 1 26.31 369 ILE A O 1
ATOM 2771 N N . MET B 1 1 ? -24.047 -60.406 -27.219 1 28.41 1 MET B N 1
ATOM 2772 C CA . MET B 1 1 ? -24.609 -59.062 -27.109 1 28.41 1 MET B CA 1
ATOM 2773 C C . MET B 1 1 ? -23.516 -58.031 -26.875 1 28.41 1 MET B C 1
ATOM 2775 O O . MET B 1 1 ? -22.781 -58.094 -25.891 1 28.41 1 MET B O 1
ATOM 2779 N N . LEU B 1 2 ? -23.016 -57.469 -28 1 32.09 2 LEU B N 1
ATOM 2780 C CA . LEU B 1 2 ? -21.891 -56.594 -28.312 1 32.09 2 LEU B CA 1
ATOM 2781 C C . LEU B 1 2 ? -22.062 -55.219 -27.641 1 32.09 2 LEU B C 1
ATOM 2783 O O . LEU B 1 2 ? -23.016 -54.5 -27.938 1 32.09 2 LEU B O 1
ATOM 2787 N N . LEU B 1 3 ? -21.844 -55.25 -26.312 1 31.67 3 LEU B N 1
ATOM 2788 C CA . LEU B 1 3 ? -21.891 -54.031 -25.5 1 31.67 3 LEU B CA 1
ATOM 2789 C C . LEU B 1 3 ? -21.047 -52.906 -26.094 1 31.67 3 LEU B C 1
ATOM 2791 O O . LEU B 1 3 ? -19.828 -53.062 -26.234 1 31.67 3 LEU B O 1
ATOM 2795 N N . GLN B 1 4 ? -21.625 -52.156 -27.031 1 23.06 4 GLN B N 1
ATOM 2796 C CA . GLN B 1 4 ? -21.078 -50.969 -27.641 1 23.06 4 GLN B CA 1
ATOM 2797 C C . GLN B 1 4 ? -20.703 -49.938 -26.578 1 23.06 4 GLN B C 1
ATOM 2799 O O . GLN B 1 4 ? -21.562 -49.5 -25.812 1 23.06 4 GLN B O 1
ATOM 2804 N N . ARG B 1 5 ? -19.484 -50.125 -26 1 33.62 5 ARG B N 1
ATOM 2805 C CA . ARG B 1 5 ? -18.781 -49.125 -25.172 1 33.62 5 ARG B CA 1
ATOM 2806 C C . ARG B 1 5 ? -18.844 -47.75 -25.812 1 33.62 5 ARG B C 1
ATOM 2808 O O . ARG B 1 5 ? -18.188 -47.5 -26.844 1 33.62 5 ARG B O 1
ATOM 2815 N N . SER B 1 6 ? -20.078 -47.094 -25.844 1 28.22 6 SER B N 1
ATOM 2816 C CA . SER B 1 6 ? -20.125 -45.719 -26.328 1 28.22 6 SER B CA 1
ATOM 2817 C C . SER B 1 6 ? -19.109 -44.844 -25.609 1 28.22 6 SER B C 1
ATOM 2819 O O . SER B 1 6 ? -19.125 -44.75 -24.375 1 28.22 6 SER B O 1
ATOM 2821 N N . TRP B 1 7 ? -17.938 -44.625 -26.125 1 29.16 7 TRP B N 1
ATOM 2822 C CA . TRP B 1 7 ? -16.906 -43.688 -25.75 1 29.16 7 TRP B CA 1
ATOM 2823 C C . TRP B 1 7 ? -17.453 -42.25 -25.766 1 29.16 7 TRP B C 1
ATOM 2825 O O . TRP B 1 7 ? -17.797 -41.719 -26.812 1 29.16 7 TRP B O 1
ATOM 2835 N N . ALA B 1 8 ? -18.281 -41.875 -24.812 1 30.44 8 ALA B N 1
ATOM 2836 C CA . ALA B 1 8 ? -18.641 -40.469 -24.703 1 30.44 8 ALA B CA 1
ATOM 2837 C C . ALA B 1 8 ? -17.406 -39.562 -24.594 1 30.44 8 ALA B C 1
ATOM 2839 O O . ALA B 1 8 ? -16.625 -39.688 -23.656 1 30.44 8 ALA B O 1
ATOM 2840 N N . LEU B 1 9 ? -16.859 -39.125 -25.734 1 28.64 9 LEU B N 1
ATOM 2841 C CA . LEU B 1 9 ? -15.898 -38.031 -25.844 1 28.64 9 LEU B CA 1
ATOM 2842 C C . LEU B 1 9 ? -16.375 -36.812 -25.062 1 28.64 9 LEU B C 1
ATOM 2844 O O . LEU B 1 9 ? -17.422 -36.25 -25.375 1 28.64 9 LEU B O 1
ATOM 2848 N N . LEU B 1 10 ? -16.125 -36.781 -23.828 1 29.55 10 LEU B N 1
ATOM 2849 C CA . LEU B 1 10 ? -16.25 -35.531 -23.094 1 29.55 10 LEU B CA 1
ATOM 2850 C C . LEU B 1 10 ? -15.547 -34.406 -23.828 1 29.55 10 LEU B C 1
ATOM 2852 O O . LEU B 1 10 ? -14.312 -34.375 -23.906 1 29.55 10 LEU B O 1
ATOM 2856 N N . LEU B 1 11 ? -16.141 -33.844 -24.891 1 27.92 11 LEU B N 1
ATOM 2857 C CA . LEU B 1 11 ? -15.695 -32.594 -25.484 1 27.92 11 LEU B CA 1
ATOM 2858 C C . LEU B 1 11 ? -15.516 -31.531 -24.422 1 27.92 11 LEU B C 1
ATOM 2860 O O . LEU B 1 11 ? -16.484 -31.141 -23.75 1 27.92 11 LEU B O 1
ATOM 2864 N N . ALA B 1 12 ? -14.398 -31.406 -23.828 1 29.69 12 ALA B N 1
ATOM 2865 C CA . ALA B 1 12 ? -13.969 -30.188 -23.141 1 29.69 12 ALA B CA 1
ATOM 2866 C C . ALA B 1 12 ? -14.258 -28.953 -24 1 29.69 12 ALA B C 1
ATOM 2868 O O . ALA B 1 12 ? -13.625 -28.75 -25.031 1 29.69 12 ALA B O 1
ATOM 2869 N N . LEU B 1 13 ? -15.508 -28.562 -24.125 1 30.3 13 LEU B N 1
ATOM 2870 C CA . LEU B 1 13 ? -15.797 -27.25 -24.703 1 30.3 13 LEU B CA 1
ATOM 2871 C C . LEU B 1 13 ? -14.812 -26.203 -24.203 1 30.3 13 LEU B C 1
ATOM 2873 O O . LEU B 1 13 ? -14.898 -25.781 -23.047 1 30.3 13 LEU B O 1
ATOM 2877 N N . LEU B 1 14 ? -13.578 -26.281 -24.594 1 33.5 14 LEU B N 1
ATOM 2878 C CA . LEU B 1 14 ? -12.766 -25.062 -24.562 1 33.5 14 LEU B CA 1
ATOM 2879 C C . LEU B 1 14 ? -13.516 -23.891 -25.188 1 33.5 14 LEU B C 1
ATOM 2881 O O . LEU B 1 14 ? -13.609 -23.797 -26.422 1 33.5 14 LEU B O 1
ATOM 2885 N N . GLY B 1 15 ? -14.625 -23.516 -24.672 1 33.84 15 GLY B N 1
ATOM 2886 C CA . GLY B 1 15 ? -15.117 -22.25 -25.203 1 33.84 15 GLY B CA 1
ATOM 2887 C C . GLY B 1 15 ? -14.008 -21.297 -25.578 1 33.84 15 GLY B C 1
ATOM 2888 O O . GLY B 1 15 ? -13.008 -21.172 -24.875 1 33.84 15 GLY B O 1
ATOM 2889 N N . CYS B 1 16 ? -13.789 -20.969 -26.781 1 36.62 16 CYS B N 1
ATOM 2890 C CA . CYS B 1 16 ? -12.969 -19.906 -27.328 1 36.62 16 CYS B CA 1
ATOM 2891 C C . CYS B 1 16 ? -13.047 -18.656 -26.453 1 36.62 16 CYS B C 1
ATOM 2893 O O . CYS B 1 16 ? -13.984 -17.859 -26.578 1 36.62 16 CYS B O 1
ATOM 2895 N N . ALA B 1 17 ? -12.641 -18.703 -25.297 1 43.88 17 ALA B N 1
ATOM 2896 C CA . ALA B 1 17 ? -12.516 -17.422 -24.594 1 43.88 17 ALA B CA 1
ATOM 2897 C C . ALA B 1 17 ? -11.812 -16.391 -25.484 1 43.88 17 ALA B C 1
ATOM 2899 O O . ALA B 1 17 ? -10.664 -16.609 -25.875 1 43.88 17 ALA B O 1
ATOM 2900 N N . SER B 1 18 ? -12.5 -15.734 -26.406 1 48.97 18 SER B N 1
ATOM 2901 C CA . SER B 1 18 ? -11.898 -14.609 -27.109 1 48.97 18 SER B CA 1
ATOM 2902 C C . SER B 1 18 ? -10.938 -13.844 -26.203 1 48.97 18 SER B C 1
ATOM 2904 O O . SER B 1 18 ? -11.281 -13.508 -25.062 1 48.97 18 SER B O 1
ATOM 2906 N N . GLY B 1 19 ? -9.703 -13.984 -26.453 1 66.75 19 GLY B N 1
ATOM 2907 C CA . GLY B 1 19 ? -8.672 -13.234 -25.766 1 66.75 19 GLY B CA 1
ATOM 2908 C C . GLY B 1 19 ? -9.016 -11.773 -25.562 1 66.75 19 GLY B C 1
ATOM 2909 O O . GLY B 1 19 ? -9.602 -11.141 -26.453 1 66.75 19 GLY B O 1
ATOM 2910 N N . ALA B 1 20 ? -9.047 -11.328 -24.312 1 75.69 20 ALA B N 1
ATOM 2911 C CA . ALA B 1 20 ? -9.211 -9.898 -24.031 1 75.69 20 ALA B CA 1
ATOM 2912 C C . ALA B 1 20 ? -7.984 -9.109 -24.484 1 75.69 20 ALA B C 1
ATOM 2914 O O . ALA B 1 20 ? -6.852 -9.461 -24.156 1 75.69 20 ALA B O 1
ATOM 2915 N N . ALA B 1 21 ? -8.312 -8.164 -25.5 1 76.75 21 ALA B N 1
ATOM 2916 C CA . ALA B 1 21 ? -7.27 -7.25 -25.953 1 76.75 21 ALA B CA 1
ATOM 2917 C C . ALA B 1 21 ? -7.242 -5.98 -25.109 1 76.75 21 ALA B C 1
ATOM 2919 O O . ALA B 1 21 ? -8.195 -5.695 -24.375 1 76.75 21 ALA B O 1
ATOM 2920 N N . ILE B 1 22 ? -6.109 -5.328 -25.078 1 84.38 22 ILE B N 1
ATOM 2921 C CA . ILE B 1 22 ? -6.023 -4.031 -24.422 1 84.38 22 ILE B CA 1
ATOM 2922 C C . ILE B 1 22 ? -6.988 -3.049 -25.078 1 84.38 22 ILE B C 1
ATOM 2924 O O . ILE B 1 22 ? -7.148 -3.057 -26.297 1 84.38 22 ILE B O 1
ATOM 2928 N N . PRO B 1 23 ? -7.602 -2.281 -24.281 1 80.75 23 PRO B N 1
ATOM 2929 C CA . PRO B 1 23 ? -8.539 -1.308 -24.844 1 80.75 23 PRO B CA 1
ATOM 2930 C C . PRO B 1 23 ? -7.844 -0.208 -25.641 1 80.75 23 PRO B C 1
ATOM 2932 O O . PRO B 1 23 ? -6.676 0.101 -25.391 1 80.75 23 PRO B O 1
ATOM 2935 N N . SER B 1 24 ? -8.547 0.243 -26.656 1 77.69 24 SER B N 1
ATOM 2936 C CA . SER B 1 24 ? -7.992 1.357 -27.406 1 77.69 24 SER B CA 1
ATOM 2937 C C . SER B 1 24 ? -8.992 2.506 -27.516 1 77.69 24 SER B C 1
ATOM 2939 O O . SER B 1 24 ? -8.773 3.455 -28.266 1 77.69 24 SER B O 1
ATOM 2941 N N . ASN B 1 25 ? -9.883 2.473 -26.656 1 77.25 25 ASN B N 1
ATOM 2942 C CA . ASN B 1 25 ? -10.961 3.451 -26.781 1 77.25 25 ASN B CA 1
ATOM 2943 C C . ASN B 1 25 ? -10.531 4.828 -26.297 1 77.25 25 ASN B C 1
ATOM 2945 O O . ASN B 1 25 ? -11.07 5.848 -26.734 1 77.25 25 ASN B O 1
ATOM 2949 N N . ASP B 1 26 ? -9.625 4.906 -25.5 1 84.94 26 ASP B N 1
ATOM 2950 C CA . ASP B 1 26 ? -9.195 6.188 -24.938 1 84.94 26 ASP B CA 1
ATOM 2951 C C . ASP B 1 26 ? -7.766 6.523 -25.359 1 84.94 26 ASP B C 1
ATOM 2953 O O . ASP B 1 26 ? -7.125 7.387 -24.75 1 84.94 26 ASP B O 1
ATOM 2957 N N . GLY B 1 27 ? -7.293 5.879 -26.344 1 90.38 27 GLY B N 1
ATOM 2958 C CA . GLY B 1 27 ? -5.973 6.148 -26.891 1 90.38 27 GLY B CA 1
ATOM 2959 C C . GLY B 1 27 ? -4.883 5.312 -26.25 1 90.38 27 GLY B C 1
ATOM 2960 O O . GLY B 1 27 ? -3.732 5.336 -26.703 1 90.38 27 GLY B O 1
ATOM 2961 N N . PHE B 1 28 ? -5.117 4.684 -25.188 1 93.19 28 PHE B N 1
ATOM 2962 C CA . PHE B 1 28 ? -4.172 3.754 -24.594 1 93.19 28 PHE B CA 1
ATOM 2963 C C . PHE B 1 28 ? -3.781 2.66 -25.578 1 93.19 28 PHE B C 1
ATOM 2965 O O . PHE B 1 28 ? -4.613 2.189 -26.344 1 93.19 28 PHE B O 1
ATOM 2972 N N . PRO B 1 29 ? -2.572 2.332 -25.625 1 93.56 29 PRO B N 1
ATOM 2973 C CA . PRO B 1 29 ? -1.454 2.564 -24.703 1 93.56 29 PRO B CA 1
ATOM 2974 C C . PRO B 1 29 ? -0.624 3.787 -25.094 1 93.56 29 PRO B C 1
ATOM 2976 O O . PRO B 1 29 ? 0.342 4.125 -24.391 1 93.56 29 PRO B O 1
ATOM 2979 N N . SER B 1 30 ? -0.876 4.434 -26.219 1 93 30 SER B N 1
ATOM 2980 C CA . SER B 1 30 ? -0.144 5.617 -26.656 1 93 30 SER B CA 1
ATOM 2981 C C . SER B 1 30 ? -1.078 6.809 -26.844 1 93 30 SER B C 1
ATOM 2983 O O . SER B 1 30 ? -1.225 7.324 -27.953 1 93 30 SER B O 1
ATOM 2985 N N . PRO B 1 31 ? -1.604 7.301 -25.766 1 95.38 31 PRO B N 1
ATOM 2986 C CA . PRO B 1 31 ? -2.613 8.359 -25.844 1 95.38 31 PRO B CA 1
ATOM 2987 C C . PRO B 1 31 ? -2.025 9.703 -26.266 1 95.38 31 PRO B C 1
ATOM 2989 O O . PRO B 1 31 ? -0.865 10 -25.969 1 95.38 31 PRO B O 1
ATOM 2992 N N . SER B 1 32 ? -2.914 10.5 -26.984 1 93.88 32 SER B N 1
ATOM 2993 C CA . SER B 1 32 ? -2.6 11.914 -27.219 1 93.88 32 SER B CA 1
ATOM 2994 C C . SER B 1 32 ? -2.594 12.688 -25.906 1 93.88 32 SER B C 1
ATOM 2996 O O . SER B 1 32 ? -2.979 12.164 -24.859 1 93.88 32 SER B O 1
ATOM 2998 N N . THR B 1 33 ? -2.16 13.922 -25.984 1 93.62 33 THR B N 1
ATOM 2999 C CA . THR B 1 33 ? -2.131 14.773 -24.797 1 93.62 33 THR B CA 1
ATOM 3000 C C . THR B 1 33 ? -3.521 14.891 -24.188 1 93.62 33 THR B C 1
ATOM 3002 O O . THR B 1 33 ? -3.678 14.789 -22.969 1 93.62 33 THR B O 1
ATOM 3005 N N . GLN B 1 34 ? -4.516 15.078 -25.016 1 94 34 GLN B N 1
ATOM 3006 C CA . GLN B 1 34 ? -5.891 15.203 -24.547 1 94 34 GLN B CA 1
ATOM 3007 C C . GLN B 1 34 ? -6.402 13.891 -23.969 1 94 34 GLN B C 1
ATOM 3009 O O . GLN B 1 34 ? -7.113 13.883 -22.953 1 94 34 GLN B O 1
ATOM 3014 N N . GLN B 1 35 ? -6.043 12.836 -24.594 1 95.44 35 GLN B N 1
ATOM 3015 C CA . GLN B 1 35 ? -6.449 11.523 -24.109 1 95.44 35 GLN B CA 1
ATOM 3016 C C . GLN B 1 35 ? -5.77 11.18 -22.781 1 95.44 35 GLN B C 1
ATOM 3018 O O . GLN B 1 35 ? -6.383 10.578 -21.906 1 95.44 35 GLN B O 1
ATOM 3023 N N . GLN B 1 36 ? -4.551 11.57 -22.688 1 95.81 36 GLN B N 1
ATOM 3024 C CA . GLN B 1 36 ? -3.818 11.375 -21.438 1 95.81 36 GLN B CA 1
ATOM 3025 C C . GLN B 1 36 ? -4.484 12.117 -20.281 1 95.81 36 GLN B C 1
ATOM 3027 O O . GLN B 1 36 ? -4.551 11.609 -19.172 1 95.81 36 GLN B O 1
ATOM 3032 N N . LEU B 1 37 ? -4.902 13.297 -20.562 1 96.25 37 LEU B N 1
ATOM 3033 C CA . LEU B 1 37 ? -5.598 14.07 -19.531 1 96.25 37 LEU B CA 1
ATOM 3034 C C . LEU B 1 37 ? -6.918 13.406 -19.156 1 96.25 37 LEU B C 1
ATOM 3036 O O . LEU B 1 37 ? -7.301 13.398 -17.984 1 96.25 37 LEU B O 1
ATOM 3040 N N . SER B 1 38 ? -7.641 12.891 -20.156 1 96.62 38 SER B N 1
ATOM 3041 C CA . SER B 1 38 ? -8.891 12.188 -19.875 1 96.62 38 SER B CA 1
ATOM 3042 C C . SER B 1 38 ? -8.648 10.953 -19 1 96.62 38 SER B C 1
ATOM 3044 O O . SER B 1 38 ? -9.406 10.695 -18.062 1 96.62 38 SER B O 1
ATOM 3046 N N . ILE B 1 39 ? -7.609 10.172 -19.312 1 97.88 39 ILE B N 1
ATOM 3047 C CA . ILE B 1 39 ? -7.238 9.016 -18.5 1 97.88 39 ILE B CA 1
ATOM 3048 C C . ILE B 1 39 ? -6.887 9.461 -17.094 1 97.88 39 ILE B C 1
ATOM 3050 O O . ILE B 1 39 ? -7.281 8.82 -16.109 1 97.88 39 ILE B O 1
ATOM 3054 N N . ALA B 1 40 ? -6.152 10.594 -16.953 1 98.44 40 ALA B N 1
ATOM 3055 C CA . ALA B 1 40 ? -5.746 11.125 -15.664 1 98.44 40 ALA B CA 1
ATOM 3056 C C . ALA B 1 40 ? -6.961 11.516 -14.828 1 98.44 40 ALA B C 1
ATOM 3058 O O . ALA B 1 40 ? -6.977 11.305 -13.609 1 98.44 40 ALA B O 1
ATOM 3059 N N . LYS B 1 41 ? -7.941 12.094 -15.445 1 97.94 41 LYS B N 1
ATOM 3060 C CA . LYS B 1 41 ? -9.156 12.484 -14.742 1 97.94 41 LYS B CA 1
ATOM 3061 C C . LYS B 1 41 ? -9.914 11.266 -14.234 1 97.94 41 LYS B C 1
ATOM 3063 O O . LYS B 1 41 ? -10.383 11.25 -13.086 1 97.94 41 LYS B O 1
ATOM 3068 N N . ASP B 1 42 ? -10.016 10.227 -15.07 1 97.5 42 ASP B N 1
ATOM 3069 C CA . ASP B 1 42 ? -10.656 8.984 -14.633 1 97.5 42 ASP B CA 1
ATOM 3070 C C . ASP B 1 42 ? -9.859 8.32 -13.516 1 97.5 42 ASP B C 1
ATOM 3072 O O . ASP B 1 42 ? -10.438 7.715 -12.609 1 97.5 42 ASP B O 1
ATOM 3076 N N . ALA B 1 43 ? -8.539 8.469 -13.562 1 98.56 43 ALA B N 1
ATOM 3077 C CA . ALA B 1 43 ? -7.637 7.828 -12.609 1 98.56 43 ALA B CA 1
ATOM 3078 C C . ALA B 1 43 ? -7.566 8.625 -11.305 1 98.56 43 ALA B C 1
ATOM 3080 O O . ALA B 1 43 ? -7.168 8.094 -10.266 1 98.56 43 ALA B O 1
ATOM 3081 N N . GLY B 1 44 ? -7.875 9.883 -11.391 1 98.31 44 GLY B N 1
ATOM 3082 C CA . GLY B 1 44 ? -7.82 10.758 -10.227 1 98.31 44 GLY B CA 1
ATOM 3083 C C . GLY B 1 44 ? -6.445 11.352 -9.992 1 98.31 44 GLY B C 1
ATOM 3084 O O . GLY B 1 44 ? -6.105 11.719 -8.867 1 98.31 44 GLY B O 1
ATOM 3085 N N . GLY B 1 45 ? -5.602 11.453 -10.969 1 98.75 45 GLY B N 1
ATOM 3086 C CA . GLY B 1 45 ? -4.27 12.016 -10.805 1 98.75 45 GLY B CA 1
ATOM 3087 C C . GLY B 1 45 ? -3.451 11.977 -12.086 1 98.75 45 GLY B C 1
ATOM 3088 O O . GLY B 1 45 ? -3.771 11.227 -13.008 1 98.75 45 GLY B O 1
ATOM 3089 N N . LEU B 1 46 ? -2.41 12.773 -12.125 1 98.62 46 LEU B N 1
ATOM 3090 C CA . LEU B 1 46 ? -1.555 12.891 -13.305 1 98.62 46 LEU B CA 1
ATOM 3091 C C . LEU B 1 46 ? -0.431 11.859 -13.258 1 98.62 46 LEU B C 1
ATOM 3093 O O . LEU B 1 46 ? -0.097 11.344 -12.188 1 98.62 46 LEU B O 1
ATOM 3097 N N . LEU B 1 47 ? 0.139 11.625 -14.477 1 98.25 47 LEU B N 1
ATOM 3098 C CA . LEU B 1 47 ? 1.419 10.93 -14.562 1 98.25 47 LEU B CA 1
ATOM 3099 C C . LEU B 1 47 ? 2.516 11.719 -13.859 1 98.25 47 LEU B C 1
ATOM 3101 O O . LEU B 1 47 ? 2.494 12.953 -13.852 1 98.25 47 LEU B O 1
ATOM 3105 N N . PRO B 1 48 ? 3.479 10.961 -13.266 1 97.56 48 PRO B N 1
ATOM 3106 C CA . PRO B 1 48 ? 4.621 11.672 -12.695 1 97.56 48 PRO B CA 1
ATOM 3107 C C . PRO B 1 48 ? 5.336 12.562 -13.711 1 97.56 48 PRO B C 1
ATOM 3109 O O . PRO B 1 48 ? 5.488 12.172 -14.867 1 97.56 48 PRO B O 1
ATOM 3112 N N . ASN B 1 49 ? 5.793 13.75 -13.281 1 95.88 49 ASN B N 1
ATOM 3113 C CA . ASN B 1 49 ? 6.523 14.625 -14.188 1 95.88 49 ASN B CA 1
ATOM 3114 C C . ASN B 1 49 ? 7.922 14.938 -13.664 1 95.88 49 ASN B C 1
ATOM 3116 O O . ASN B 1 49 ? 8.492 15.984 -13.984 1 95.88 49 ASN B O 1
ATOM 3120 N N . VAL B 1 50 ? 8.43 14.125 -12.82 1 93.19 50 VAL B N 1
ATOM 3121 C CA . VAL B 1 50 ? 9.812 14.258 -12.367 1 93.19 50 VAL B CA 1
ATOM 3122 C C . VAL B 1 50 ? 10.75 13.57 -13.367 1 93.19 50 VAL B C 1
ATOM 3124 O O . VAL B 1 50 ? 10.344 12.648 -14.078 1 93.19 50 VAL B O 1
ATOM 3127 N N . PRO B 1 51 ? 12.016 13.992 -13.422 1 91.94 51 PRO B N 1
ATOM 3128 C CA . PRO B 1 51 ? 12.93 13.375 -14.391 1 91.94 51 PRO B CA 1
ATOM 3129 C C . PRO B 1 51 ? 13.164 11.891 -14.125 1 91.94 51 PRO B C 1
ATOM 3131 O O . PRO B 1 51 ? 13.398 11.5 -12.977 1 91.94 51 PRO B O 1
ATOM 3134 N N . LEU B 1 52 ? 13.117 11.109 -15.164 1 95.19 52 LEU B N 1
ATOM 3135 C CA . LEU B 1 52 ? 13.367 9.672 -15.094 1 95.19 52 LEU B CA 1
ATOM 3136 C C . LEU B 1 52 ? 14.836 9.367 -15.383 1 95.19 52 LEU B C 1
ATOM 3138 O O . LEU B 1 52 ? 15.523 10.148 -16.031 1 95.19 52 LEU B O 1
ATOM 3142 N N . PRO B 1 53 ? 15.297 8.227 -14.836 1 96.19 53 PRO B N 1
ATOM 3143 C CA . PRO B 1 53 ? 16.672 7.836 -15.172 1 96.19 53 PRO B CA 1
ATOM 3144 C C . PRO B 1 53 ? 16.859 7.594 -16.672 1 96.19 53 PRO B C 1
ATOM 3146 O O . PRO B 1 53 ? 16 6.992 -17.312 1 96.19 53 PRO B O 1
ATOM 3149 N N . THR B 1 54 ? 18 8.062 -17.172 1 97.69 54 THR B N 1
ATOM 3150 C CA . THR B 1 54 ? 18.297 7.883 -18.594 1 97.69 54 THR B CA 1
ATOM 3151 C C . THR B 1 54 ? 19.094 6.594 -18.812 1 97.69 54 THR B C 1
ATOM 3153 O O . THR B 1 54 ? 19.312 6.191 -19.969 1 97.69 54 THR B O 1
ATOM 3156 N N . LYS B 1 55 ? 19.516 6.02 -17.766 1 97.81 55 LYS B N 1
ATOM 3157 C CA . LYS B 1 55 ? 20.203 4.734 -17.797 1 97.81 55 LYS B CA 1
ATOM 3158 C C . LYS B 1 55 ? 19.672 3.795 -16.719 1 97.81 55 LYS B C 1
ATOM 3160 O O . LYS B 1 55 ? 19.422 4.219 -15.594 1 97.81 55 LYS B O 1
ATOM 3165 N N . LEU B 1 56 ? 19.5 2.535 -17.062 1 98.19 56 LEU B N 1
ATOM 3166 C CA . LEU B 1 56 ? 19.078 1.486 -16.141 1 98.19 56 LEU B CA 1
ATOM 3167 C C . LEU B 1 56 ? 20.094 0.346 -16.125 1 98.19 56 LEU B C 1
ATOM 3169 O O . LEU B 1 56 ? 20.609 -0.053 -17.172 1 98.19 56 LEU B O 1
ATOM 3173 N N . GLY B 1 57 ? 20.484 -0.086 -14.922 1 98.31 57 GLY B N 1
ATOM 3174 C CA . GLY B 1 57 ? 21.188 -1.351 -14.844 1 98.31 57 GLY B CA 1
ATOM 3175 C C . GLY B 1 57 ? 20.359 -2.537 -15.281 1 98.31 57 GLY B C 1
ATOM 3176 O O . GLY B 1 57 ? 19.156 -2.404 -15.508 1 98.31 57 GLY B O 1
ATOM 3177 N N . PRO B 1 58 ? 21 -3.725 -15.438 1 98.31 58 PRO B N 1
ATOM 3178 C CA . PRO B 1 58 ? 20.266 -4.895 -15.938 1 98.31 58 PRO B CA 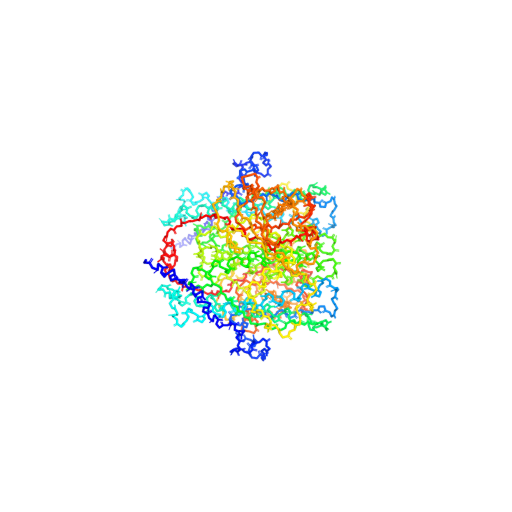1
ATOM 3179 C C . PRO B 1 58 ? 19.094 -5.277 -15.047 1 98.31 58 PRO B C 1
ATOM 3181 O O . PRO B 1 58 ? 18.047 -5.688 -15.555 1 98.31 58 PRO B O 1
ATOM 3184 N N . GLY B 1 59 ? 19.266 -5.172 -13.758 1 98.38 59 GLY B N 1
ATOM 3185 C CA . GLY B 1 59 ? 18.172 -5.48 -12.852 1 98.38 59 GLY B CA 1
ATOM 3186 C C . GLY B 1 59 ? 17 -4.523 -12.984 1 98.38 59 GLY B C 1
ATOM 3187 O O . GLY B 1 59 ? 15.844 -4.953 -13.008 1 98.38 59 GLY B O 1
ATOM 3188 N N . SER B 1 60 ? 17.312 -3.229 -13.016 1 98.75 60 SER B N 1
ATOM 3189 C CA . SER B 1 60 ? 16.281 -2.213 -13.133 1 98.75 60 SER B CA 1
ATOM 3190 C C . SER B 1 60 ? 15.531 -2.336 -14.461 1 98.75 60 SER B C 1
ATOM 3192 O O . SER B 1 60 ? 14.312 -2.152 -14.516 1 98.75 60 SER B O 1
ATOM 3194 N N . LYS B 1 61 ? 16.297 -2.627 -15.492 1 98.75 61 LYS B N 1
ATOM 3195 C CA . LYS B 1 61 ? 15.688 -2.859 -16.797 1 98.75 61 LYS B CA 1
ATOM 3196 C C . LYS B 1 61 ? 14.664 -3.986 -16.75 1 98.75 61 LYS B C 1
ATOM 3198 O O . LYS B 1 61 ? 13.508 -3.805 -17.141 1 98.75 61 LYS B O 1
ATOM 3203 N N . THR B 1 62 ? 15.07 -5.109 -16.25 1 98.88 62 THR B N 1
ATOM 3204 C CA . THR B 1 62 ? 14.203 -6.281 -16.156 1 98.88 62 THR B CA 1
ATOM 3205 C C . THR B 1 62 ? 13 -5.996 -15.266 1 98.88 62 THR B C 1
ATOM 3207 O O . THR B 1 62 ? 11.883 -6.43 -15.562 1 98.88 62 THR B O 1
ATOM 3210 N N . THR B 1 63 ? 13.242 -5.301 -14.188 1 98.88 63 THR B N 1
ATOM 3211 C CA . THR B 1 63 ? 12.188 -4.949 -13.242 1 98.88 63 THR B CA 1
ATOM 3212 C C . THR B 1 63 ? 11.117 -4.102 -13.922 1 98.88 63 THR B C 1
ATOM 3214 O O . THR B 1 63 ? 9.922 -4.402 -13.82 1 98.88 63 THR B O 1
ATOM 3217 N N . PHE B 1 64 ? 11.469 -3.049 -14.633 1 98.94 64 PHE B N 1
ATOM 3218 C CA . PHE B 1 64 ? 10.492 -2.207 -15.32 1 98.94 64 PHE B CA 1
ATOM 3219 C C . PHE B 1 64 ? 9.789 -2.984 -16.422 1 98.94 64 PHE B C 1
ATOM 3221 O O . PHE B 1 64 ? 8.609 -2.758 -16.688 1 98.94 64 PHE B O 1
ATOM 3228 N N . GLN B 1 65 ? 10.5 -3.906 -17.109 1 98.94 65 GLN B N 1
ATOM 3229 C CA . GLN B 1 65 ? 9.867 -4.727 -18.141 1 98.94 65 GLN B CA 1
ATOM 3230 C C . GLN B 1 65 ? 8.773 -5.605 -17.547 1 98.94 65 GLN B C 1
ATOM 3232 O O . GLN B 1 65 ? 7.699 -5.746 -18.125 1 98.94 65 GLN B O 1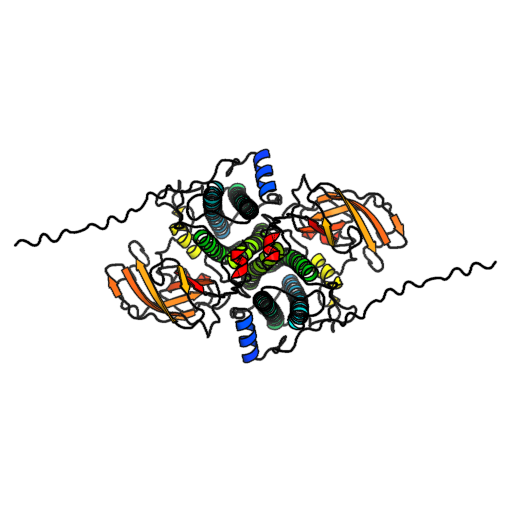
ATOM 3237 N N . LEU B 1 66 ? 9.07 -6.215 -16.406 1 98.94 66 LEU B N 1
ATOM 3238 C CA . LEU B 1 66 ? 8.055 -7.016 -15.742 1 98.94 66 LEU B CA 1
ATOM 3239 C C . LEU B 1 66 ? 6.879 -6.145 -15.312 1 98.94 66 LEU B C 1
ATOM 3241 O O . LEU B 1 66 ? 5.723 -6.559 -15.422 1 98.94 66 LEU B O 1
ATOM 3245 N N . ILE B 1 67 ? 7.172 -4.918 -14.742 1 98.94 67 ILE B N 1
ATOM 3246 C CA . ILE B 1 67 ? 6.109 -4.008 -14.336 1 98.94 67 ILE B CA 1
ATOM 3247 C C . ILE B 1 67 ? 5.242 -3.652 -15.539 1 98.94 67 ILE B C 1
ATOM 3249 O O . ILE B 1 67 ? 4.012 -3.738 -15.469 1 98.94 67 ILE B O 1
ATOM 3253 N N . ALA B 1 68 ? 5.859 -3.297 -16.656 1 98.81 68 ALA B N 1
ATOM 3254 C CA . ALA B 1 68 ? 5.113 -2.959 -17.875 1 98.81 68 ALA B CA 1
ATOM 3255 C C . ALA B 1 68 ? 4.25 -4.133 -18.328 1 98.81 68 ALA B C 1
ATOM 3257 O O . ALA B 1 68 ? 3.076 -3.957 -18.656 1 98.81 68 ALA B O 1
ATOM 3258 N N . PHE B 1 69 ? 4.812 -5.305 -18.344 1 98.81 69 PHE B N 1
ATOM 3259 C CA . PHE B 1 69 ? 4.125 -6.523 -18.75 1 98.81 69 PHE B CA 1
ATOM 3260 C C . PHE B 1 69 ? 2.902 -6.773 -17.875 1 98.81 69 PHE B C 1
ATOM 3262 O O . PHE B 1 69 ? 1.818 -7.066 -18.375 1 98.81 69 PHE B O 1
ATOM 3269 N N . ASN B 1 70 ? 3.098 -6.641 -16.594 1 98.81 70 ASN B N 1
ATOM 3270 C CA . ASN B 1 70 ? 2.031 -6.859 -15.617 1 98.81 70 ASN B CA 1
ATOM 3271 C C . ASN B 1 70 ? 0.925 -5.816 -15.758 1 98.81 70 ASN B C 1
ATOM 3273 O O . ASN B 1 70 ? -0.258 -6.148 -15.664 1 98.81 70 ASN B O 1
ATOM 3277 N N . GLU B 1 71 ? 1.29 -4.547 -15.875 1 98.69 71 GLU B N 1
ATOM 3278 C CA . GLU B 1 71 ? 0.296 -3.479 -15.938 1 98.69 71 GLU B CA 1
ATOM 3279 C C . GLU B 1 71 ? -0.594 -3.623 -17.172 1 98.69 71 GLU B C 1
ATOM 3281 O O . GLU B 1 71 ? -1.789 -3.328 -17.109 1 98.69 71 GLU B O 1
ATOM 3286 N N . LEU B 1 72 ? -0.017 -4.043 -18.281 1 98.25 72 LEU B N 1
ATOM 3287 C CA . LEU B 1 72 ? -0.814 -4.281 -19.484 1 98.25 72 LEU B CA 1
ATOM 3288 C C . LEU B 1 72 ? -1.833 -5.391 -19.25 1 98.25 72 LEU B C 1
ATOM 3290 O O . LEU B 1 72 ? -2.986 -5.281 -19.672 1 98.25 72 LEU B O 1
ATOM 3294 N N . PHE B 1 73 ? -1.432 -6.449 -18.594 1 98.19 73 PHE B N 1
ATOM 3295 C CA . PHE B 1 73 ? -2.342 -7.512 -18.188 1 98.19 73 PHE B CA 1
ATOM 3296 C C . PHE B 1 73 ? -3.479 -6.953 -17.344 1 98.19 73 PHE B C 1
ATOM 3298 O O . PHE B 1 73 ? -4.645 -7.281 -17.562 1 98.19 73 PHE B O 1
ATOM 3305 N N . GLU B 1 74 ? -3.123 -6.078 -16.344 1 98.62 74 GLU B N 1
ATOM 3306 C CA . GLU B 1 74 ? -4.133 -5.543 -15.438 1 98.62 74 GLU B CA 1
ATOM 3307 C C . GLU B 1 74 ? -5.109 -4.633 -16.172 1 98.62 74 GLU B C 1
ATOM 3309 O O . GLU B 1 74 ? -6.309 -4.637 -15.891 1 98.62 74 GLU B O 1
ATOM 3314 N N . VAL B 1 75 ? -4.602 -3.826 -17.094 1 98.38 75 VAL B N 1
ATOM 3315 C CA . VAL B 1 75 ? -5.484 -2.996 -17.906 1 98.38 75 VAL B CA 1
ATOM 3316 C C . VAL B 1 75 ? -6.492 -3.877 -18.641 1 98.38 75 VAL B C 1
ATOM 3318 O O . VAL B 1 75 ? -7.691 -3.59 -18.641 1 98.38 75 VAL B O 1
ATOM 3321 N N . ALA B 1 76 ? -6.004 -4.957 -19.25 1 97.75 76 ALA B N 1
ATOM 3322 C CA . ALA B 1 76 ? -6.875 -5.863 -20 1 97.75 76 ALA B CA 1
ATOM 3323 C C . ALA B 1 76 ? -7.918 -6.496 -19.078 1 97.75 76 ALA B C 1
ATOM 3325 O O . ALA B 1 76 ? -9.086 -6.613 -19.453 1 97.75 76 ALA B O 1
ATOM 3326 N N . PHE B 1 77 ? -7.508 -6.945 -17.969 1 98.19 77 PHE B N 1
ATOM 3327 C CA . PHE B 1 77 ? -8.406 -7.594 -17.016 1 98.19 77 PHE B CA 1
ATOM 3328 C C . PHE B 1 77 ? -9.531 -6.648 -16.609 1 98.19 77 PHE B C 1
ATOM 3330 O O . PHE B 1 77 ? -10.711 -7.004 -16.688 1 98.19 77 PHE B O 1
ATOM 3337 N N . PHE B 1 78 ? -9.164 -5.438 -16.125 1 97.88 78 PHE B N 1
ATOM 3338 C CA . PHE B 1 78 ? -10.164 -4.531 -15.578 1 97.88 78 PHE B CA 1
ATOM 3339 C C . PHE B 1 78 ? -11.039 -3.947 -16.688 1 97.88 78 PHE B C 1
ATOM 3341 O O . PHE B 1 78 ? -12.203 -3.619 -16.453 1 97.88 78 PHE B O 1
ATOM 3348 N N . ASP B 1 79 ? -10.469 -3.803 -17.875 1 97.12 79 ASP B N 1
ATOM 3349 C CA . ASP B 1 79 ? -11.312 -3.416 -19 1 97.12 79 ASP B CA 1
ATOM 3350 C C . ASP B 1 79 ? -12.344 -4.5 -19.312 1 97.12 79 ASP B C 1
ATOM 3352 O O . ASP B 1 79 ? -13.516 -4.203 -19.562 1 97.12 79 ASP B O 1
ATOM 3356 N N . SER B 1 80 ? -11.906 -5.773 -19.344 1 96.5 80 SER B N 1
ATOM 3357 C CA . SER B 1 80 ? -12.82 -6.895 -19.547 1 96.5 80 SER B CA 1
ATOM 3358 C C . SER B 1 80 ? -13.898 -6.93 -18.469 1 96.5 80 SER B C 1
ATOM 3360 O O . SER B 1 80 ? -15.078 -7.133 -18.766 1 96.5 80 SER B O 1
ATOM 3362 N N . LEU B 1 81 ? -13.523 -6.738 -17.234 1 96.25 81 LEU B N 1
ATOM 3363 C CA . LEU B 1 81 ? -14.469 -6.711 -16.125 1 96.25 81 LEU B CA 1
ATOM 3364 C C . LEU B 1 81 ? -15.492 -5.594 -16.312 1 96.25 81 LEU B C 1
ATOM 3366 O O . LEU B 1 81 ? -16.688 -5.809 -16.125 1 96.25 81 LEU B O 1
ATOM 3370 N N . LEU B 1 82 ? -15 -4.43 -16.656 1 95.5 82 LEU B N 1
ATOM 3371 C CA . LEU B 1 82 ? -15.859 -3.271 -16.859 1 95.5 82 LEU B CA 1
ATOM 3372 C C . LEU B 1 82 ? -16.859 -3.527 -17.984 1 95.5 82 LEU B C 1
ATOM 3374 O O . LEU B 1 82 ? -18.031 -3.17 -17.859 1 95.5 82 LEU B O 1
ATOM 3378 N N . GLN B 1 83 ? -16.438 -4.121 -19.062 1 95.44 83 GLN B N 1
ATOM 3379 C CA . GLN B 1 83 ? -17.312 -4.457 -20.172 1 95.44 83 GLN B CA 1
ATOM 3380 C C . GLN B 1 83 ? -18.391 -5.461 -19.734 1 95.44 83 GLN B C 1
ATOM 3382 O O . GLN B 1 83 ? -19.562 -5.312 -20.078 1 95.44 83 GLN B O 1
ATOM 3387 N N . ASN B 1 84 ? -17.984 -6.48 -19.031 1 94.5 84 ASN B N 1
ATOM 3388 C CA . ASN B 1 84 ? -18.938 -7.473 -18.531 1 94.5 84 ASN B CA 1
ATOM 3389 C C . ASN B 1 84 ? -20.016 -6.832 -17.656 1 94.5 84 ASN B C 1
ATOM 3391 O O . ASN B 1 84 ? -21.188 -7.152 -17.797 1 94.5 84 ASN B O 1
ATOM 3395 N N . ILE B 1 85 ? -19.609 -5.887 -16.812 1 93.31 85 ILE B N 1
ATOM 3396 C CA . ILE B 1 85 ? -20.516 -5.219 -15.898 1 93.31 85 ILE B CA 1
ATOM 3397 C C . ILE B 1 85 ? -21.469 -4.312 -16.688 1 93.31 85 ILE B C 1
ATOM 3399 O O . ILE B 1 85 ? -22.688 -4.398 -16.531 1 93.31 85 ILE B O 1
ATOM 3403 N N . THR B 1 86 ? -20.938 -3.498 -17.531 1 94.5 86 THR B N 1
ATOM 3404 C CA . THR B 1 86 ? -21.719 -2.461 -18.203 1 94.5 86 THR B CA 1
ATOM 3405 C C . THR B 1 86 ? -22.641 -3.068 -19.25 1 94.5 86 THR B C 1
ATOM 3407 O O . THR B 1 86 ? -23.719 -2.541 -19.516 1 94.5 86 THR B O 1
ATOM 3410 N N . GLN B 1 87 ? -22.266 -4.215 -19.828 1 94.94 87 GLN B N 1
ATOM 3411 C CA . GLN B 1 87 ? -23.078 -4.875 -20.844 1 94.94 87 GLN B CA 1
ATOM 3412 C C . GLN B 1 87 ? -24.062 -5.852 -20.203 1 94.94 87 GLN B C 1
ATOM 3414 O O . GLN B 1 87 ? -24.906 -6.43 -20.875 1 94.94 87 GLN B O 1
ATOM 3419 N N . GLY B 1 88 ? -23.969 -6.047 -18.984 1 92.25 88 GLY B N 1
ATOM 3420 C CA . GLY B 1 88 ? -24.891 -6.922 -18.266 1 92.25 88 GLY B CA 1
ATOM 3421 C C . GLY B 1 88 ? -24.719 -8.383 -18.625 1 92.25 88 GLY B C 1
ATOM 3422 O O . GLY B 1 88 ? -25.703 -9.117 -18.766 1 92.25 88 GLY B O 1
ATOM 3423 N N . VAL B 1 89 ? -23.516 -8.766 -18.828 1 94.56 89 VAL B N 1
ATOM 3424 C CA . VAL B 1 89 ? -23.234 -10.172 -19.125 1 94.56 89 VAL B CA 1
ATOM 3425 C C . VAL B 1 89 ? -23.703 -11.039 -17.953 1 94.56 89 VAL B C 1
ATOM 3427 O O . VAL B 1 89 ? -23.609 -10.641 -16.797 1 94.56 89 VAL B O 1
ATOM 3430 N N . GLU B 1 90 ? -24.25 -12.219 -18.234 1 94.88 90 GLU B N 1
ATOM 3431 C CA . GLU B 1 90 ? -24.703 -13.125 -17.188 1 94.88 90 GLU B CA 1
ATOM 3432 C C . GLU B 1 90 ? -23.594 -13.438 -16.203 1 94.88 90 GLU B C 1
ATOM 3434 O O . GLU B 1 90 ? -22.453 -13.711 -16.609 1 94.88 90 GLU B O 1
ATOM 3439 N N . GLY B 1 91 ? -23.859 -13.312 -14.906 1 93.94 91 GLY B N 1
ATOM 3440 C CA . GLY B 1 91 ? -22.859 -13.5 -13.867 1 93.94 91 GLY B CA 1
ATOM 3441 C C . GLY B 1 91 ? -22.266 -12.203 -13.367 1 93.94 91 GLY B C 1
ATOM 3442 O O . GLY B 1 91 ? -21.672 -12.156 -12.281 1 93.94 91 GLY B O 1
ATOM 3443 N N . TYR B 1 92 ? -22.422 -11.117 -14.156 1 93.19 92 TYR B N 1
ATOM 3444 C CA . TYR B 1 92 ? -21.781 -9.852 -13.828 1 93.19 92 TYR B CA 1
ATOM 3445 C C . TYR B 1 92 ? -22.812 -8.766 -13.578 1 93.19 92 TYR B C 1
ATOM 3447 O O . TYR B 1 92 ? -22.469 -7.59 -13.445 1 93.19 92 TYR B O 1
ATOM 3455 N N . LYS B 1 93 ? -24.078 -9.18 -13.555 1 90.56 93 LYS B N 1
ATOM 3456 C CA . LYS B 1 93 ? -25.141 -8.211 -13.328 1 90.56 93 LYS B CA 1
ATOM 3457 C C . LYS B 1 93 ? -25.125 -7.719 -11.883 1 90.56 93 LYS B C 1
ATOM 3459 O O . LYS B 1 93 ? -24.984 -8.516 -10.953 1 90.56 93 LYS B O 1
ATOM 3464 N N . ILE B 1 94 ? -25.141 -6.473 -11.727 1 85.12 94 ILE B N 1
ATOM 3465 C CA . ILE B 1 94 ? -25.172 -5.836 -10.414 1 85.12 94 ILE B CA 1
ATOM 3466 C C . ILE B 1 94 ? -26.547 -5.242 -10.156 1 85.12 94 ILE B C 1
ATOM 3468 O O . ILE B 1 94 ? -27.031 -4.41 -10.93 1 85.12 94 ILE B O 1
ATOM 3472 N N . LYS B 1 95 ? -27.125 -5.719 -9.109 1 78.62 95 LYS B N 1
ATOM 3473 C CA . LYS B 1 95 ? -28.5 -5.336 -8.82 1 78.62 95 LYS B CA 1
ATOM 3474 C C . LYS B 1 95 ? -28.562 -3.979 -8.125 1 78.62 95 LYS B C 1
ATOM 3476 O O . LYS B 1 95 ? -29.406 -3.139 -8.461 1 78.62 95 LYS B O 1
ATOM 3481 N N . ALA B 1 96 ? -27.672 -3.881 -7.152 1 77.38 96 ALA B N 1
ATOM 3482 C CA . ALA B 1 96 ? -27.672 -2.637 -6.387 1 77.38 96 ALA B CA 1
ATOM 3483 C C . ALA B 1 96 ? -26.328 -1.92 -6.512 1 77.38 96 ALA B C 1
ATOM 3485 O O . ALA B 1 96 ? -25.266 -2.561 -6.531 1 77.38 96 ALA B O 1
ATOM 3486 N N . HIS B 1 97 ? -26.297 -0.634 -6.754 1 80.31 97 HIS B N 1
ATOM 3487 C CA . HIS B 1 97 ? -25.125 0.239 -6.73 1 80.31 97 HIS B CA 1
ATOM 3488 C C . HIS B 1 97 ? -24.25 0.018 -7.953 1 80.31 97 HIS B C 1
ATOM 3490 O O . HIS B 1 97 ? -23.016 0.057 -7.855 1 80.31 97 HIS B O 1
ATOM 3496 N N . LYS B 1 98 ? -24.844 -0.362 -9.023 1 84.62 98 LYS B N 1
ATOM 3497 C CA . LYS B 1 98 ? -24.109 -0.591 -10.273 1 84.62 98 LYS B CA 1
ATOM 3498 C C . LYS B 1 98 ? -23.266 0.625 -10.648 1 84.62 98 LYS B C 1
ATOM 3500 O O . LYS B 1 98 ? -22.125 0.483 -11.094 1 84.62 98 LYS B O 1
ATOM 3505 N N . GLU B 1 99 ? -23.828 1.781 -10.477 1 87.62 99 GLU B N 1
ATOM 3506 C CA . GLU B 1 99 ? -23.109 3.004 -10.844 1 87.62 99 GLU B CA 1
ATOM 3507 C C . GLU B 1 99 ? -21.859 3.184 -10.008 1 87.62 99 GLU B C 1
ATOM 3509 O O . GLU B 1 99 ? -20.812 3.594 -10.523 1 87.62 99 GLU B O 1
ATOM 3514 N N . LYS B 1 100 ? -21.938 2.871 -8.781 1 87.94 100 LYS B N 1
ATOM 3515 C CA . LYS B 1 100 ? -20.812 2.977 -7.871 1 87.94 100 LYS B CA 1
ATOM 3516 C C . LYS B 1 100 ? -19.688 2.018 -8.273 1 87.94 100 LYS B C 1
ATOM 3518 O O . LYS B 1 100 ? -18.531 2.412 -8.359 1 87.94 100 LYS B O 1
ATOM 3523 N N . ILE B 1 101 ? -20.094 0.812 -8.516 1 88.88 101 ILE B N 1
ATOM 3524 C CA . ILE B 1 101 ? -19.109 -0.205 -8.859 1 88.88 101 ILE B CA 1
ATOM 3525 C C . ILE B 1 101 ? -18.484 0.126 -10.219 1 88.88 101 ILE B C 1
ATOM 3527 O O . ILE B 1 101 ? -17.281 -0.021 -10.398 1 88.88 101 ILE B O 1
ATOM 3531 N N . THR B 1 102 ? -19.312 0.588 -11.125 1 92.44 102 THR B N 1
ATOM 3532 C CA . THR B 1 102 ? -18.812 0.979 -12.438 1 92.44 102 THR B CA 1
ATOM 3533 C C . THR B 1 102 ? -17.797 2.119 -12.32 1 92.44 102 THR B C 1
ATOM 3535 O O . THR B 1 102 ? -16.75 2.1 -12.969 1 92.44 102 THR B O 1
ATOM 3538 N N . LYS B 1 103 ? -18.062 3.082 -11.5 1 93.75 103 LYS B N 1
ATOM 3539 C CA . LYS B 1 103 ? -17.141 4.195 -11.289 1 93.75 103 LYS B CA 1
ATOM 3540 C C . LYS B 1 103 ? -15.812 3.713 -10.703 1 93.75 103 LYS B C 1
ATOM 3542 O O . LYS B 1 103 ? -14.742 4.129 -11.148 1 93.75 103 LYS B O 1
ATOM 3547 N N . ILE B 1 104 ? -15.945 2.871 -9.711 1 94.75 104 ILE B N 1
ATOM 3548 C CA . ILE B 1 104 ? -14.75 2.377 -9.031 1 94.75 104 ILE B CA 1
ATOM 3549 C C . ILE B 1 104 ? -13.898 1.575 -10.008 1 94.75 104 ILE B C 1
ATOM 3551 O O . ILE B 1 104 ? -12.68 1.779 -10.086 1 94.75 104 ILE B O 1
ATOM 3555 N N . VAL B 1 105 ? -14.484 0.689 -10.789 1 96 105 VAL B N 1
ATOM 3556 C CA . VAL B 1 105 ? -13.734 -0.145 -11.719 1 96 105 VAL B CA 1
ATOM 3557 C C . VAL B 1 105 ? -13.172 0.716 -12.844 1 96 105 VAL B C 1
ATOM 3559 O O . VAL B 1 105 ? -12.078 0.458 -13.344 1 96 105 VAL B O 1
ATOM 3562 N N . THR B 1 106 ? -13.891 1.737 -13.281 1 96.56 106 THR B N 1
ATOM 3563 C CA . THR B 1 106 ? -13.383 2.686 -14.266 1 96.56 106 THR B CA 1
ATOM 3564 C C . THR B 1 106 ? -12.133 3.385 -13.742 1 96.56 106 THR B C 1
ATOM 3566 O O . THR B 1 106 ? -11.148 3.539 -14.469 1 96.56 106 THR B O 1
ATOM 3569 N N . THR B 1 107 ? -12.203 3.824 -12.508 1 98.06 107 THR B N 1
ATOM 3570 C CA . THR B 1 107 ? -11.062 4.477 -11.875 1 98.06 107 THR B CA 1
ATOM 3571 C C . THR B 1 107 ? -9.859 3.539 -11.828 1 98.06 107 THR B C 1
ATOM 3573 O O . THR B 1 107 ? -8.742 3.932 -12.172 1 98.06 107 THR B O 1
ATOM 3576 N N . VAL B 1 108 ? -10.078 2.295 -11.414 1 98.5 108 VAL B N 1
ATOM 3577 C CA . VAL B 1 108 ? -9.008 1.313 -11.305 1 98.5 108 VAL B CA 1
ATOM 3578 C C . VAL B 1 108 ? -8.398 1.059 -12.688 1 98.5 108 VAL B C 1
ATOM 3580 O O . VAL B 1 108 ? -7.172 1.035 -12.836 1 98.5 108 VAL B O 1
ATOM 3583 N N . ARG B 1 109 ? -9.242 0.841 -13.703 1 98.06 109 ARG B N 1
ATOM 3584 C CA . ARG B 1 109 ? -8.742 0.626 -15.055 1 98.06 109 ARG B CA 1
ATOM 3585 C C . ARG B 1 109 ? -7.863 1.787 -15.508 1 98.06 109 ARG B C 1
ATOM 3587 O O . ARG B 1 109 ? -6.793 1.576 -16.078 1 98.06 109 ARG B O 1
ATOM 3594 N N . ALA B 1 110 ? -8.281 2.994 -15.297 1 98.44 110 ALA B N 1
ATOM 3595 C CA . ALA B 1 110 ? -7.516 4.18 -15.672 1 98.44 110 ALA B CA 1
ATOM 3596 C C . ALA B 1 110 ? -6.207 4.258 -14.898 1 98.44 110 ALA B C 1
ATOM 3598 O O . ALA B 1 110 ? -5.188 4.711 -15.43 1 98.44 110 ALA B O 1
ATOM 3599 N N . GLN B 1 111 ? -6.227 3.875 -13.633 1 98.81 111 GLN B N 1
ATOM 3600 C CA . GLN B 1 111 ? -5.012 3.859 -12.828 1 98.81 111 GLN B CA 1
ATOM 3601 C C . GLN B 1 111 ? -4.016 2.826 -13.352 1 98.81 111 GLN B C 1
ATOM 3603 O O . GLN B 1 111 ? -2.811 3.078 -13.375 1 98.81 111 GLN B O 1
ATOM 3608 N N . GLU B 1 112 ? -4.488 1.669 -13.773 1 98.69 112 GLU B N 1
ATOM 3609 C CA . GLU B 1 112 ? -3.605 0.682 -14.391 1 98.69 112 GLU B CA 1
ATOM 3610 C C . GLU B 1 112 ? -3.01 1.209 -15.695 1 98.69 112 GLU B C 1
ATOM 3612 O O . GLU B 1 112 ? -1.852 0.93 -16.016 1 98.69 112 GLU B O 1
ATOM 3617 N N . GLU B 1 113 ? -3.824 1.914 -16.438 1 98.5 113 GLU B N 1
ATOM 3618 C CA . GLU B 1 113 ? -3.301 2.537 -17.656 1 98.5 113 GLU B CA 1
ATOM 3619 C C . GLU B 1 113 ? -2.17 3.508 -17.328 1 98.5 113 GLU B C 1
ATOM 3621 O O . GLU B 1 113 ? -1.143 3.521 -18.016 1 98.5 113 GLU B O 1
ATOM 3626 N N . GLN B 1 114 ? -2.391 4.316 -16.297 1 98.62 114 GLN B N 1
ATOM 3627 C CA . GLN B 1 114 ? -1.357 5.254 -15.867 1 98.62 114 GLN B CA 1
ATOM 3628 C C . GLN B 1 114 ? -0.082 4.52 -15.469 1 98.62 114 GLN B C 1
ATOM 3630 O O . GLN B 1 114 ? 1.022 4.953 -15.805 1 98.62 114 GLN B O 1
ATOM 3635 N N . HIS B 1 115 ? -0.199 3.404 -14.727 1 98.81 115 HIS B N 1
ATOM 3636 C CA . HIS B 1 115 ? 0.959 2.611 -14.336 1 98.81 115 HIS B CA 1
ATOM 3637 C C . HIS B 1 115 ? 1.7 2.068 -15.547 1 98.81 115 HIS B C 1
ATOM 3639 O O . HIS B 1 115 ? 2.932 2.096 -15.594 1 98.81 115 HIS B O 1
ATOM 3645 N N . ALA B 1 116 ? 0.946 1.573 -16.531 1 98.5 116 ALA B N 1
ATOM 3646 C CA . ALA B 1 116 ? 1.547 1.032 -17.75 1 98.5 116 ALA B CA 1
ATOM 3647 C C . ALA B 1 116 ? 2.303 2.115 -18.516 1 98.5 116 ALA B C 1
ATOM 3649 O O . ALA B 1 116 ? 3.424 1.89 -18.969 1 98.5 116 ALA B O 1
ATOM 3650 N N . ILE B 1 117 ? 1.686 3.283 -18.656 1 98.19 117 ILE B N 1
ATOM 3651 C CA . ILE B 1 117 ? 2.297 4.391 -19.391 1 98.19 117 ILE B CA 1
ATOM 3652 C C . ILE B 1 117 ? 3.568 4.84 -18.672 1 98.19 117 ILE B C 1
ATOM 3654 O O . ILE B 1 117 ? 4.578 5.133 -19.312 1 98.19 117 ILE B O 1
ATOM 3658 N N . ALA B 1 118 ? 3.516 4.891 -17.359 1 98.5 118 ALA B N 1
ATOM 3659 C CA . ALA B 1 118 ? 4.688 5.305 -16.594 1 98.5 118 ALA B CA 1
ATOM 3660 C C . ALA B 1 118 ? 5.832 4.309 -16.75 1 98.5 118 ALA B C 1
ATOM 3662 O O . ALA B 1 118 ? 6.992 4.703 -16.891 1 98.5 118 ALA B O 1
ATOM 3663 N N . ALA B 1 119 ? 5.543 3.002 -16.672 1 98.69 119 ALA B N 1
ATOM 3664 C CA . ALA B 1 119 ? 6.57 1.98 -16.844 1 98.69 119 ALA B CA 1
ATOM 3665 C C . ALA B 1 119 ? 7.168 2.039 -18.25 1 98.69 119 ALA B C 1
ATOM 3667 O O . ALA B 1 119 ? 8.383 1.899 -18.422 1 98.69 119 ALA B O 1
ATOM 3668 N N . ASP B 1 120 ? 6.32 2.203 -19.25 1 98.25 120 ASP B N 1
ATOM 3669 C CA . ASP B 1 120 ? 6.762 2.373 -20.625 1 98.25 120 ASP B CA 1
ATOM 3670 C C . ASP B 1 120 ? 7.688 3.578 -20.766 1 98.25 120 ASP B C 1
ATOM 3672 O O . ASP B 1 120 ? 8.734 3.494 -21.406 1 98.25 120 ASP B O 1
ATOM 3676 N N . ALA B 1 121 ? 7.289 4.688 -20.172 1 97.94 121 ALA B N 1
ATOM 3677 C CA . ALA B 1 121 ? 8.102 5.902 -20.219 1 97.94 121 ALA B CA 1
ATOM 3678 C C . ALA B 1 121 ? 9.469 5.68 -19.578 1 97.94 121 ALA B C 1
ATOM 3680 O O . ALA B 1 121 ? 10.477 6.18 -20.062 1 97.94 121 ALA B O 1
ATOM 3681 N N . ALA B 1 122 ? 9.516 4.961 -18.453 1 98.44 122 ALA B N 1
ATOM 3682 C CA . ALA B 1 122 ? 10.781 4.672 -17.781 1 98.44 122 ALA B CA 1
ATOM 3683 C C . ALA B 1 122 ? 11.719 3.873 -18.688 1 98.44 122 ALA B C 1
ATOM 3685 O O . ALA B 1 122 ? 12.906 4.172 -18.766 1 98.44 122 ALA B O 1
ATOM 3686 N N . LEU B 1 123 ? 11.188 2.842 -19.344 1 98.75 123 LEU B N 1
ATOM 3687 C CA . LEU B 1 123 ? 11.977 1.996 -20.234 1 98.75 123 LEU B CA 1
ATOM 3688 C C . LEU B 1 123 ? 12.438 2.779 -21.453 1 98.75 123 LEU B C 1
ATOM 3690 O O . LEU B 1 123 ? 13.625 2.75 -21.797 1 98.75 123 LEU B O 1
ATOM 3694 N N . LYS B 1 124 ? 11.586 3.525 -22.062 1 98.31 124 LYS B N 1
ATOM 3695 C CA . LYS B 1 124 ? 11.906 4.246 -23.297 1 98.31 124 LYS B CA 1
ATOM 3696 C C . LYS B 1 124 ? 12.898 5.371 -23.031 1 98.31 124 LYS B C 1
ATOM 3698 O O . LYS B 1 124 ? 13.781 5.637 -23.859 1 98.31 124 LYS B O 1
ATOM 3703 N N . THR B 1 125 ? 12.75 6.09 -21.906 1 98.25 125 THR B N 1
ATOM 3704 C CA . THR B 1 125 ? 13.695 7.141 -21.547 1 98.25 125 THR B CA 1
ATOM 3705 C C . THR B 1 125 ? 15.109 6.578 -21.422 1 98.25 125 THR B C 1
ATOM 3707 O O . THR B 1 125 ? 16.078 7.254 -21.766 1 98.25 125 THR B O 1
ATOM 3710 N N . ALA B 1 126 ? 15.25 5.371 -21.016 1 98.44 126 ALA B N 1
ATOM 3711 C CA . ALA B 1 126 ? 16.562 4.734 -20.844 1 98.44 126 ALA B CA 1
ATOM 3712 C C . ALA B 1 126 ? 16.969 3.982 -22.109 1 98.44 126 ALA B C 1
ATOM 3714 O O . ALA B 1 126 ? 18 3.318 -22.125 1 98.44 126 ALA B O 1
ATOM 3715 N N . GLY B 1 127 ? 16.109 4.035 -23.188 1 98.38 127 GLY B N 1
ATOM 3716 C CA . GLY B 1 127 ? 16.422 3.371 -24.453 1 98.38 127 GLY B CA 1
ATOM 3717 C C . GLY B 1 127 ? 16.266 1.862 -24.375 1 98.38 127 GLY B C 1
ATOM 3718 O O . GLY B 1 127 ? 16.906 1.133 -25.125 1 98.38 127 GLY B O 1
ATOM 3719 N N . GLU B 1 128 ? 15.516 1.358 -23.453 1 98.62 128 GLU B N 1
ATOM 3720 C CA . GLU B 1 128 ? 15.359 -0.076 -23.234 1 98.62 128 GLU B CA 1
ATOM 3721 C C . GLU B 1 128 ? 14.086 -0.597 -23.891 1 98.62 128 GLU B C 1
ATOM 3723 O O . GLU B 1 128 ? 13.148 0.164 -24.125 1 98.62 128 GLU B O 1
ATOM 3728 N N . PHE B 1 129 ? 13.969 -1.878 -24.141 1 98.56 129 PHE B N 1
ATOM 3729 C CA . PHE B 1 129 ? 12.812 -2.547 -24.719 1 98.56 129 PHE B CA 1
ATOM 3730 C C . PHE B 1 129 ? 11.633 -2.502 -23.75 1 98.56 129 PHE B C 1
ATOM 3732 O O . PHE B 1 129 ? 11.75 -2.904 -22.594 1 98.56 129 PHE B O 1
ATOM 3739 N N . SER B 1 130 ? 10.586 -1.969 -24.219 1 98.62 130 SER B N 1
ATOM 3740 C CA . SER B 1 130 ? 9.312 -2.016 -23.5 1 98.62 130 SER B CA 1
ATOM 3741 C C . SER B 1 130 ? 8.367 -3.037 -24.125 1 98.62 130 SER B C 1
ATOM 3743 O O . SER B 1 130 ? 7.988 -2.908 -25.297 1 98.62 130 SER B O 1
ATOM 3745 N N . PRO B 1 131 ? 7.992 -4.086 -23.375 1 98.56 131 PRO B N 1
ATOM 3746 C CA . PRO B 1 131 ? 7.141 -5.117 -23.969 1 98.56 131 PRO B CA 1
ATOM 3747 C C . PRO B 1 131 ? 5.742 -4.602 -24.312 1 98.56 131 PRO B C 1
ATOM 3749 O O . PRO B 1 131 ? 5.066 -4.031 -23.453 1 98.56 131 PRO B O 1
ATOM 3752 N N . PRO B 1 132 ? 5.297 -4.797 -25.562 1 97.25 132 PRO B N 1
ATOM 3753 C CA . PRO B 1 132 ? 3.912 -4.469 -25.906 1 97.25 132 PRO B CA 1
ATOM 3754 C C . PRO B 1 132 ? 2.91 -5.492 -25.375 1 97.25 132 PRO B C 1
ATOM 3756 O O . PRO B 1 132 ? 3.307 -6.535 -24.844 1 97.25 132 PRO B O 1
ATOM 3759 N N . ALA B 1 133 ? 1.694 -5.133 -25.547 1 96.5 133 ALA B N 1
ATOM 3760 C CA . ALA B 1 133 ? 0.624 -5.965 -25 1 96.5 133 ALA B CA 1
ATOM 3761 C C . ALA B 1 133 ? 0.539 -7.301 -25.734 1 96.5 133 ALA B C 1
ATOM 3763 O O . ALA B 1 133 ? 0.741 -7.359 -26.953 1 96.5 133 ALA B O 1
ATOM 3764 N N . CYS B 1 134 ? 0.248 -8.328 -25.031 1 96.81 134 CYS B N 1
ATOM 3765 C CA . CYS B 1 134 ? -0.156 -9.625 -25.547 1 96.81 134 CYS B CA 1
ATOM 3766 C C . CYS B 1 134 ? -1.674 -9.734 -25.641 1 96.81 134 CYS B C 1
ATOM 3768 O O . CYS B 1 134 ? -2.373 -8.719 -25.641 1 96.81 134 CYS B O 1
ATOM 3770 N N . GLN B 1 135 ? -2.16 -10.914 -25.875 1 96.25 135 GLN B N 1
ATOM 3771 C CA . GLN B 1 135 ? -3.57 -11.234 -25.688 1 96.25 135 GLN B CA 1
ATOM 3772 C C . GLN B 1 135 ? -3.787 -12.016 -24.391 1 96.25 135 GLN B C 1
ATOM 3774 O O . GLN B 1 135 ? -2.902 -12.75 -23.953 1 96.25 135 GLN B O 1
ATOM 3779 N N . TYR B 1 136 ? -4.961 -11.742 -23.781 1 97.5 136 TYR B N 1
ATOM 3780 C CA . TYR B 1 136 ? -5.148 -12.281 -22.453 1 97.5 136 TYR B CA 1
ATOM 3781 C C . TYR B 1 136 ? -6.457 -13.055 -22.344 1 97.5 136 TYR B C 1
ATOM 3783 O O . TYR B 1 136 ? -7.371 -12.852 -23.156 1 97.5 136 TYR B O 1
ATOM 3791 N N . GLN B 1 137 ? -6.461 -13.977 -21.469 1 96.25 137 GLN B N 1
ATOM 3792 C CA . GLN B 1 137 ? -7.645 -14.766 -21.156 1 96.25 137 GLN B CA 1
ATOM 3793 C C . GLN B 1 137 ? -7.844 -14.867 -19.641 1 96.25 137 GLN B C 1
ATOM 3795 O O . GLN B 1 137 ? -6.875 -14.977 -18.891 1 96.25 137 GLN B O 1
ATOM 3800 N N . PHE B 1 138 ? -9.062 -14.734 -19.234 1 96 138 PHE B N 1
ATOM 3801 C CA . PHE B 1 138 ? -9.367 -14.719 -17.797 1 96 138 PHE B CA 1
ATOM 3802 C C . PHE B 1 138 ? -10.367 -15.812 -17.453 1 96 138 PHE B C 1
ATOM 3804 O O . PHE B 1 138 ? -11.414 -15.93 -18.094 1 96 138 PHE B O 1
ATOM 3811 N N . PRO B 1 139 ? -10.117 -16.625 -16.469 1 93.94 139 PRO B N 1
ATOM 3812 C CA . PRO B 1 139 ? -10.945 -17.797 -16.141 1 93.94 139 PRO B CA 1
ATOM 3813 C C . PRO B 1 139 ? -12.141 -17.438 -15.25 1 93.94 139 PRO B C 1
ATOM 3815 O O . PRO B 1 139 ? -12.469 -18.188 -14.336 1 93.94 139 PRO B O 1
ATOM 3818 N N . THR B 1 140 ? -12.727 -16.281 -15.367 1 93.62 140 THR B N 1
ATOM 3819 C CA . THR B 1 140 ? -13.836 -15.875 -14.516 1 93.62 140 THR B CA 1
ATOM 3820 C C . THR B 1 140 ? -15.141 -15.805 -15.312 1 93.62 140 THR B C 1
ATOM 3822 O O . THR B 1 140 ? -15.133 -15.453 -16.5 1 93.62 140 THR B O 1
ATOM 3825 N N . THR B 1 141 ? -16.234 -16.203 -14.609 1 94.5 141 THR B N 1
ATOM 3826 C CA . THR B 1 141 ? -17.531 -16.219 -15.281 1 94.5 141 THR B CA 1
ATOM 3827 C C . THR B 1 141 ? -18.547 -15.367 -14.531 1 94.5 141 THR B C 1
ATOM 3829 O O . THR B 1 141 ? -19.703 -15.289 -14.922 1 94.5 141 THR B O 1
ATOM 3832 N N . ASP B 1 142 ? -18.125 -14.812 -13.406 1 92 142 ASP B N 1
ATOM 3833 C CA . ASP B 1 142 ? -19.016 -13.961 -12.625 1 92 142 ASP B CA 1
ATOM 3834 C C . ASP B 1 142 ? -18.234 -12.891 -11.867 1 92 142 ASP B C 1
ATOM 3836 O O . ASP B 1 142 ? -17.016 -12.898 -11.859 1 92 142 ASP B O 1
ATOM 3840 N N . LEU B 1 143 ? -18.984 -12 -11.273 1 92.38 143 LEU B N 1
ATOM 3841 C CA . LEU B 1 143 ? -18.375 -10.844 -10.602 1 92.38 143 LEU B CA 1
ATOM 3842 C C . LEU B 1 143 ? -17.562 -11.281 -9.398 1 92.38 143 LEU B C 1
ATOM 3844 O O . LEU B 1 143 ? -16.438 -10.797 -9.188 1 92.38 143 LEU B O 1
ATOM 3848 N N . ALA B 1 144 ? -18.078 -12.156 -8.586 1 90.75 144 ALA B N 1
ATOM 3849 C CA . ALA B 1 144 ? -17.375 -12.609 -7.387 1 90.75 144 ALA B CA 1
ATOM 3850 C C . ALA B 1 144 ? -16.047 -13.258 -7.75 1 90.75 144 ALA B C 1
ATOM 3852 O O . ALA B 1 144 ? -15.023 -13.008 -7.094 1 90.75 144 ALA B O 1
ATOM 3853 N N . GLY B 1 145 ? -16.078 -14.133 -8.758 1 93.12 145 GLY B N 1
ATOM 3854 C CA . GLY B 1 145 ? -14.859 -14.758 -9.242 1 93.12 145 GLY B CA 1
ATOM 3855 C C . GLY B 1 145 ? -13.852 -13.758 -9.773 1 93.12 145 GLY B C 1
ATOM 3856 O O . GLY B 1 145 ? -12.641 -13.906 -9.555 1 93.12 145 GLY B O 1
ATOM 3857 N N . ALA B 1 146 ? -14.32 -12.734 -10.445 1 95.5 146 ALA B N 1
ATOM 3858 C CA . ALA B 1 146 ? -13.445 -11.703 -10.984 1 95.5 146 ALA B CA 1
ATOM 3859 C C . ALA B 1 146 ? -12.781 -10.906 -9.867 1 95.5 146 ALA B C 1
ATOM 3861 O O . ALA B 1 146 ? -11.594 -10.578 -9.953 1 95.5 146 ALA B O 1
ATOM 3862 N N . ILE B 1 147 ? -13.547 -10.609 -8.805 1 95.12 147 ILE B N 1
ATOM 3863 C CA . ILE B 1 147 ? -12.992 -9.852 -7.691 1 95.12 147 ILE B CA 1
ATOM 3864 C C . ILE B 1 147 ? -11.984 -10.703 -6.93 1 95.12 147 ILE B C 1
ATOM 3866 O O . ILE B 1 147 ? -10.945 -10.203 -6.492 1 95.12 147 ILE B O 1
ATOM 3870 N N . ARG B 1 148 ? -12.227 -11.977 -6.77 1 95.19 148 ARG B N 1
ATOM 3871 C CA . ARG B 1 148 ? -11.266 -12.875 -6.133 1 95.19 148 ARG B CA 1
ATOM 3872 C C . ARG B 1 148 ? -9.969 -12.938 -6.926 1 95.19 148 ARG B C 1
ATOM 3874 O O . ARG B 1 148 ? -8.883 -12.961 -6.348 1 95.19 148 ARG B O 1
ATOM 3881 N N . LEU B 1 149 ? -10.109 -13.047 -8.219 1 97.31 149 LEU B N 1
ATOM 3882 C CA . LEU B 1 149 ? -8.922 -13.07 -9.07 1 97.31 149 LEU B CA 1
ATOM 3883 C C . LEU B 1 149 ? -8.148 -11.758 -8.961 1 97.31 149 LEU B C 1
ATOM 3885 O O . LEU B 1 149 ? -6.922 -11.758 -8.875 1 97.31 149 LEU B O 1
ATOM 3889 N N . ALA B 1 150 ? -8.867 -10.594 -8.93 1 98.19 150 ALA B N 1
ATOM 3890 C CA . ALA B 1 150 ? -8.234 -9.289 -8.758 1 98.19 150 ALA B CA 1
ATOM 3891 C C . ALA B 1 150 ? -7.461 -9.219 -7.445 1 98.19 150 ALA B C 1
ATOM 3893 O O . ALA B 1 150 ? -6.324 -8.734 -7.41 1 98.19 150 ALA B O 1
ATOM 3894 N N . GLU B 1 151 ? -8.117 -9.672 -6.363 1 97.88 151 GLU B N 1
ATOM 3895 C CA . GLU B 1 151 ? -7.453 -9.703 -5.066 1 97.88 151 GLU B CA 1
ATOM 3896 C C . GLU B 1 151 ? -6.172 -10.539 -5.121 1 97.88 151 GLU B C 1
ATOM 3898 O O . GLU B 1 151 ? -5.125 -10.102 -4.633 1 97.88 151 GLU B O 1
ATOM 3903 N N . THR B 1 152 ? -6.207 -11.656 -5.781 1 98.5 152 THR B N 1
ATOM 3904 C CA . THR B 1 152 ? -5.102 -12.602 -5.809 1 98.5 152 THR B CA 1
ATOM 3905 C C . THR B 1 152 ? -3.922 -12.039 -6.598 1 98.5 152 THR B C 1
ATOM 3907 O O . THR B 1 152 ? -2.785 -12.055 -6.125 1 98.5 152 THR B O 1
ATOM 3910 N N . PHE B 1 153 ? -4.188 -11.57 -7.816 1 98.62 153 PHE B N 1
ATOM 3911 C CA . PHE B 1 153 ? -3.037 -11.109 -8.586 1 98.62 153 PHE B CA 1
ATOM 3912 C C . PHE B 1 153 ? -2.496 -9.805 -8.016 1 98.62 153 PHE B C 1
ATOM 3914 O O . PHE B 1 153 ? -1.302 -9.516 -8.133 1 98.62 153 PHE B O 1
ATOM 3921 N N . THR B 1 154 ? -3.354 -8.961 -7.363 1 98.88 154 THR B N 1
ATOM 3922 C CA . THR B 1 154 ? -2.846 -7.758 -6.715 1 98.88 154 THR B CA 1
ATOM 3923 C C . THR B 1 154 ? -1.94 -8.117 -5.539 1 98.88 154 THR B C 1
ATOM 3925 O O . THR B 1 154 ? -0.935 -7.445 -5.297 1 98.88 154 THR B O 1
ATOM 3928 N N . ALA B 1 155 ? -2.316 -9.18 -4.77 1 98.88 155 ALA B N 1
ATOM 3929 C CA . ALA B 1 155 ? -1.441 -9.648 -3.699 1 98.88 155 ALA B CA 1
ATOM 3930 C C . ALA B 1 155 ? -0.073 -10.047 -4.246 1 98.88 155 ALA B C 1
ATOM 3932 O O . ALA B 1 155 ? 0.957 -9.734 -3.643 1 98.88 155 ALA B O 1
ATOM 3933 N N . ILE B 1 156 ? -0.034 -10.734 -5.379 1 98.88 156 ILE B N 1
ATOM 3934 C CA . ILE B 1 156 ? 1.211 -11.141 -6.023 1 98.88 156 ILE B CA 1
ATOM 3935 C C . ILE B 1 156 ? 2.004 -9.898 -6.438 1 98.88 156 ILE B C 1
ATOM 3937 O O . ILE B 1 156 ? 3.213 -9.828 -6.211 1 98.88 156 ILE B O 1
ATOM 3941 N N . VAL B 1 157 ? 1.323 -8.93 -7.008 1 98.88 157 VAL B N 1
ATOM 3942 C CA . VAL B 1 157 ? 1.949 -7.695 -7.465 1 98.88 157 VAL B CA 1
ATOM 3943 C C . VAL B 1 157 ? 2.555 -6.949 -6.281 1 98.88 157 VAL B C 1
ATOM 3945 O O . VAL B 1 157 ? 3.695 -6.484 -6.348 1 98.88 157 VAL B O 1
ATOM 3948 N N . LEU B 1 158 ? 1.77 -6.816 -5.203 1 98.94 158 LEU B N 1
ATOM 3949 C CA . LEU B 1 158 ? 2.256 -6.152 -4 1 98.94 158 LEU B CA 1
ATOM 3950 C C . LEU B 1 158 ? 3.52 -6.828 -3.479 1 98.94 158 LEU B C 1
ATOM 3952 O O . LEU B 1 158 ? 4.453 -6.152 -3.037 1 98.94 158 LEU B O 1
ATOM 3956 N N . GLY B 1 159 ? 3.549 -8.133 -3.562 1 98.88 159 GLY B N 1
ATOM 3957 C CA . GLY B 1 159 ? 4.734 -8.867 -3.152 1 98.88 159 GLY B CA 1
ATOM 3958 C C . GLY B 1 159 ? 5.93 -8.625 -4.059 1 98.88 159 GLY B C 1
ATOM 3959 O O . GLY B 1 159 ? 7.055 -8.461 -3.584 1 98.88 159 GLY B O 1
ATOM 3960 N N . ALA B 1 160 ? 5.684 -8.633 -5.355 1 98.88 160 ALA B N 1
ATOM 3961 C CA . ALA B 1 160 ? 6.754 -8.492 -6.34 1 98.88 160 ALA B CA 1
ATOM 3962 C C . ALA B 1 160 ? 7.355 -7.094 -6.301 1 98.88 160 ALA B C 1
ATOM 3964 O O . ALA B 1 160 ? 8.555 -6.922 -6.516 1 98.88 160 ALA B O 1
ATOM 3965 N N . LEU B 1 161 ? 6.574 -6.074 -6.027 1 98.94 161 LEU B N 1
ATOM 3966 C CA . LEU B 1 161 ? 7.043 -4.691 -6.043 1 98.94 161 LEU B CA 1
ATOM 3967 C C . LEU B 1 161 ? 7.98 -4.422 -4.871 1 98.94 161 LEU B C 1
ATOM 3969 O O . LEU B 1 161 ? 8.781 -3.486 -4.914 1 98.94 161 LEU B O 1
ATOM 3973 N N . GLN B 1 162 ? 7.855 -5.258 -3.793 1 98.88 162 GLN B N 1
ATOM 3974 C CA . GLN B 1 162 ? 8.844 -5.164 -2.727 1 98.88 162 GLN B CA 1
ATOM 3975 C C . GLN B 1 162 ? 10.258 -5.41 -3.26 1 98.88 162 GLN B C 1
ATOM 3977 O O . GLN B 1 162 ? 11.172 -4.629 -2.994 1 98.88 162 GLN B O 1
ATOM 3982 N N . GLY B 1 163 ? 10.391 -6.504 -4.066 1 98.62 163 GLY B N 1
ATOM 3983 C CA . GLY B 1 163 ? 11.672 -6.832 -4.676 1 98.62 163 GLY B CA 1
ATOM 3984 C C . GLY B 1 163 ? 12.109 -5.82 -5.719 1 98.62 163 GLY B C 1
ATOM 3985 O O . GLY B 1 163 ? 13.305 -5.586 -5.895 1 98.62 163 GLY B O 1
ATOM 3986 N N . ALA B 1 164 ? 11.148 -5.195 -6.41 1 98.88 164 ALA B N 1
ATOM 3987 C CA . ALA B 1 164 ? 11.477 -4.141 -7.367 1 98.88 164 ALA B CA 1
ATOM 3988 C C . ALA B 1 164 ? 12.258 -3.018 -6.695 1 98.88 164 ALA B C 1
ATOM 3990 O O . ALA B 1 164 ? 13.305 -2.59 -7.195 1 98.88 164 ALA B O 1
ATOM 3991 N N . ASN B 1 165 ? 11.781 -2.531 -5.523 1 98.88 165 ASN B N 1
ATOM 3992 C CA . ASN B 1 165 ? 12.461 -1.457 -4.809 1 98.88 165 ASN B CA 1
ATOM 3993 C C . ASN B 1 165 ? 13.852 -1.881 -4.352 1 98.88 165 ASN B C 1
ATOM 3995 O O . ASN B 1 165 ? 14.781 -1.07 -4.344 1 98.88 165 ASN B O 1
ATOM 3999 N N . VAL B 1 166 ? 14.023 -3.166 -3.973 1 98.56 166 VAL B N 1
ATOM 4000 C CA . VAL B 1 166 ? 15.336 -3.672 -3.57 1 98.56 166 VAL B CA 1
ATOM 4001 C C . VAL B 1 166 ? 16.297 -3.621 -4.758 1 98.56 166 VAL B C 1
ATOM 4003 O O . VAL B 1 166 ? 17.438 -3.197 -4.617 1 98.56 166 VAL B O 1
ATOM 4006 N N . VAL B 1 167 ? 15.844 -4.051 -5.977 1 98.5 167 VAL B N 1
ATOM 4007 C CA . VAL B 1 167 ? 16.672 -4.051 -7.176 1 98.5 167 VAL B CA 1
ATOM 4008 C C . VAL B 1 167 ? 17.047 -2.619 -7.543 1 98.5 167 VAL B C 1
ATOM 4010 O O . VAL B 1 167 ? 18.203 -2.346 -7.871 1 98.5 167 VAL B O 1
ATOM 4013 N N . PHE B 1 168 ? 16.078 -1.685 -7.504 1 98.75 168 PHE B N 1
ATOM 4014 C CA . PHE B 1 168 ? 16.359 -0.283 -7.789 1 98.75 168 PHE B CA 1
ATOM 4015 C C . PHE B 1 168 ? 17.422 0.265 -6.832 1 98.75 168 PHE B C 1
ATOM 4017 O O . PHE B 1 168 ? 18.297 1.031 -7.238 1 98.75 168 PHE B O 1
ATOM 4024 N N . ALA B 1 169 ? 17.297 -0.118 -5.555 1 98.5 169 ALA B N 1
ATOM 4025 C CA . ALA B 1 169 ? 18.25 0.352 -4.555 1 98.5 169 ALA B CA 1
ATOM 4026 C C . ALA B 1 169 ? 19.656 -0.162 -4.859 1 98.5 169 ALA B C 1
ATOM 4028 O O . ALA B 1 169 ? 20.641 0.578 -4.73 1 98.5 169 ALA B O 1
ATOM 4029 N N . ARG B 1 170 ? 19.75 -1.396 -5.266 1 97.69 170 ARG B N 1
ATOM 4030 C CA . ARG B 1 170 ? 21.047 -1.999 -5.559 1 97.69 170 ARG B CA 1
ATOM 4031 C C . ARG B 1 170 ? 21.719 -1.3 -6.734 1 97.69 170 ARG B C 1
ATOM 4033 O O . ARG B 1 170 ? 22.953 -1.274 -6.824 1 97.69 170 ARG B O 1
ATOM 4040 N N . GLU B 1 171 ? 20.922 -0.749 -7.602 1 97.69 171 GLU B N 1
ATOM 4041 C CA . GLU B 1 171 ? 21.469 -0.08 -8.781 1 97.69 171 GLU B CA 1
ATOM 4042 C C . GLU B 1 171 ? 21.359 1.437 -8.656 1 97.69 171 GLU B C 1
ATOM 4044 O O . GLU B 1 171 ? 21.406 2.154 -9.656 1 97.69 171 GLU B O 1
ATOM 4049 N N . ASN B 1 172 ? 21.125 1.956 -7.438 1 95.81 172 ASN B N 1
ATOM 4050 C CA . ASN B 1 172 ? 21.156 3.363 -7.059 1 95.81 172 ASN B CA 1
ATOM 4051 C C . ASN B 1 172 ? 20.109 4.176 -7.812 1 95.81 172 ASN B C 1
ATOM 4053 O O . ASN B 1 172 ? 20.391 5.273 -8.297 1 95.81 172 ASN B O 1
ATOM 4057 N N . GLN B 1 173 ? 18.891 3.559 -7.973 1 95.88 173 GLN B N 1
ATOM 4058 C CA . GLN B 1 173 ? 17.766 4.227 -8.633 1 95.88 173 GLN B CA 1
ATOM 4059 C C . GLN B 1 173 ? 16.781 4.781 -7.605 1 95.88 173 GLN B C 1
ATOM 4061 O O . GLN B 1 173 ? 15.758 4.152 -7.316 1 95.88 173 GLN B O 1
ATOM 4066 N N . THR B 1 174 ? 16.906 6.059 -7.184 1 94.75 174 THR B N 1
ATOM 4067 C CA . THR B 1 174 ? 16.094 6.562 -6.082 1 94.75 174 THR B CA 1
ATOM 4068 C C . THR B 1 174 ? 14.75 7.07 -6.594 1 94.75 174 THR B C 1
ATOM 4070 O O . THR B 1 174 ? 13.734 6.938 -5.918 1 94.75 174 THR B O 1
ATOM 4073 N N . VAL B 1 175 ? 14.664 7.648 -7.812 1 95.56 175 VAL B N 1
ATOM 4074 C CA . VAL B 1 175 ? 13.414 8.18 -8.352 1 95.56 175 VAL B CA 1
ATOM 4075 C C . VAL B 1 175 ? 12.414 7.039 -8.539 1 95.56 175 VAL B C 1
ATOM 4077 O O . VAL B 1 175 ? 11.281 7.113 -8.062 1 95.56 175 VAL B O 1
ATOM 4080 N N . PRO B 1 176 ? 12.875 5.898 -9.148 1 98.25 176 PRO B N 1
ATOM 4081 C CA . PRO B 1 176 ? 11.961 4.766 -9.273 1 98.25 176 PRO B CA 1
ATOM 4082 C C . PRO B 1 176 ? 11.484 4.246 -7.918 1 98.25 176 PRO B C 1
ATOM 4084 O O . PRO B 1 176 ? 10.344 3.785 -7.797 1 98.25 176 PRO B O 1
ATOM 4087 N N . ILE B 1 177 ? 12.312 4.312 -6.91 1 98.69 177 ILE B N 1
ATOM 4088 C CA . ILE B 1 177 ? 11.945 3.812 -5.59 1 98.69 177 ILE B CA 1
ATOM 4089 C C . ILE B 1 177 ? 10.781 4.629 -5.035 1 98.69 177 ILE B C 1
ATOM 4091 O O . ILE B 1 177 ? 9.812 4.066 -4.516 1 98.69 177 ILE B O 1
ATOM 4095 N N . GLN B 1 178 ? 10.812 5.914 -5.109 1 98.44 178 GLN B N 1
ATOM 4096 C CA . GLN B 1 178 ? 9.703 6.742 -4.645 1 98.44 178 GLN B CA 1
ATOM 4097 C C . GLN B 1 178 ? 8.438 6.477 -5.449 1 98.44 178 GLN B C 1
ATOM 4099 O O . GLN B 1 178 ? 7.352 6.34 -4.883 1 98.44 178 GLN B O 1
ATOM 4104 N N . LEU B 1 179 ? 8.578 6.414 -6.77 1 98.44 179 LEU B N 1
ATOM 4105 C CA . LEU B 1 179 ? 7.441 6.188 -7.652 1 98.44 179 LEU B CA 1
ATOM 4106 C C . LEU B 1 179 ? 6.773 4.848 -7.348 1 98.44 179 LEU B C 1
ATOM 4108 O O . LEU B 1 179 ? 5.555 4.781 -7.184 1 98.44 179 LEU B O 1
ATOM 4112 N N . ILE B 1 180 ? 7.578 3.795 -7.25 1 98.88 180 ILE B N 1
ATOM 4113 C CA . ILE B 1 180 ? 7.031 2.457 -7.051 1 98.88 180 ILE B CA 1
ATOM 4114 C C . ILE B 1 180 ? 6.465 2.338 -5.637 1 98.88 180 ILE B C 1
ATOM 4116 O O . ILE B 1 180 ? 5.449 1.675 -5.422 1 98.88 180 ILE B O 1
ATOM 4120 N N . SER B 1 181 ? 7.07 3.023 -4.633 1 98.94 181 SER B N 1
ATOM 4121 C CA . SER B 1 181 ? 6.496 3.047 -3.293 1 98.94 181 SER B CA 1
ATOM 4122 C C . SER B 1 181 ? 5.105 3.674 -3.299 1 98.94 181 SER B C 1
ATOM 4124 O O . SER B 1 181 ? 4.215 3.225 -2.576 1 98.94 181 SER B O 1
ATOM 4126 N N . SER B 1 182 ? 4.887 4.727 -4.109 1 98.94 182 SER B N 1
ATOM 4127 C CA . SER B 1 182 ? 3.562 5.332 -4.227 1 98.94 182 SER B CA 1
ATOM 4128 C C . SER B 1 182 ? 2.57 4.371 -4.871 1 98.94 182 SER B C 1
ATOM 4130 O O . SER B 1 182 ? 1.402 4.316 -4.48 1 98.94 182 SER B O 1
ATOM 4132 N N . VAL B 1 183 ? 3.047 3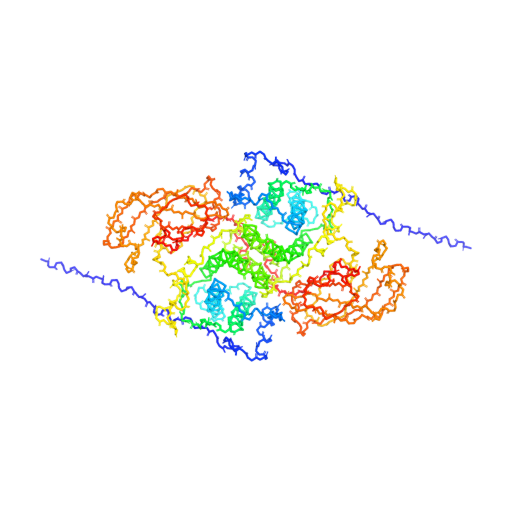.607 -5.852 1 98.94 183 VAL B N 1
ATOM 4133 C CA . VAL B 1 183 ? 2.215 2.629 -6.547 1 98.94 183 VAL B CA 1
ATOM 4134 C C . VAL B 1 183 ? 1.851 1.492 -5.594 1 98.94 183 VAL B C 1
ATOM 4136 O O . VAL B 1 183 ? 0.713 1.016 -5.594 1 98.94 183 VAL B O 1
ATOM 4139 N N . ILE B 1 184 ? 2.814 1.031 -4.77 1 99 184 ILE B N 1
ATOM 4140 C CA . ILE B 1 184 ? 2.555 -0.022 -3.793 1 99 184 ILE B CA 1
ATOM 4141 C C . ILE B 1 184 ? 1.407 0.395 -2.877 1 99 184 ILE B C 1
ATOM 4143 O O . ILE B 1 184 ? 0.487 -0.388 -2.627 1 99 184 ILE B O 1
ATOM 4147 N N . GLY B 1 185 ? 1.479 1.638 -2.375 1 98.94 185 GLY B N 1
ATOM 4148 C CA . GLY B 1 185 ? 0.392 2.123 -1.539 1 98.94 185 GLY B CA 1
ATOM 4149 C C . GLY B 1 185 ? -0.954 2.102 -2.238 1 98.94 185 GLY B C 1
ATOM 4150 O O . GLY B 1 185 ? -1.949 1.653 -1.667 1 98.94 185 GLY B O 1
ATOM 4151 N N . GLN B 1 186 ? -0.968 2.584 -3.436 1 98.94 186 GLN B N 1
ATOM 4152 C CA . GLN B 1 186 ? -2.203 2.658 -4.207 1 98.94 186 GLN B CA 1
ATOM 4153 C C . GLN B 1 186 ? -2.742 1.264 -4.516 1 98.94 186 GLN B C 1
ATOM 4155 O O . GLN B 1 186 ? -3.955 1.039 -4.48 1 98.94 186 GLN B O 1
ATOM 4160 N N . GLU B 1 187 ? -1.847 0.312 -4.922 1 98.94 187 GLU B N 1
ATOM 4161 C CA . GLU B 1 187 ? -2.266 -1.072 -5.125 1 98.94 187 GLU B CA 1
ATOM 4162 C C . GLU B 1 187 ? -2.811 -1.677 -3.836 1 98.94 187 GLU B C 1
ATOM 4164 O O . GLU B 1 187 ? -3.738 -2.49 -3.867 1 98.94 187 GLU B O 1
ATOM 4169 N N . GLY B 1 188 ? -2.199 -1.311 -2.752 1 98.94 188 GLY B N 1
ATOM 4170 C CA . GLY B 1 188 ? -2.75 -1.701 -1.464 1 98.94 188 GLY B CA 1
ATOM 4171 C C . GLY B 1 188 ? -4.172 -1.215 -1.251 1 98.94 188 GLY B C 1
ATOM 4172 O O . GLY B 1 188 ? -5.031 -1.975 -0.803 1 98.94 188 GLY B O 1
ATOM 4173 N N . GLU B 1 189 ? -4.477 0.049 -1.586 1 98.88 189 GLU B N 1
ATOM 4174 C CA . GLU B 1 189 ? -5.828 0.585 -1.463 1 98.88 189 GLU B CA 1
ATOM 4175 C C . GLU B 1 189 ? -6.824 -0.243 -2.268 1 98.88 189 GLU B C 1
ATOM 4177 O O . GLU B 1 189 ? -7.918 -0.55 -1.784 1 98.88 189 GLU B O 1
ATOM 4182 N N . GLN B 1 190 ? -6.414 -0.605 -3.494 1 98.75 190 GLN B N 1
ATOM 4183 C CA . GLN B 1 190 ? -7.262 -1.466 -4.312 1 98.75 190 GLN B CA 1
ATOM 4184 C C . GLN B 1 190 ? -7.539 -2.791 -3.609 1 98.75 190 GLN B C 1
ATOM 4186 O O . GLN B 1 190 ? -8.688 -3.225 -3.521 1 98.75 190 GLN B O 1
ATOM 4191 N N . ASN B 1 191 ? -6.523 -3.338 -3.061 1 98.69 191 ASN B N 1
ATOM 4192 C CA . ASN B 1 191 ? -6.633 -4.695 -2.541 1 98.69 191 ASN B CA 1
ATOM 4193 C C . ASN B 1 191 ? -7.461 -4.738 -1.258 1 98.69 191 ASN B C 1
ATOM 4195 O O . ASN B 1 191 ? -8.164 -5.719 -1 1 98.69 191 ASN B O 1
ATOM 4199 N N . GLY B 1 192 ? -7.309 -3.678 -0.405 1 97.88 192 GLY B N 1
ATOM 4200 C CA . GLY B 1 192 ? -8.18 -3.6 0.755 1 97.88 192 GLY B CA 1
ATOM 4201 C C . GLY B 1 192 ? -9.656 -3.598 0.395 1 97.88 192 GLY B C 1
ATOM 4202 O O . GLY B 1 192 ? -10.461 -4.234 1.068 1 97.88 192 GLY B O 1
ATOM 4203 N N . PHE B 1 193 ? -9.977 -2.902 -0.681 1 96 193 PHE B N 1
ATOM 4204 C CA . PHE B 1 193 ? -11.359 -2.855 -1.154 1 96 193 PHE B CA 1
ATOM 4205 C C . PHE B 1 193 ? -11.789 -4.215 -1.691 1 96 193 PHE B C 1
ATOM 4207 O O . PHE B 1 193 ? -12.898 -4.676 -1.408 1 96 193 PHE B O 1
ATOM 4214 N N . TYR B 1 194 ? -10.914 -4.906 -2.5 1 95.75 194 TYR B N 1
ATOM 4215 C CA . TYR B 1 194 ? -11.242 -6.223 -3.029 1 95.75 194 TYR B CA 1
ATOM 4216 C C . TYR B 1 194 ? -11.5 -7.219 -1.902 1 95.75 194 TYR B C 1
ATOM 4218 O O . TYR B 1 194 ? -12.484 -7.965 -1.936 1 95.75 194 TYR B O 1
ATOM 4226 N N . ARG B 1 195 ? -10.609 -7.219 -0.944 1 95.75 195 ARG B N 1
ATOM 4227 C CA . ARG B 1 195 ? -10.75 -8.125 0.189 1 95.75 195 ARG B CA 1
ATOM 4228 C C . ARG B 1 195 ? -12.07 -7.895 0.915 1 95.75 195 ARG B C 1
ATOM 4230 O O . ARG B 1 195 ? -12.766 -8.852 1.268 1 95.75 195 ARG B O 1
ATOM 4237 N N . HIS B 1 196 ? -12.422 -6.621 1.071 1 92 196 HIS B N 1
ATOM 4238 C CA . HIS B 1 196 ? -13.703 -6.309 1.701 1 92 196 HIS B CA 1
ATOM 4239 C C . HIS B 1 196 ? -14.867 -6.875 0.898 1 92 196 HIS B C 1
ATOM 4241 O O . HIS B 1 196 ? -15.805 -7.434 1.47 1 92 196 HIS B O 1
ATOM 4247 N N . LEU B 1 197 ? -14.82 -6.75 -0.422 1 88.88 197 LEU B N 1
ATOM 4248 C CA . LEU B 1 197 ? -15.906 -7.199 -1.288 1 88.88 197 LEU B CA 1
ATOM 4249 C C . LEU B 1 197 ? -16.078 -8.711 -1.205 1 88.88 197 LEU B C 1
ATOM 4251 O O . LEU B 1 197 ? -17.188 -9.227 -1.357 1 88.88 197 LEU B O 1
ATOM 4255 N N . ILE B 1 198 ? -15.008 -9.406 -0.965 1 89.81 198 ILE B N 1
ATOM 4256 C CA . ILE B 1 198 ? -15.117 -10.859 -0.901 1 89.81 198 ILE B CA 1
ATOM 4257 C C . ILE B 1 198 ? -15.172 -11.312 0.557 1 89.81 198 ILE B C 1
ATOM 4259 O O . ILE B 1 198 ? -14.836 -12.453 0.873 1 89.81 198 ILE B O 1
ATOM 4263 N N . ARG B 1 199 ? -15.43 -10.43 1.484 1 89.19 199 ARG B N 1
ATOM 4264 C CA . ARG B 1 199 ? -15.75 -10.664 2.889 1 89.19 199 ARG B CA 1
ATOM 4265 C C . ARG B 1 199 ? -14.531 -11.156 3.656 1 89.19 199 ARG B C 1
ATOM 4267 O O . ARG B 1 199 ? -14.648 -11.992 4.551 1 89.19 199 ARG B O 1
ATOM 4274 N N . GLN B 1 200 ? -13.406 -10.695 3.26 1 93.81 200 GLN B N 1
ATOM 4275 C CA . GLN B 1 200 ? -12.172 -10.906 4.012 1 93.81 200 GLN B CA 1
ATOM 4276 C C . GLN B 1 200 ? -11.773 -9.648 4.777 1 93.81 200 GLN B C 1
ATOM 4278 O O . GLN B 1 200 ? -12.148 -8.539 4.398 1 93.81 200 GLN B O 1
ATOM 4283 N N . VAL B 1 201 ? -11.125 -9.789 5.934 1 96.25 201 VAL B N 1
ATOM 4284 C CA . VAL B 1 201 ? -10.539 -8.633 6.605 1 96.25 201 VAL B CA 1
ATOM 4285 C C . VAL B 1 201 ? -9.734 -7.809 5.605 1 96.25 201 VAL B C 1
ATOM 4287 O O . VAL B 1 201 ? -8.836 -8.336 4.938 1 96.25 201 VAL B O 1
ATOM 4290 N N . PRO B 1 202 ? -10.031 -6.516 5.469 1 96.75 202 PRO B N 1
ATOM 4291 C CA . PRO B 1 202 ? -9.414 -5.711 4.41 1 96.75 202 PRO B CA 1
ATOM 4292 C C . PRO B 1 202 ? -7.891 -5.652 4.523 1 96.75 202 PRO B C 1
ATOM 4294 O O . PRO B 1 202 ? -7.188 -5.758 3.514 1 96.75 202 PRO B O 1
ATOM 4297 N N . SER B 1 203 ? -7.379 -5.402 5.684 1 98 203 SER B N 1
ATOM 4298 C CA . SER B 1 203 ? -5.938 -5.406 5.91 1 98 203 SER B CA 1
ATOM 4299 C C . SER B 1 203 ? -5.414 -6.824 6.121 1 98 203 SER B C 1
ATOM 4301 O O . SER B 1 203 ? -5.668 -7.434 7.164 1 98 203 SER B O 1
ATOM 4303 N N . GLU B 1 204 ? -4.684 -7.309 5.262 1 98.38 204 GLU B N 1
ATOM 4304 C CA . GLU B 1 204 ? -4.43 -8.734 5.098 1 98.38 204 GLU B CA 1
ATOM 4305 C C . GLU B 1 204 ? -3.535 -9.266 6.215 1 98.38 204 GLU B C 1
ATOM 4307 O O . GLU B 1 204 ? -3.842 -10.297 6.828 1 98.38 204 GLU B O 1
ATOM 4312 N N . SER B 1 205 ? -2.412 -8.734 6.441 1 98.62 205 SER B N 1
ATOM 4313 C CA . SER B 1 205 ? -1.373 -9.117 7.391 1 98.62 205 SER B CA 1
ATOM 4314 C C . SER B 1 205 ? -0.477 -7.934 7.742 1 98.62 205 SER B C 1
ATOM 4316 O O . SER B 1 205 ? -0.469 -6.926 7.035 1 98.62 205 SER B O 1
ATOM 4318 N N . PRO B 1 206 ? 0.246 -8.023 8.898 1 98.81 206 PRO B N 1
ATOM 4319 C CA . PRO B 1 206 ? 1.061 -6.859 9.266 1 98.81 206 PRO B CA 1
ATOM 4320 C C . PRO B 1 206 ? 2.195 -6.602 8.273 1 98.81 206 PRO B C 1
ATOM 4322 O O . PRO B 1 206 ? 2.594 -5.449 8.078 1 98.81 206 PRO B O 1
ATOM 4325 N N . PHE B 1 207 ? 2.75 -7.648 7.711 1 98.88 207 PHE B N 1
ATOM 4326 C CA . PHE B 1 207 ? 3.787 -7.598 6.688 1 98.88 207 PHE B CA 1
ATOM 4327 C C . PHE B 1 207 ? 3.416 -8.469 5.496 1 98.88 207 PHE B C 1
ATOM 4329 O O . PHE B 1 207 ? 3.381 -9.703 5.609 1 98.88 207 PHE B O 1
ATOM 4336 N N . LEU B 1 208 ? 3.174 -7.844 4.32 1 98.94 208 LEU B N 1
ATOM 4337 C CA . LEU B 1 208 ? 2.684 -8.594 3.172 1 98.94 208 LEU B CA 1
ATOM 4338 C C . LEU B 1 208 ? 3.764 -9.523 2.627 1 98.94 208 LEU B C 1
ATOM 4340 O O . LEU B 1 208 ? 4.957 -9.219 2.729 1 98.94 208 LEU B O 1
ATOM 4344 N N . THR B 1 209 ? 3.352 -10.57 2.027 1 98.94 209 THR B N 1
ATOM 4345 C CA . THR B 1 209 ? 4.23 -11.633 1.553 1 98.94 209 THR B CA 1
ATOM 4346 C C . THR B 1 209 ? 5.078 -11.156 0.378 1 98.94 209 THR B C 1
ATOM 4348 O O . THR B 1 209 ? 4.559 -10.539 -0.555 1 98.94 209 THR B O 1
ATOM 4351 N N . ALA B 1 210 ? 6.355 -11.383 0.456 1 98.75 210 ALA B N 1
ATOM 4352 C CA . ALA B 1 210 ? 7.258 -11.094 -0.656 1 98.75 210 ALA B CA 1
ATOM 4353 C C . ALA B 1 210 ? 7.094 -12.109 -1.778 1 98.75 210 ALA B C 1
ATOM 4355 O O . ALA B 1 210 ? 6.867 -13.297 -1.52 1 98.75 210 ALA B O 1
ATOM 4356 N N . VAL B 1 211 ? 7.23 -11.672 -3.029 1 98.88 211 VAL B N 1
ATOM 4357 C CA . VAL B 1 211 ? 7.133 -12.539 -4.195 1 98.88 211 VAL B CA 1
ATOM 4358 C C . VAL B 1 211 ? 8.32 -12.297 -5.125 1 98.88 211 VAL B C 1
ATOM 4360 O O . VAL B 1 211 ? 8.5 -11.188 -5.633 1 98.88 211 VAL B O 1
ATOM 4363 N N . PRO B 1 212 ? 9.156 -13.32 -5.379 1 98.44 212 PRO B N 1
ATOM 4364 C CA . PRO B 1 212 ? 10.219 -13.133 -6.367 1 98.44 212 PRO B CA 1
ATOM 4365 C C . PRO B 1 212 ? 9.695 -12.758 -7.746 1 98.44 212 PRO B C 1
ATOM 4367 O O . PRO B 1 212 ? 8.648 -13.258 -8.172 1 98.44 212 PRO B O 1
ATOM 4370 N N . ALA B 1 213 ? 10.461 -11.945 -8.461 1 98.5 213 ALA B N 1
ATOM 4371 C CA . ALA B 1 213 ? 10.07 -11.477 -9.789 1 98.5 213 ALA B CA 1
ATOM 4372 C C . ALA B 1 213 ? 9.781 -12.656 -10.719 1 98.5 213 ALA B C 1
ATOM 4374 O O . ALA B 1 213 ? 8.82 -12.625 -11.484 1 98.5 213 ALA B O 1
ATOM 4375 N N . ALA B 1 214 ? 10.578 -13.68 -10.664 1 97.81 214 ALA B N 1
ATOM 4376 C CA . ALA B 1 214 ? 10.43 -14.852 -11.523 1 97.81 214 ALA B CA 1
ATOM 4377 C C . ALA B 1 214 ? 9.094 -15.547 -11.266 1 97.81 214 ALA B C 1
ATOM 4379 O O . ALA B 1 214 ? 8.484 -16.094 -12.195 1 97.81 214 ALA B O 1
ATOM 4380 N N . PHE B 1 215 ? 8.688 -15.594 -9.977 1 98.5 215 PHE B N 1
ATOM 4381 C CA . PHE B 1 215 ? 7.418 -16.219 -9.633 1 98.5 215 PHE B CA 1
ATOM 4382 C C . PHE B 1 215 ? 6.25 -15.398 -10.18 1 98.5 215 PHE B C 1
ATOM 4384 O O . PHE B 1 215 ? 5.297 -15.961 -10.727 1 98.5 215 PHE B O 1
ATOM 4391 N N . ALA B 1 216 ? 6.336 -14.086 -10.023 1 98.81 216 ALA B N 1
ATOM 4392 C CA . ALA B 1 216 ? 5.293 -13.211 -10.562 1 98.81 216 ALA B CA 1
ATOM 4393 C C . ALA B 1 216 ? 5.195 -13.359 -12.078 1 98.81 216 ALA B C 1
ATOM 4395 O O . ALA B 1 216 ? 4.094 -13.461 -12.625 1 98.81 216 ALA B O 1
ATOM 4396 N N . PHE B 1 217 ? 6.324 -13.344 -12.773 1 98.56 217 PHE B N 1
ATOM 4397 C CA . PHE B 1 217 ? 6.363 -13.469 -14.227 1 98.56 217 PHE B CA 1
ATOM 4398 C C . PHE B 1 217 ? 5.77 -14.805 -14.664 1 98.56 217 PHE B C 1
ATOM 4400 O O . PHE B 1 217 ? 5.023 -14.859 -15.648 1 98.56 217 PHE B O 1
ATOM 4407 N N . SER B 1 218 ? 6.059 -15.867 -13.953 1 97.31 218 SER B N 1
ATOM 4408 C CA . SER B 1 218 ? 5.543 -17.203 -14.266 1 97.31 218 SER B CA 1
ATOM 4409 C C . SER B 1 218 ? 4.035 -17.266 -14.039 1 97.31 218 SER B C 1
ATOM 4411 O O . SER B 1 218 ? 3.312 -17.891 -14.828 1 97.31 218 SER B O 1
ATOM 4413 N N . ALA B 1 219 ? 3.576 -16.672 -12.953 1 98.12 219 ALA B N 1
ATOM 4414 C CA . ALA B 1 219 ? 2.143 -16.656 -12.672 1 98.12 219 ALA B CA 1
ATOM 4415 C C . ALA B 1 219 ? 1.379 -15.93 -13.781 1 98.12 219 ALA B C 1
ATOM 4417 O O . ALA B 1 219 ? 0.27 -16.328 -14.141 1 98.12 219 ALA B O 1
ATOM 4418 N N . LEU B 1 220 ? 1.925 -14.891 -14.352 1 97.94 220 LEU B N 1
ATOM 4419 C CA . LEU B 1 220 ? 1.287 -14.086 -15.383 1 97.94 220 LEU B CA 1
ATOM 4420 C C . LEU B 1 220 ? 1.032 -14.922 -16.641 1 97.94 220 LEU B C 1
ATOM 4422 O O . LEU B 1 220 ? 0.1 -14.641 -17.391 1 97.94 220 LEU B O 1
ATOM 4426 N N . GLN B 1 221 ? 1.846 -15.961 -16.844 1 96.62 221 GLN B N 1
ATOM 4427 C CA . GLN B 1 221 ? 1.729 -16.75 -18.062 1 96.62 221 GLN B CA 1
ATOM 4428 C C . GLN B 1 221 ? 0.398 -17.5 -18.094 1 96.62 221 GLN B C 1
ATOM 4430 O O . GLN B 1 221 ? -0.057 -17.906 -19.172 1 96.62 221 GLN B O 1
ATOM 4435 N N . LEU B 1 222 ? -0.22 -17.672 -16.953 1 95.31 222 LEU B N 1
ATOM 4436 C CA . LEU B 1 222 ? -1.512 -18.344 -16.875 1 95.31 222 LEU B CA 1
ATOM 4437 C C . LEU B 1 222 ? -2.586 -17.531 -17.594 1 95.31 222 LEU B C 1
ATOM 4439 O O . LEU B 1 222 ? -3.643 -18.062 -17.938 1 95.31 222 LEU B O 1
ATOM 4443 N N . PHE B 1 223 ? -2.297 -16.25 -17.781 1 97.19 223 PHE B N 1
ATOM 4444 C CA . PHE B 1 223 ? -3.33 -15.367 -18.297 1 97.19 223 PHE B CA 1
ATOM 4445 C C . PHE B 1 223 ? -3.004 -14.93 -19.719 1 97.19 223 PHE B C 1
ATOM 4447 O O . PHE B 1 223 ? -3.842 -14.328 -20.406 1 97.19 223 PHE B O 1
ATOM 4454 N N . VAL B 1 224 ? -1.8 -15.172 -20.188 1 97.12 224 VAL B N 1
ATOM 4455 C CA . VAL B 1 224 ? -1.364 -14.789 -21.516 1 97.12 224 VAL B CA 1
ATOM 4456 C C . VAL B 1 224 ? -1.722 -15.883 -22.516 1 97.12 224 VAL B C 1
ATOM 4458 O O . VAL B 1 224 ? -1.382 -17.047 -22.312 1 97.12 224 VAL B O 1
ATOM 4461 N N . VAL B 1 225 ? -2.439 -15.516 -23.578 1 96.62 225 VAL B N 1
ATOM 4462 C CA . VAL B 1 225 ? -2.695 -16.484 -24.641 1 96.62 225 VAL B CA 1
ATOM 4463 C C . VAL B 1 225 ? -1.373 -16.938 -25.266 1 96.62 225 VAL B C 1
ATOM 4465 O O . VAL B 1 225 ? -0.592 -16.109 -25.734 1 96.62 225 VAL B O 1
ATOM 4468 N N . PRO B 1 226 ? -1.123 -18.234 -25.25 1 93.81 226 PRO B N 1
ATOM 4469 C CA . PRO B 1 226 ? 0.163 -18.719 -25.766 1 93.81 226 PRO B CA 1
ATOM 4470 C C . PRO B 1 226 ? 0.443 -18.234 -27.188 1 93.81 226 PRO B C 1
ATOM 4472 O O . PRO B 1 226 ? -0.427 -18.344 -28.047 1 93.81 226 PRO B O 1
ATOM 4475 N N . GLY B 1 227 ? 1.66 -17.688 -27.391 1 94.62 227 GLY B N 1
ATOM 4476 C CA . GLY B 1 227 ? 2.113 -17.281 -28.703 1 94.62 227 GLY B CA 1
ATOM 4477 C C . GLY B 1 227 ? 1.565 -15.93 -29.141 1 94.62 227 GLY B C 1
ATOM 4478 O O . GLY B 1 227 ? 1.857 -15.461 -30.234 1 94.62 227 GLY B O 1
ATOM 4479 N N . SER B 1 228 ? 0.902 -15.258 -28.266 1 96.38 228 SER B N 1
ATOM 4480 C CA . SER B 1 228 ? 0.199 -14.047 -28.688 1 96.38 228 SER B CA 1
ATOM 4481 C C . SER B 1 228 ? 1.086 -12.812 -28.531 1 96.38 228 SER B C 1
ATOM 4483 O O . SER B 1 228 ? 0.798 -11.758 -29.109 1 96.38 228 SER B O 1
ATOM 4485 N N . CYS B 1 229 ? 2.059 -12.898 -27.688 1 96.94 229 CYS B N 1
ATOM 4486 C CA . CYS B 1 229 ? 2.941 -11.75 -27.531 1 96.94 229 CYS B CA 1
ATOM 4487 C C . CYS B 1 229 ? 3.699 -11.453 -28.812 1 96.94 229 CYS B C 1
ATOM 4489 O O . CYS B 1 229 ? 4.262 -12.359 -29.438 1 96.94 229 CYS B O 1
ATOM 4491 N N . PRO B 1 230 ? 3.76 -10.227 -29.219 1 97.25 230 PRO B N 1
ATOM 4492 C CA . PRO B 1 230 ? 4.457 -9.898 -30.469 1 97.25 230 PRO B CA 1
ATOM 4493 C C . PRO B 1 230 ? 5.973 -9.812 -30.281 1 97.25 230 PRO B C 1
ATOM 4495 O O . PRO B 1 230 ? 6.645 -9.102 -31.031 1 97.25 230 PRO B O 1
ATOM 4498 N N . PHE B 1 231 ? 6.492 -10.32 -29.266 1 97.81 231 PHE B N 1
ATOM 4499 C CA . PHE B 1 231 ? 7.914 -10.414 -28.953 1 97.81 231 PHE B CA 1
ATOM 4500 C C . PHE B 1 231 ? 8.219 -11.734 -28.25 1 97.81 231 PHE B C 1
ATOM 4502 O O . PHE B 1 231 ? 7.332 -12.344 -27.641 1 97.81 231 PHE B O 1
ATOM 4509 N N . PRO B 1 232 ? 9.461 -12.195 -28.422 1 97.19 232 PRO B N 1
ATOM 4510 C CA . PRO B 1 232 ? 9.805 -13.375 -27.609 1 97.19 232 PRO B CA 1
ATOM 4511 C C . PRO B 1 232 ? 9.82 -13.078 -26.109 1 97.19 232 PRO B C 1
ATOM 4513 O O . PRO B 1 232 ? 10.398 -12.078 -25.688 1 97.19 232 PRO B O 1
ATOM 4516 N N . LEU B 1 233 ? 9.281 -13.938 -25.344 1 96.19 233 LEU B N 1
ATOM 4517 C CA . LEU B 1 233 ? 9.227 -13.734 -23.906 1 96.19 233 LEU B CA 1
ATOM 4518 C C . LEU B 1 233 ? 10.633 -13.625 -23.312 1 96.19 233 LEU B C 1
ATOM 4520 O O . LEU B 1 233 ? 10.828 -13 -22.266 1 96.19 233 LEU B O 1
ATOM 4524 N N . SER B 1 234 ? 11.617 -14.188 -24 1 95.88 234 SER B N 1
ATOM 4525 C CA . SER B 1 234 ? 13.008 -14.18 -23.547 1 95.88 234 SER B CA 1
ATOM 4526 C C . SER B 1 234 ? 13.594 -12.773 -23.578 1 95.88 234 SER B C 1
ATOM 4528 O O . SER B 1 234 ? 14.664 -12.531 -23.016 1 95.88 234 SER B O 1
ATOM 4530 N N . ASP B 1 235 ? 12.891 -11.82 -24.188 1 97.88 235 ASP B N 1
ATOM 4531 C CA . ASP B 1 235 ? 13.328 -10.43 -24.172 1 97.88 235 ASP B CA 1
ATOM 4532 C C . ASP B 1 235 ? 13.211 -9.836 -22.766 1 97.88 235 ASP B C 1
ATOM 4534 O O . ASP B 1 235 ? 13.797 -8.789 -22.484 1 97.88 235 ASP B O 1
ATOM 4538 N N . ILE B 1 236 ? 12.406 -10.391 -21.953 1 98.5 236 ILE B N 1
ATOM 4539 C CA . ILE B 1 236 ? 12.383 -10.102 -20.516 1 98.5 236 ILE B CA 1
ATOM 4540 C C . ILE B 1 236 ? 13.227 -11.133 -19.766 1 98.5 236 ILE B C 1
ATOM 4542 O O . ILE B 1 236 ? 12.883 -12.32 -19.734 1 98.5 236 ILE B O 1
ATOM 4546 N N . ASP B 1 237 ? 14.312 -10.734 -19.188 1 97.94 237 ASP B N 1
ATOM 4547 C CA . ASP B 1 237 ? 15.328 -11.633 -18.656 1 97.94 237 ASP B CA 1
ATOM 4548 C C . ASP B 1 237 ? 14.867 -12.242 -17.328 1 97.94 237 ASP B C 1
ATOM 4550 O O . ASP B 1 237 ? 15.492 -12.031 -16.297 1 97.94 237 ASP B O 1
ATOM 4554 N N . LEU B 1 238 ? 13.781 -12.977 -17.359 1 97.5 238 LEU B N 1
ATOM 4555 C CA . LEU B 1 238 ? 13.219 -13.75 -16.266 1 97.5 238 LEU B CA 1
ATOM 4556 C C . LEU B 1 238 ? 12.828 -15.148 -16.734 1 97.5 238 LEU B C 1
ATOM 4558 O O . LEU B 1 238 ? 12.328 -15.32 -17.859 1 97.5 238 LEU B O 1
ATOM 4562 N N . PRO B 1 239 ? 13.102 -16.172 -15.953 1 93.81 239 PRO B N 1
ATOM 4563 C CA . PRO B 1 239 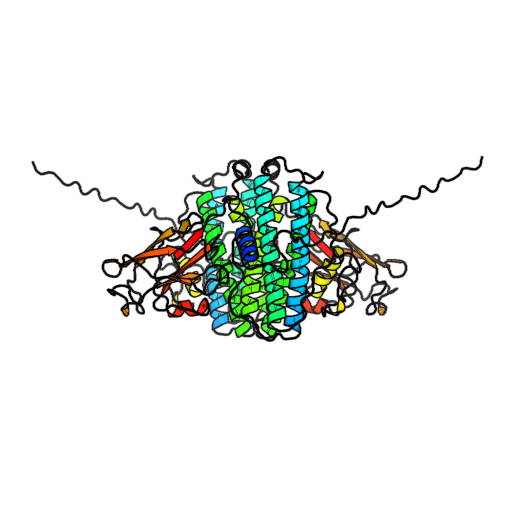? 12.641 -17.5 -16.344 1 93.81 239 PRO B CA 1
ATOM 4564 C C . PRO B 1 239 ? 11.125 -17.672 -16.219 1 93.81 239 PRO B C 1
ATOM 4566 O O . PRO B 1 239 ? 10.5 -17.047 -15.352 1 93.81 239 PRO B O 1
ATOM 4569 N N . VAL B 1 240 ? 10.562 -18.422 -17.062 1 94.94 240 VAL B N 1
ATOM 4570 C CA . VAL B 1 240 ? 9.211 -18.938 -16.906 1 94.94 240 VAL B CA 1
ATOM 4571 C C . VAL B 1 240 ? 9.258 -20.359 -16.328 1 94.94 240 VAL B C 1
ATOM 4573 O O . VAL B 1 240 ? 9.695 -21.297 -17 1 94.94 240 VAL B O 1
ATOM 4576 N N . LEU B 1 241 ? 8.742 -20.516 -15.141 1 94.56 241 LEU B N 1
ATOM 4577 C CA . LEU B 1 241 ? 8.812 -21.781 -14.422 1 94.56 241 LEU B CA 1
ATOM 4578 C C . LEU B 1 241 ? 7.57 -22.625 -14.688 1 94.56 241 LEU B C 1
ATOM 4580 O O . LEU B 1 241 ? 6.496 -22.094 -14.953 1 94.56 241 LEU B O 1
ATOM 4584 N N . PRO B 1 242 ? 7.785 -24 -14.625 1 94.19 242 PRO B N 1
ATOM 4585 C CA . PRO B 1 242 ? 6.566 -24.828 -14.625 1 94.19 242 PRO B CA 1
ATOM 4586 C C . PRO B 1 242 ? 5.59 -24.422 -13.523 1 94.19 242 PRO B C 1
ATOM 4588 O O . PRO B 1 242 ? 6.008 -24.141 -12.398 1 94.19 242 PRO B O 1
ATOM 4591 N N . ALA B 1 243 ? 4.379 -24.406 -13.875 1 94.88 243 ALA B N 1
ATOM 4592 C CA . ALA B 1 243 ? 3.346 -24.062 -12.898 1 94.88 243 ALA B CA 1
ATOM 4593 C C . ALA B 1 243 ? 3.25 -25.125 -11.805 1 94.88 243 ALA B C 1
ATOM 4595 O O . ALA B 1 243 ? 3.389 -26.312 -12.078 1 94.88 243 ALA B O 1
ATOM 4596 N N . LEU B 1 244 ? 3.033 -24.703 -10.641 1 97.94 244 LEU B N 1
ATOM 4597 C CA . LEU B 1 244 ? 2.777 -25.609 -9.523 1 97.94 244 LEU B CA 1
ATOM 4598 C C . LEU B 1 244 ? 1.33 -25.5 -9.055 1 97.94 244 LEU B C 1
ATOM 4600 O O . LEU B 1 244 ? 0.945 -24.5 -8.438 1 97.94 244 LEU B O 1
ATOM 4604 N N . ALA B 1 245 ? 0.546 -26.5 -9.375 1 98.5 245 ALA B N 1
ATOM 4605 C CA . ALA B 1 245 ? -0.854 -26.516 -8.961 1 98.5 245 ALA B CA 1
ATOM 4606 C C . ALA B 1 245 ? -0.981 -26.906 -7.492 1 98.5 245 ALA B C 1
ATOM 4608 O O . ALA B 1 245 ? -0.165 -27.672 -6.973 1 98.5 245 ALA B O 1
ATOM 4609 N N . VAL B 1 246 ? -1.934 -26.422 -6.848 1 98.81 246 VAL B N 1
ATOM 4610 C CA . VAL B 1 246 ? -2.234 -26.734 -5.453 1 98.81 246 VAL B CA 1
ATOM 4611 C C . VAL B 1 246 ? -3.717 -27.078 -5.309 1 98.81 246 VAL B C 1
ATOM 4613 O O . VAL B 1 246 ? -4.582 -26.312 -5.746 1 98.81 246 VAL B O 1
ATOM 4616 N N . ASN B 1 247 ? -4.039 -28.219 -4.684 1 98.56 247 ASN B N 1
ATOM 4617 C CA . ASN B 1 247 ? -5.391 -28.75 -4.523 1 98.56 247 ASN B CA 1
ATOM 4618 C C . ASN B 1 247 ? -6.145 -28.766 -5.852 1 98.56 247 ASN B C 1
ATOM 4620 O O . ASN B 1 247 ? -7.305 -28.359 -5.914 1 98.56 247 ASN B O 1
ATOM 4624 N N . GLY B 1 248 ? -5.438 -29.109 -6.906 1 96.62 248 GLY B N 1
ATOM 4625 C CA . GLY B 1 248 ? -6.055 -29.391 -8.195 1 96.62 248 GLY B CA 1
ATOM 4626 C C . GLY B 1 248 ? -6.203 -28.156 -9.062 1 96.62 248 GLY B C 1
ATOM 4627 O O . GLY B 1 248 ? -6.715 -28.234 -10.18 1 96.62 248 GLY B O 1
ATOM 4628 N N . GLY B 1 249 ? -5.691 -26.984 -8.625 1 96.06 249 GLY B N 1
ATOM 4629 C CA . GLY B 1 249 ? -5.805 -25.766 -9.406 1 96.06 249 GLY B CA 1
ATOM 4630 C C . GLY B 1 249 ? -4.68 -24.781 -9.148 1 96.06 249 GLY B C 1
ATOM 4631 O O . GLY B 1 249 ? -3.785 -25.047 -8.336 1 96.06 249 GLY B O 1
ATOM 4632 N N . PRO B 1 250 ? -4.719 -23.641 -9.859 1 94.69 250 PRO B N 1
ATOM 4633 C CA . PRO B 1 250 ? -3.633 -22.656 -9.727 1 94.69 250 PRO B CA 1
ATOM 4634 C C . PRO B 1 250 ? -3.643 -21.938 -8.383 1 94.69 250 PRO B C 1
ATOM 4636 O O . PRO B 1 250 ? -2.613 -21.406 -7.953 1 94.69 250 PRO B O 1
ATOM 4639 N N . VAL B 1 251 ? -4.844 -21.812 -7.727 1 97.25 251 VAL B N 1
ATOM 4640 C CA . VAL B 1 251 ? -5.023 -21.125 -6.445 1 97.25 251 VAL B CA 1
ATOM 4641 C C . VAL B 1 251 ? -5.809 -22.031 -5.492 1 97.25 251 VAL B C 1
ATOM 4643 O O . VAL B 1 251 ? -6.852 -22.578 -5.863 1 97.25 251 VAL B O 1
ATOM 4646 N N . ALA B 1 252 ? -5.359 -22.234 -4.336 1 98.19 252 ALA B N 1
ATOM 4647 C CA . ALA B 1 252 ? -6.117 -22.906 -3.281 1 98.19 252 ALA B CA 1
ATOM 4648 C C . ALA B 1 252 ? -6.641 -21.906 -2.258 1 98.19 252 ALA B C 1
ATOM 4650 O O . ALA B 1 252 ? -5.867 -21.141 -1.674 1 98.19 252 ALA B O 1
ATOM 4651 N N . VAL B 1 253 ? -7.902 -21.797 -2.121 1 97.12 253 VAL B N 1
ATOM 4652 C CA . VAL B 1 253 ? -8.539 -21.078 -1.022 1 97.12 253 VAL B CA 1
ATOM 4653 C C . VAL B 1 253 ? -8.828 -22.047 0.129 1 97.12 253 VAL B C 1
ATOM 4655 O O . VAL B 1 253 ? -9.586 -23 -0.03 1 97.12 253 VAL B O 1
ATOM 4658 N N . ILE B 1 254 ? -8.227 -21.797 1.277 1 98.25 254 ILE B N 1
ATOM 4659 C CA . ILE B 1 254 ? -8.273 -22.844 2.301 1 98.25 254 ILE B CA 1
ATOM 4660 C C . ILE B 1 254 ? -8.633 -22.219 3.65 1 98.25 254 ILE B C 1
ATOM 4662 O O . ILE B 1 254 ? -8.562 -21 3.816 1 98.25 254 ILE B O 1
ATOM 4666 N N . GLU B 1 255 ? -9.047 -23.031 4.633 1 97.5 255 GLU B N 1
ATOM 4667 C CA . GLU B 1 255 ? -9.344 -22.625 6.004 1 97.5 255 GLU B CA 1
ATOM 4668 C C . GLU B 1 255 ? -8.062 -22.344 6.785 1 97.5 255 GLU B C 1
ATOM 4670 O O . GLU B 1 255 ? -7 -22.891 6.469 1 97.5 255 GLU B O 1
ATOM 4675 N N . PRO B 1 256 ? -8.156 -21.469 7.801 1 97.88 256 PRO B N 1
ATOM 4676 C CA . PRO B 1 256 ? -6.992 -21.078 8.602 1 97.88 256 PRO B CA 1
ATOM 4677 C C . PRO B 1 256 ? -6.617 -22.125 9.648 1 97.88 256 PRO B C 1
ATOM 4679 O O . PRO B 1 256 ? -6.82 -21.906 10.844 1 97.88 256 PRO B O 1
ATOM 4682 N N . LYS B 1 257 ? -6.059 -23.172 9.219 1 98.31 257 LYS B N 1
ATOM 4683 C CA . LYS B 1 257 ? -5.641 -24.25 10.109 1 98.31 257 LYS B CA 1
ATOM 4684 C C . LYS B 1 257 ? -4.5 -25.062 9.5 1 98.31 257 LYS B C 1
ATOM 4686 O O . LYS B 1 257 ? -4.25 -24.984 8.297 1 98.31 257 LYS B O 1
ATOM 4691 N N . ASP B 1 258 ? -3.811 -25.766 10.367 1 98.69 258 ASP B N 1
ATOM 4692 C CA . ASP B 1 258 ? -2.885 -26.766 9.852 1 98.69 258 ASP B CA 1
ATOM 4693 C C . ASP B 1 258 ? -3.615 -27.797 8.992 1 98.69 258 ASP B C 1
ATOM 4695 O O . ASP B 1 258 ? -4.711 -28.234 9.344 1 98.69 258 ASP B O 1
ATOM 4699 N N . GLN B 1 259 ? -3.008 -28.141 7.891 1 98.62 259 GLN B N 1
ATOM 4700 C CA . GLN B 1 259 ? -3.641 -29.109 6.996 1 98.62 259 GLN B CA 1
ATOM 4701 C C . GLN B 1 259 ? -2.652 -29.625 5.957 1 98.62 259 GLN B C 1
ATOM 4703 O O . GLN B 1 259 ? -1.507 -29.172 5.902 1 98.62 259 GLN B O 1
ATOM 4708 N N . ARG B 1 260 ? -3.066 -30.578 5.254 1 98.25 260 ARG B N 1
ATOM 4709 C CA . ARG B 1 260 ? -2.295 -31.141 4.145 1 98.25 260 ARG B CA 1
ATOM 4710 C C . ARG B 1 260 ? -2.818 -30.625 2.807 1 98.25 260 ARG B C 1
ATOM 4712 O O . ARG B 1 260 ? -4.031 -30.562 2.594 1 98.25 260 ARG B O 1
ATOM 4719 N N . LEU B 1 261 ? -1.939 -30.234 1.974 1 98.88 261 LEU B N 1
ATOM 4720 C CA . LEU B 1 261 ? -2.299 -29.797 0.63 1 98.88 261 LEU B CA 1
ATOM 4721 C C . LEU B 1 261 ? -1.67 -30.703 -0.424 1 98.88 261 LEU B C 1
ATOM 4723 O O . LEU B 1 261 ? -0.63 -31.312 -0.18 1 98.88 261 LEU B O 1
ATOM 4727 N N . SER B 1 262 ? -2.318 -30.828 -1.542 1 98.88 262 SER B N 1
ATOM 4728 C CA . SER B 1 262 ? -1.834 -31.609 -2.672 1 98.88 262 SER B CA 1
ATOM 4729 C C . SER B 1 262 ? -1.289 -30.719 -3.777 1 98.88 262 SER B C 1
ATOM 4731 O O . SER B 1 262 ? -1.884 -29.688 -4.094 1 98.88 262 SER B O 1
ATOM 4733 N N . PHE B 1 263 ? -0.182 -31.156 -4.297 1 98.75 263 PHE B N 1
ATOM 4734 C CA . PHE B 1 263 ? 0.49 -30.375 -5.32 1 98.75 263 PHE B CA 1
ATOM 4735 C C . PHE B 1 263 ? 0.793 -31.219 -6.551 1 98.75 263 PHE B C 1
ATOM 4737 O O . PHE B 1 263 ? 0.938 -32.438 -6.453 1 98.75 263 PHE B O 1
ATOM 4744 N N . SER B 1 264 ? 0.882 -30.562 -7.711 1 98.19 264 SER B N 1
ATOM 4745 C CA . SER B 1 264 ? 1.29 -31.234 -8.945 1 98.19 264 SER B CA 1
ATOM 4746 C C . SER B 1 264 ? 1.934 -30.25 -9.922 1 98.19 264 SER B C 1
ATOM 4748 O O . SER B 1 264 ? 1.642 -29.062 -9.891 1 98.19 264 SER B O 1
ATOM 4750 N N . ALA B 1 265 ? 2.836 -30.766 -10.695 1 96.19 265 ALA B N 1
ATOM 4751 C CA . ALA B 1 265 ? 3.516 -29.969 -11.711 1 96.19 265 ALA B CA 1
ATOM 4752 C C . ALA B 1 265 ? 3.893 -30.812 -12.922 1 96.19 265 ALA B C 1
ATOM 4754 O O . ALA B 1 265 ? 4.23 -32 -12.773 1 96.19 265 ALA B O 1
ATOM 4755 N N . ASP B 1 266 ? 3.744 -30.219 -14.047 1 93.69 266 ASP B N 1
ATOM 4756 C CA . ASP B 1 266 ? 4.242 -30.812 -15.289 1 93.69 266 ASP B CA 1
ATOM 4757 C C . ASP B 1 266 ? 5.621 -30.266 -15.633 1 93.69 266 ASP B C 1
ATOM 4759 O O . ASP B 1 266 ? 5.762 -29.078 -15.969 1 93.69 266 ASP B O 1
ATOM 4763 N N . LEU B 1 267 ? 6.617 -31.047 -15.586 1 91.31 267 LEU B N 1
ATOM 4764 C CA . LEU B 1 267 ? 7.992 -30.594 -15.766 1 91.31 267 LEU B CA 1
ATOM 4765 C C . LEU B 1 267 ? 8.453 -30.812 -17.203 1 91.31 267 LEU B C 1
ATOM 4767 O O . LEU B 1 267 ? 9.648 -30.734 -17.5 1 91.31 267 LEU B O 1
ATOM 4771 N N . THR B 1 268 ? 7.457 -31.016 -18.016 1 85.75 268 THR B N 1
ATOM 4772 C CA . THR B 1 268 ? 7.797 -31.156 -19.422 1 85.75 268 THR B CA 1
ATOM 4773 C C . THR B 1 268 ? 8.438 -29.891 -19.969 1 85.75 268 THR B C 1
ATOM 4775 O O . THR B 1 268 ? 7.906 -28.797 -19.781 1 85.75 268 THR B O 1
ATOM 4778 N N . GLY B 1 269 ? 9.656 -29.906 -20.5 1 73.75 269 GLY B N 1
ATOM 4779 C CA . GLY B 1 269 ? 10.32 -28.781 -21.125 1 73.75 269 GLY B CA 1
ATOM 4780 C C . GLY B 1 269 ? 11.172 -27.984 -20.141 1 73.75 269 GLY B C 1
ATOM 4781 O O . GLY B 1 269 ? 11.859 -27.031 -20.547 1 73.75 269 GLY B O 1
ATOM 4782 N N . ALA B 1 270 ? 11.062 -28.328 -18.875 1 75 270 ALA B N 1
ATOM 4783 C CA . ALA B 1 270 ? 11.883 -27.656 -17.875 1 75 270 ALA B CA 1
ATOM 4784 C C . ALA B 1 270 ? 13.305 -28.219 -17.875 1 75 270 ALA B C 1
ATOM 4786 O O . ALA B 1 270 ? 13.562 -29.234 -17.234 1 75 270 ALA B O 1
ATOM 4787 N N . LYS B 1 271 ? 14.148 -27.672 -18.594 1 66.06 271 LYS B N 1
ATOM 4788 C CA . LYS B 1 271 ? 15.477 -28.203 -18.875 1 66.06 271 LYS B CA 1
ATOM 4789 C C . LYS B 1 271 ? 16.281 -28.391 -17.594 1 66.06 271 LYS B C 1
ATOM 4791 O O . LYS B 1 271 ? 16.906 -29.438 -17.391 1 66.06 271 LYS B O 1
ATOM 4796 N N . ASP B 1 272 ? 16.188 -27.422 -16.719 1 64.06 272 ASP B N 1
ATOM 4797 C CA . ASP B 1 272 ? 17.062 -27.453 -15.547 1 64.06 272 ASP B CA 1
ATOM 4798 C C . ASP B 1 272 ? 16.516 -28.391 -14.477 1 64.06 272 ASP B C 1
ATOM 4800 O O . ASP B 1 272 ? 17.172 -28.641 -13.461 1 64.06 272 ASP B O 1
ATOM 4804 N N . CYS B 1 273 ? 15.414 -29 -14.875 1 66 273 CYS B N 1
ATOM 4805 C CA . CYS B 1 273 ? 14.758 -29.781 -13.828 1 66 273 CYS B CA 1
ATOM 4806 C C . CYS B 1 273 ? 14.734 -31.266 -14.18 1 66 273 CYS B C 1
ATOM 4808 O O . CYS B 1 273 ? 14.188 -32.062 -13.43 1 66 273 CYS B O 1
ATOM 4810 N N . GLU B 1 274 ? 15.32 -31.641 -15.227 1 67.44 274 GLU B N 1
ATOM 4811 C CA . GLU B 1 274 ? 15.289 -33.031 -15.703 1 67.44 274 GLU B CA 1
ATOM 4812 C C . GLU B 1 274 ? 15.961 -33.969 -14.711 1 67.44 274 GLU B C 1
ATOM 4814 O O . GLU B 1 274 ? 15.547 -35.125 -14.555 1 67.44 274 GLU B O 1
ATOM 4819 N N . LYS B 1 275 ? 16.859 -33.375 -14.078 1 71.38 275 LYS B N 1
ATOM 4820 C CA . LYS B 1 275 ? 17.609 -34.188 -13.141 1 71.38 275 LYS B CA 1
ATOM 4821 C C . LYS B 1 275 ? 16.734 -34.656 -11.977 1 71.38 275 LYS B C 1
ATOM 4823 O O . LYS B 1 275 ? 17.078 -35.594 -11.258 1 71.38 275 LYS B O 1
ATOM 4828 N N . HIS B 1 276 ? 15.633 -34.031 -11.859 1 72.56 276 HIS B N 1
ATOM 4829 C CA . HIS B 1 276 ? 14.773 -34.344 -10.719 1 72.56 276 HIS B CA 1
ATOM 4830 C C . HIS B 1 276 ? 13.688 -35.344 -11.102 1 72.56 276 HIS B C 1
ATOM 4832 O O . HIS B 1 276 ? 13.039 -35.938 -10.234 1 72.56 276 HIS B O 1
ATOM 4838 N N . VAL B 1 277 ? 13.594 -35.625 -12.352 1 73.25 277 VAL B N 1
ATOM 4839 C CA . VAL B 1 277 ? 12.5 -36.469 -12.836 1 73.25 277 VAL B CA 1
ATOM 4840 C C . VAL B 1 277 ? 12.742 -37.906 -12.406 1 73.25 277 VAL B C 1
ATOM 4842 O O . VAL B 1 277 ? 13.844 -38.438 -12.562 1 73.25 277 VAL B O 1
ATOM 4845 N N . GLY B 1 278 ? 11.727 -38.5 -11.875 1 71.88 278 GLY B N 1
ATOM 4846 C CA . GLY B 1 278 ? 11.781 -39.906 -11.484 1 71.88 278 GLY B CA 1
ATOM 4847 C C . GLY B 1 278 ? 12.398 -40.125 -10.109 1 71.88 278 GLY B C 1
ATOM 4848 O O . GLY B 1 278 ? 12.367 -41.219 -9.578 1 71.88 278 GLY B O 1
ATOM 4849 N N . ALA B 1 279 ? 12.867 -39.062 -9.609 1 70.44 279 ALA B N 1
ATOM 4850 C CA . ALA B 1 279 ? 13.477 -39.188 -8.289 1 70.44 279 ALA B CA 1
ATOM 4851 C C . ALA B 1 279 ? 12.406 -39.344 -7.211 1 70.44 279 ALA B C 1
ATOM 4853 O O . ALA B 1 279 ? 11.258 -38.938 -7.41 1 70.44 279 ALA B O 1
ATOM 4854 N N . ASP B 1 280 ? 12.727 -40.094 -6.172 1 75 280 ASP B N 1
ATOM 4855 C CA . ASP B 1 280 ? 11.781 -40.406 -5.102 1 75 280 ASP B CA 1
ATOM 4856 C C . ASP B 1 280 ? 11.422 -39.125 -4.301 1 75 280 ASP B C 1
ATOM 4858 O O . ASP B 1 280 ? 10.609 -39.188 -3.379 1 75 280 ASP B O 1
ATOM 4862 N N . GLY B 1 281 ? 11.922 -38.156 -4.656 1 74 281 GLY B N 1
ATOM 4863 C CA . GLY B 1 281 ? 11.547 -36.906 -3.986 1 74 281 GLY B CA 1
ATOM 4864 C C . GLY B 1 281 ? 12.398 -36.625 -2.764 1 74 281 GLY B C 1
ATOM 4865 O O . GLY B 1 281 ? 12.211 -35.594 -2.102 1 74 281 GLY B O 1
ATOM 4866 N N . ALA B 1 282 ? 13.305 -37.438 -2.43 1 82.12 282 ALA B N 1
ATOM 4867 C CA . ALA B 1 282 ? 14.078 -37.312 -1.193 1 82.12 282 ALA B CA 1
ATOM 4868 C C . ALA B 1 282 ? 14.914 -36.031 -1.194 1 82.12 282 ALA B C 1
ATOM 4870 O O . ALA B 1 282 ? 15.242 -35.5 -0.133 1 82.12 282 ALA B O 1
ATOM 4871 N N . LYS B 1 283 ? 15.172 -35.531 -2.246 1 87.75 283 LYS B N 1
ATOM 4872 C CA . LYS B 1 283 ? 15.984 -34.312 -2.311 1 87.75 283 LYS B CA 1
ATOM 4873 C C . LYS B 1 283 ? 15.156 -33.125 -2.787 1 87.75 283 LYS B C 1
ATOM 4875 O O . LYS B 1 283 ? 15.688 -32.188 -3.395 1 87.75 283 LYS B O 1
ATOM 4880 N N . LEU B 1 284 ? 13.844 -33.281 -2.623 1 94.06 284 LEU B N 1
ATOM 4881 C CA . LEU B 1 284 ? 12.938 -32.188 -2.961 1 94.06 284 LEU B CA 1
ATOM 4882 C C . LEU B 1 284 ? 12.156 -31.734 -1.731 1 94.06 284 LEU B C 1
ATOM 4884 O O . LEU B 1 284 ? 11.906 -32.531 -0.817 1 94.06 284 LEU B O 1
ATOM 4888 N N . TRP B 1 285 ? 11.828 -30.453 -1.684 1 97.19 285 TRP B N 1
ATOM 4889 C CA . TRP B 1 285 ? 11.039 -29.844 -0.619 1 97.19 285 TRP B CA 1
ATOM 4890 C C . TRP B 1 285 ? 9.961 -28.938 -1.196 1 97.19 285 TRP B C 1
ATOM 4892 O O . TRP B 1 285 ? 10.047 -28.516 -2.35 1 97.19 285 TRP B O 1
ATOM 4902 N N . LEU B 1 286 ? 8.922 -28.812 -0.458 1 98.56 286 LEU B N 1
ATOM 4903 C CA . LEU B 1 286 ? 8.023 -27.688 -0.693 1 98.56 286 LEU B CA 1
ATOM 4904 C C . LEU B 1 286 ? 8.398 -26.484 0.179 1 98.56 286 LEU B C 1
ATOM 4906 O O . LEU B 1 286 ? 8.469 -26.609 1.404 1 98.56 286 LEU B O 1
ATOM 4910 N N . THR B 1 287 ? 8.711 -25.359 -0.415 1 98.75 287 THR B N 1
ATOM 4911 C CA . THR B 1 287 ? 9.141 -24.172 0.313 1 98.75 287 THR B CA 1
ATOM 4912 C C . THR B 1 287 ? 8.07 -23.078 0.259 1 98.75 287 THR B C 1
ATOM 4914 O O . THR B 1 287 ? 7.73 -22.594 -0.82 1 98.75 287 THR B O 1
ATOM 4917 N N . TYR B 1 288 ? 7.57 -22.734 1.453 1 98.81 288 TYR B N 1
ATOM 4918 C CA . TYR B 1 288 ? 6.566 -21.688 1.582 1 98.81 288 TYR B CA 1
ATOM 4919 C C . TYR B 1 288 ? 7.219 -20.328 1.812 1 98.81 288 TYR B C 1
ATOM 4921 O O . TYR B 1 288 ? 8.258 -20.234 2.475 1 98.81 288 TYR B O 1
ATOM 4929 N N . THR B 1 289 ? 6.668 -19.344 1.228 1 98.81 289 THR B N 1
ATOM 4930 C CA . THR B 1 289 ? 6.926 -17.953 1.586 1 98.81 289 THR B CA 1
ATOM 4931 C C . THR B 1 289 ? 5.668 -17.297 2.137 1 98.81 289 THR B C 1
ATOM 4933 O O . THR B 1 289 ? 4.609 -17.344 1.503 1 98.81 289 THR B O 1
ATOM 4936 N N . THR B 1 290 ? 5.699 -16.75 3.334 1 98.69 290 THR B N 1
ATOM 4937 C CA . THR B 1 290 ? 4.609 -16.047 4 1 98.69 290 THR B CA 1
ATOM 4938 C C . THR B 1 290 ? 5.133 -14.852 4.785 1 98.69 290 THR B C 1
ATOM 4940 O O . THR B 1 290 ? 6.125 -14.961 5.512 1 98.69 290 THR B O 1
ATOM 4943 N N . GLY B 1 291 ? 4.43 -13.688 4.605 1 98.5 291 GLY B N 1
ATOM 4944 C CA . GLY B 1 291 ? 4.918 -12.484 5.27 1 98.5 291 GLY B CA 1
ATOM 4945 C C . GLY B 1 291 ? 6.363 -12.164 4.938 1 98.5 291 GLY B C 1
ATOM 4946 O O . GLY B 1 291 ? 6.758 -12.203 3.771 1 98.5 291 GLY B O 1
ATOM 4947 N N . GLN B 1 292 ? 7.059 -11.727 5.914 1 98.44 292 GLN B N 1
ATOM 4948 C CA . GLN B 1 292 ? 8.484 -11.445 5.816 1 98.44 292 GLN B CA 1
ATOM 4949 C C . GLN B 1 292 ? 9.297 -12.414 6.668 1 98.44 292 GLN B C 1
ATOM 4951 O O . GLN B 1 292 ? 10.211 -12.008 7.391 1 98.44 292 GLN B O 1
ATOM 4956 N N . GLN B 1 293 ? 8.875 -13.648 6.582 1 97.88 293 GLN B N 1
ATOM 4957 C CA . GLN B 1 293 ? 9.586 -14.734 7.254 1 97.88 293 GLN B CA 1
ATOM 4958 C C . GLN B 1 293 ? 10.688 -15.305 6.363 1 97.88 293 GLN B C 1
ATOM 4960 O O . GLN B 1 293 ? 10.625 -15.188 5.137 1 97.88 293 GLN B O 1
ATOM 4965 N N . LYS B 1 294 ? 11.695 -15.906 7.031 1 97.56 294 LYS B N 1
ATOM 4966 C CA . LYS B 1 294 ? 12.539 -16.812 6.254 1 97.56 294 LYS B CA 1
ATOM 4967 C C . LYS B 1 294 ? 11.711 -17.891 5.57 1 97.56 294 LYS B C 1
ATOM 4969 O O . LYS B 1 294 ? 10.742 -18.391 6.148 1 97.56 294 LYS B O 1
ATOM 4974 N N . PRO B 1 295 ? 12.109 -18.172 4.305 1 98.12 295 PRO B N 1
ATOM 4975 C CA . PRO B 1 295 ? 11.359 -19.219 3.623 1 98.12 295 PRO B CA 1
ATOM 4976 C C . PRO B 1 295 ? 11.25 -20.5 4.453 1 98.12 295 PRO B C 1
ATOM 4978 O O . PRO B 1 295 ? 12.211 -20.891 5.125 1 98.12 295 PRO B O 1
ATOM 4981 N N . ILE B 1 296 ? 10.086 -21.188 4.402 1 98.56 296 ILE B N 1
ATOM 4982 C CA . ILE B 1 296 ? 9.766 -22.359 5.215 1 98.56 296 ILE B CA 1
ATOM 4983 C C . ILE B 1 296 ? 9.719 -23.594 4.332 1 98.56 296 ILE B C 1
ATOM 4985 O O . ILE B 1 296 ? 8.727 -23.844 3.641 1 98.56 296 ILE B O 1
ATOM 4989 N N . SER B 1 297 ? 10.781 -24.422 4.418 1 98.31 297 SER B N 1
ATOM 4990 C CA . SER B 1 297 ? 10.82 -25.656 3.629 1 98.31 297 SER B CA 1
ATOM 4991 C C . SER B 1 297 ? 10.289 -26.828 4.426 1 98.31 297 SER B C 1
ATOM 4993 O O . SER B 1 297 ? 10.664 -27.031 5.582 1 98.31 297 SER B O 1
ATOM 4995 N N . VAL B 1 298 ? 9.367 -27.562 3.852 1 98.31 298 VAL B N 1
ATOM 4996 C CA . VAL B 1 298 ? 8.836 -28.781 4.469 1 98.31 298 VAL B CA 1
ATOM 4997 C C . VAL B 1 298 ? 9.086 -29.969 3.555 1 98.31 298 VAL B C 1
ATOM 4999 O O . VAL B 1 298 ? 9.25 -29.812 2.344 1 98.31 298 VAL B O 1
ATOM 5002 N N . SER B 1 299 ? 9.078 -31.125 4.156 1 96.94 299 SER B N 1
ATOM 5003 C CA . SER B 1 299 ? 9.211 -32.344 3.371 1 96.94 299 SER B CA 1
ATOM 5004 C C . SER B 1 299 ? 7.969 -32.625 2.531 1 96.94 299 SER B C 1
ATOM 5006 O O . SER B 1 299 ? 6.871 -32.188 2.887 1 96.94 299 SER B O 1
ATOM 5008 N N . ILE B 1 300 ? 8.172 -33.312 1.418 1 96.94 300 ILE B N 1
ATOM 5009 C CA . ILE B 1 300 ? 7.031 -33.719 0.602 1 96.94 300 ILE B CA 1
ATOM 5010 C C . ILE B 1 300 ? 6.797 -35.219 0.758 1 96.94 300 ILE B C 1
ATOM 5012 O O . ILE B 1 300 ? 7.738 -35.969 1.015 1 96.94 300 ILE B O 1
ATOM 5016 N N . ASP B 1 301 ? 5.516 -35.625 0.612 1 95.06 301 ASP B N 1
ATOM 5017 C CA . ASP B 1 301 ? 5.105 -37 0.778 1 95.06 301 ASP B CA 1
ATOM 5018 C C . ASP B 1 301 ? 4.211 -37.469 -0.376 1 95.06 301 ASP B C 1
ATOM 5020 O O . ASP B 1 301 ? 3.758 -36.656 -1.175 1 95.06 301 ASP B O 1
ATOM 5024 N N . ASN B 1 302 ? 4.141 -38.844 -0.512 1 95.81 302 ASN B N 1
ATOM 5025 C CA . ASN B 1 302 ? 3.268 -39.469 -1.512 1 95.81 302 ASN B CA 1
ATOM 5026 C C . ASN B 1 302 ? 3.617 -39 -2.92 1 95.81 302 ASN B C 1
ATOM 5028 O O . ASN B 1 302 ? 2.734 -38.594 -3.682 1 95.81 302 ASN B O 1
ATOM 5032 N N . VAL B 1 303 ? 4.887 -39.031 -3.154 1 95.81 303 VAL B N 1
ATOM 5033 C CA . VAL B 1 303 ? 5.391 -38.562 -4.445 1 95.81 303 VAL B CA 1
ATOM 5034 C C . VAL B 1 303 ? 5.043 -39.594 -5.527 1 95.81 303 VAL B C 1
ATOM 5036 O O . VAL B 1 303 ? 5.328 -40.781 -5.379 1 95.81 303 VAL B O 1
ATOM 5039 N N . LYS B 1 304 ? 4.441 -39.156 -6.535 1 94.56 304 LYS B N 1
ATOM 5040 C CA . LYS B 1 304 ? 4.113 -40 -7.691 1 94.56 304 LYS B CA 1
ATOM 5041 C C . LYS B 1 304 ? 4.512 -39.312 -8.992 1 94.56 304 LYS B C 1
ATOM 5043 O O . LYS B 1 304 ? 4.363 -38.094 -9.125 1 94.56 304 LYS B O 1
ATOM 5048 N N . TRP B 1 305 ? 5.051 -40.094 -9.836 1 91.69 305 TRP B N 1
ATOM 5049 C CA . TRP B 1 305 ? 5.414 -39.625 -11.164 1 91.69 305 TRP B CA 1
ATOM 5050 C C . TRP B 1 305 ? 4.562 -40.281 -12.242 1 91.69 305 TRP B C 1
ATOM 5052 O O . TRP B 1 305 ? 4.285 -41.469 -12.164 1 91.69 305 TRP B O 1
ATOM 5062 N N . SER B 1 306 ? 4.043 -39.562 -13.039 1 91.69 306 SER B N 1
ATOM 5063 C CA . SER B 1 306 ? 3.482 -40 -14.312 1 91.69 306 SER B CA 1
ATOM 5064 C C . SER B 1 306 ? 4.184 -39.312 -15.492 1 91.69 306 SER B C 1
ATOM 5066 O O . SER B 1 306 ? 3.814 -38.219 -15.891 1 91.69 306 SER B O 1
ATOM 5068 N N . GLY B 1 307 ? 5.195 -40.031 -16.047 1 88.06 307 GLY B N 1
ATOM 5069 C CA . GLY B 1 307 ? 6.07 -39.344 -16.984 1 88.06 307 GLY B CA 1
ATOM 5070 C C . GLY B 1 307 ? 6.832 -38.188 -16.359 1 88.06 307 GLY B C 1
ATOM 5071 O O . GLY B 1 307 ? 7.578 -38.406 -15.391 1 88.06 307 GLY B O 1
ATOM 5072 N N . LYS B 1 308 ? 6.535 -37.062 -16.875 1 90.06 308 LYS B N 1
ATOM 5073 C CA . LYS B 1 308 ? 7.238 -35.875 -16.375 1 90.06 308 LYS B CA 1
ATOM 5074 C C . LYS B 1 308 ? 6.348 -35.062 -15.453 1 90.06 308 LYS B C 1
ATOM 5076 O O . LYS B 1 308 ? 6.695 -33.938 -15.086 1 90.06 308 LYS B O 1
ATOM 5081 N N . GLN B 1 309 ? 5.305 -35.688 -15.078 1 92.94 309 GLN B N 1
ATOM 5082 C CA . GLN B 1 309 ? 4.398 -35.031 -14.141 1 92.94 309 GLN B CA 1
ATOM 5083 C C . GLN B 1 309 ? 4.621 -35.562 -12.719 1 92.94 309 GLN B C 1
ATOM 5085 O O . GLN B 1 309 ? 4.664 -36.75 -12.492 1 92.94 309 GLN B O 1
ATOM 5090 N N . ILE B 1 310 ? 4.777 -34.688 -11.883 1 94.25 310 ILE B N 1
ATOM 5091 C CA . ILE B 1 310 ? 4.961 -35.031 -10.484 1 94.25 310 ILE B CA 1
ATOM 5092 C C . ILE B 1 310 ? 3.723 -34.656 -9.68 1 94.25 310 ILE B C 1
ATOM 5094 O O . ILE B 1 310 ? 3.096 -33.625 -9.945 1 94.25 310 ILE B O 1
ATOM 5098 N N . SER B 1 311 ? 3.297 -35.438 -8.727 1 97 311 SER B N 1
ATOM 5099 C CA . SER B 1 311 ? 2.301 -35.094 -7.711 1 97 311 SER B CA 1
ATOM 5100 C C . SER B 1 311 ? 2.795 -35.469 -6.316 1 97 311 SER B C 1
ATOM 5102 O O . SER B 1 311 ? 3.537 -36.438 -6.156 1 97 311 SER B O 1
ATOM 5104 N N . PHE B 1 312 ? 2.424 -34.75 -5.344 1 97.81 312 PHE B N 1
ATOM 5105 C CA . PHE B 1 312 ? 2.879 -34.969 -3.98 1 97.81 312 PHE B CA 1
ATOM 5106 C C . PHE B 1 312 ? 2.027 -34.219 -2.982 1 97.81 312 PHE B C 1
ATOM 5108 O O . PHE B 1 312 ? 1.19 -33.375 -3.373 1 97.81 312 PHE B O 1
ATOM 5115 N N . ASP B 1 313 ? 2.135 -34.5 -1.726 1 98.44 313 ASP B N 1
ATOM 5116 C CA . ASP B 1 313 ? 1.477 -33.812 -0.627 1 98.44 313 ASP B CA 1
ATOM 5117 C C . ASP B 1 313 ? 2.5 -33.156 0.303 1 98.44 313 ASP B C 1
ATOM 5119 O O . ASP B 1 313 ? 3.662 -33.562 0.335 1 98.44 313 ASP B O 1
ATOM 5123 N N . ALA B 1 314 ? 2.096 -32.156 0.973 1 98.69 314 ALA B N 1
ATOM 5124 C CA . ALA B 1 314 ? 2.938 -31.516 1.979 1 98.69 314 ALA B CA 1
ATOM 5125 C C . ALA B 1 314 ? 2.09 -30.859 3.059 1 98.69 314 ALA B C 1
ATOM 5127 O O . ALA B 1 314 ? 0.94 -30.484 2.812 1 98.69 314 ALA B O 1
ATOM 5128 N N . ASP B 1 315 ? 2.68 -30.703 4.23 1 98.75 315 ASP B N 1
ATOM 5129 C CA . ASP B 1 315 ? 2.016 -30 5.324 1 98.75 315 ASP B CA 1
ATOM 5130 C C . ASP B 1 315 ? 1.994 -28.5 5.082 1 98.75 315 ASP B C 1
ATOM 5132 O O . ASP B 1 315 ? 2.965 -27.922 4.578 1 98.75 315 ASP B O 1
ATOM 5136 N N . PHE B 1 316 ? 0.896 -27.891 5.355 1 98.88 316 PHE B N 1
ATOM 5137 C CA . PHE B 1 316 ? 0.775 -26.438 5.441 1 98.88 316 PHE B CA 1
ATOM 5138 C C . PHE B 1 316 ? 0.805 -25.969 6.895 1 98.88 316 PHE B C 1
ATOM 5140 O O . PHE B 1 316 ? -0.203 -26.062 7.598 1 98.88 316 PHE B O 1
ATOM 5147 N N . PRO B 1 317 ? 1.903 -25.484 7.391 1 98.69 317 PRO B N 1
ATOM 5148 C CA . PRO B 1 317 ? 2.084 -25.203 8.812 1 98.69 317 PRO B CA 1
ATOM 5149 C C . PRO B 1 317 ? 1.532 -23.844 9.227 1 98.69 317 PRO B C 1
ATOM 5151 O O . PRO B 1 317 ? 2.283 -22.984 9.688 1 98.69 317 PRO B O 1
ATOM 5154 N N . PHE B 1 318 ? 0.198 -23.781 9.211 1 98.62 318 PHE B N 1
ATOM 5155 C CA . PHE B 1 318 ? -0.525 -22.531 9.422 1 98.62 318 PHE B CA 1
ATOM 5156 C C . PHE B 1 318 ? -0.297 -22 10.836 1 98.62 318 PHE B C 1
ATOM 5158 O O . PHE B 1 318 ? 0.071 -20.844 11.023 1 98.62 318 PHE B O 1
ATOM 5165 N N . GLU B 1 319 ? -0.52 -22.766 11.875 1 97.69 319 GLU B N 1
ATOM 5166 C CA . GLU B 1 319 ? -0.583 -22.312 13.258 1 97.69 319 GLU B CA 1
ATOM 5167 C C . GLU B 1 319 ? 0.765 -21.766 13.727 1 97.69 319 GLU B C 1
ATOM 5169 O O . GLU B 1 319 ? 0.836 -20.672 14.305 1 97.69 319 GLU B O 1
ATOM 5174 N N . LYS B 1 320 ? 1.79 -22.5 13.414 1 97 320 LYS B N 1
ATOM 5175 C CA . LYS B 1 320 ? 3.123 -22.125 13.875 1 97 320 LYS B CA 1
ATOM 5176 C C . LYS B 1 320 ? 3.588 -20.828 13.219 1 97 320 LYS B C 1
ATOM 5178 O O . LYS B 1 320 ? 4.312 -20.047 13.836 1 97 320 LYS B O 1
ATOM 5183 N N . ASN B 1 321 ? 3.088 -20.594 12.023 1 98.19 321 ASN B N 1
ATOM 5184 C CA . ASN B 1 321 ? 3.617 -19.469 11.242 1 98.19 321 ASN B CA 1
ATOM 5185 C C . ASN B 1 321 ? 2.57 -18.375 11.047 1 98.19 321 ASN B C 1
ATOM 5187 O O . ASN B 1 321 ? 2.842 -17.359 10.398 1 98.19 321 ASN B O 1
ATOM 5191 N N . VAL B 1 322 ? 1.403 -18.516 11.586 1 98.38 322 VAL B N 1
ATOM 5192 C CA . VAL B 1 322 ? 0.306 -17.562 11.477 1 98.38 322 VAL B CA 1
ATOM 5193 C C . VAL B 1 322 ? 0.157 -17.125 10.023 1 98.38 322 VAL B C 1
ATOM 5195 O O . VAL B 1 322 ? 0.302 -15.938 9.711 1 98.38 322 VAL B O 1
ATOM 5198 N N . MET B 1 323 ? -0.235 -18.062 9.141 1 98.5 323 MET B N 1
ATOM 5199 C CA . MET B 1 323 ? -0.196 -17.859 7.699 1 98.5 323 MET B CA 1
ATOM 5200 C C . MET B 1 323 ? -1.544 -17.375 7.184 1 98.5 323 MET B C 1
ATOM 5202 O O . MET B 1 323 ? -2.102 -17.953 6.246 1 98.5 323 MET B O 1
ATOM 5206 N N . VAL B 1 324 ? -2.043 -16.281 7.723 1 98.12 324 VAL B N 1
ATOM 5207 C CA . VAL B 1 324 ? -3.299 -15.688 7.277 1 98.12 324 VAL B CA 1
ATOM 5208 C C . VAL B 1 324 ? -3.084 -14.953 5.957 1 98.12 324 VAL B C 1
ATOM 5210 O O . VAL B 1 324 ? -2.041 -14.32 5.75 1 98.12 324 VAL B O 1
ATOM 5213 N N . GLY B 1 325 ? -4.09 -15.039 5.113 1 98.25 325 GLY B N 1
ATOM 5214 C CA . GLY B 1 325 ? -4.02 -14.305 3.861 1 98.25 325 GLY B CA 1
ATOM 5215 C C . GLY B 1 325 ? -3.174 -14.992 2.809 1 98.25 325 GLY B C 1
ATOM 5216 O O . GLY B 1 325 ? -3.266 -16.219 2.635 1 98.25 325 GLY B O 1
ATOM 5217 N N . PHE B 1 326 ? -2.398 -14.273 2.057 1 98.88 326 PHE B N 1
ATOM 5218 C CA . PHE B 1 326 ? -1.704 -14.742 0.864 1 98.88 326 PHE B CA 1
ATOM 5219 C C . PHE B 1 326 ? -0.348 -15.336 1.225 1 98.88 326 PHE B C 1
ATOM 5221 O O . PHE B 1 326 ? 0.448 -14.703 1.922 1 98.88 326 PHE B O 1
ATOM 5228 N N . SER B 1 327 ? -0.076 -16.516 0.85 1 98.88 327 SER B N 1
ATOM 5229 C CA . SER B 1 327 ? 1.217 -17.203 0.804 1 98.88 327 SER B CA 1
ATOM 5230 C C . SER B 1 327 ? 1.442 -17.875 -0.547 1 98.88 327 SER B C 1
ATOM 5232 O O . SER B 1 327 ? 0.503 -18.031 -1.327 1 98.88 327 SER B O 1
ATOM 5234 N N . HIS B 1 328 ? 2.639 -18.156 -0.848 1 98.88 328 HIS B N 1
ATOM 5235 C CA . HIS B 1 328 ? 2.936 -18.953 -2.031 1 98.88 328 HIS B CA 1
ATOM 5236 C C . HIS B 1 328 ? 3.99 -20.016 -1.732 1 98.88 328 HIS B C 1
ATOM 5238 O O . HIS B 1 328 ? 4.637 -19.969 -0.682 1 98.88 328 HIS B O 1
ATOM 5244 N N . ALA B 1 329 ? 4.102 -20.984 -2.658 1 98.88 329 ALA B N 1
ATOM 5245 C CA . ALA B 1 329 ? 5.039 -22.078 -2.457 1 98.88 329 ALA B CA 1
ATOM 5246 C C . ALA B 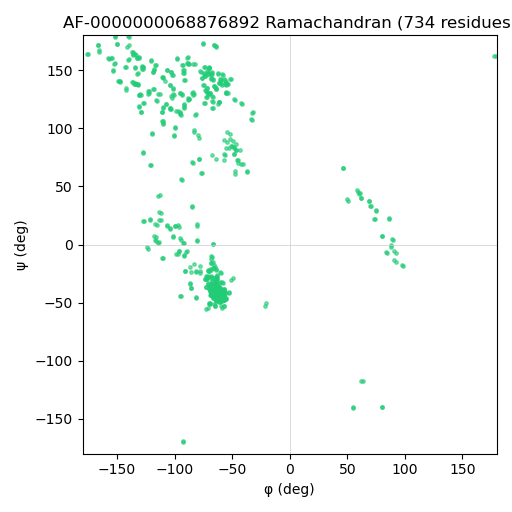1 329 ? 5.746 -22.453 -3.76 1 98.88 329 ALA B C 1
ATOM 5248 O O . ALA B 1 329 ? 5.266 -22.109 -4.848 1 98.88 329 ALA B O 1
ATOM 5249 N N . ALA B 1 330 ? 6.852 -23.078 -3.619 1 98.31 330 ALA B N 1
ATOM 5250 C CA . ALA B 1 330 ? 7.66 -23.609 -4.719 1 98.31 330 ALA B CA 1
ATOM 5251 C C . ALA B 1 330 ? 8.172 -25.016 -4.41 1 98.31 330 ALA B C 1
ATOM 5253 O O . ALA B 1 330 ? 8.484 -25.328 -3.262 1 98.31 330 ALA B O 1
ATOM 5254 N N . LEU B 1 331 ? 8.141 -25.844 -5.406 1 96.88 331 LEU B N 1
ATOM 5255 C CA . LEU B 1 331 ? 8.93 -27.062 -5.328 1 96.88 331 LEU B CA 1
ATOM 5256 C C . LEU B 1 331 ? 10.414 -26.766 -5.508 1 96.88 331 LEU B C 1
ATOM 5258 O O . LEU B 1 331 ? 10.82 -26.219 -6.535 1 96.88 331 LEU B O 1
ATOM 5262 N N . THR B 1 332 ? 11.227 -27.156 -4.488 1 96.19 332 THR B N 1
ATOM 5263 C CA . THR B 1 332 ? 12.617 -26.703 -4.504 1 96.19 332 THR B CA 1
ATOM 5264 C C . THR B 1 332 ? 13.562 -27.891 -4.336 1 96.19 332 THR B C 1
ATOM 5266 O O . THR B 1 332 ? 13.203 -28.891 -3.709 1 96.19 332 THR B O 1
ATOM 5269 N N . SER B 1 333 ? 14.758 -27.797 -4.887 1 92.81 333 SER B N 1
ATOM 5270 C CA . SER B 1 333 ? 15.797 -28.812 -4.777 1 92.81 333 SER B CA 1
ATOM 5271 C C . SER B 1 333 ? 16.75 -28.516 -3.631 1 92.81 333 SER B C 1
ATOM 5273 O O . SER B 1 333 ? 17.828 -29.109 -3.539 1 92.81 333 SER B O 1
ATOM 5275 N N . ALA B 1 334 ? 16.5 -27.516 -2.883 1 93.62 334 ALA B N 1
ATOM 5276 C CA . ALA B 1 334 ? 17.25 -27.141 -1.687 1 93.62 334 ALA B CA 1
ATOM 5277 C C . ALA B 1 334 ? 16.328 -26.672 -0.582 1 93.62 334 ALA B C 1
ATOM 5279 O O . ALA B 1 334 ? 15.102 -26.609 -0.77 1 93.62 334 ALA B O 1
ATOM 5280 N N . ARG B 1 335 ? 16.812 -26.453 0.617 1 95.75 335 ARG B N 1
ATOM 5281 C CA . ARG B 1 335 ? 16.062 -25.969 1.774 1 95.75 335 ARG B CA 1
ATOM 5282 C C . ARG B 1 335 ? 16.891 -24.969 2.58 1 95.75 335 ARG B C 1
ATOM 5284 O O . ARG B 1 335 ? 18 -24.625 2.188 1 95.75 335 ARG B O 1
ATOM 5291 N N . ASP B 1 336 ? 16.359 -24.422 3.648 1 95.25 336 ASP B N 1
ATOM 5292 C CA . ASP B 1 336 ? 17.031 -23.531 4.594 1 95.25 336 ASP B CA 1
ATOM 5293 C C . ASP B 1 336 ? 17.531 -22.266 3.896 1 95.25 336 ASP B C 1
ATOM 5295 O O . ASP B 1 336 ? 18.703 -21.906 4.031 1 95.25 336 ASP B O 1
ATOM 5299 N N . PHE B 1 337 ? 16.688 -21.766 3.096 1 96.12 337 PHE B N 1
ATOM 5300 C CA . PHE B 1 337 ? 17.016 -20.531 2.387 1 96.12 337 PHE B CA 1
ATOM 5301 C C . PHE B 1 337 ? 17.094 -19.359 3.354 1 96.12 337 PHE B C 1
ATOM 5303 O O . PHE B 1 337 ? 16.359 -19.312 4.348 1 96.12 337 PHE B O 1
ATOM 5310 N N . LYS B 1 338 ? 17.953 -18.438 3.086 1 92.56 338 LYS B N 1
ATOM 5311 C CA . LYS B 1 338 ? 18.109 -17.25 3.941 1 92.56 338 LYS B CA 1
ATOM 5312 C C . LYS B 1 338 ? 17.125 -16.156 3.559 1 92.56 338 LYS B C 1
ATOM 5314 O O . LYS B 1 338 ? 16.641 -15.422 4.422 1 92.56 338 LYS B O 1
ATOM 5319 N N . THR B 1 339 ? 16.891 -16.031 2.258 1 91.81 339 THR B N 1
ATOM 5320 C CA . THR B 1 339 ? 15.992 -15 1.755 1 91.81 339 THR B CA 1
ATOM 5321 C C . THR B 1 339 ? 15.07 -15.562 0.676 1 91.81 339 THR B C 1
ATOM 5323 O O . THR B 1 339 ? 15.32 -16.641 0.14 1 91.81 339 THR B O 1
ATOM 5326 N N . VAL B 1 340 ? 14.055 -14.852 0.414 1 94 340 VAL B N 1
ATOM 5327 C CA . VAL B 1 340 ? 13.07 -15.258 -0.584 1 94 340 VAL B CA 1
ATOM 5328 C C . VAL B 1 340 ? 13.719 -15.305 -1.964 1 94 340 VAL B C 1
ATOM 5330 O O . VAL B 1 340 ? 13.375 -16.156 -2.789 1 94 340 VAL B O 1
ATOM 5333 N N . ASP B 1 341 ? 14.672 -14.492 -2.271 1 87.88 341 ASP B N 1
ATOM 5334 C CA . ASP B 1 341 ? 15.344 -14.453 -3.566 1 87.88 341 ASP B CA 1
ATOM 5335 C C . ASP B 1 341 ? 16.188 -15.711 -3.781 1 87.88 341 ASP B C 1
ATOM 5337 O O . ASP B 1 341 ? 16.375 -16.156 -4.918 1 87.88 341 ASP B O 1
ATOM 5341 N N . ASP B 1 342 ? 16.625 -16.281 -2.703 1 91.5 342 ASP B N 1
ATOM 5342 C CA . ASP B 1 342 ? 17.469 -17.469 -2.771 1 91.5 342 ASP B CA 1
ATOM 5343 C C . ASP B 1 342 ? 16.688 -18.672 -3.285 1 91.5 342 ASP B C 1
ATOM 5345 O O . ASP B 1 342 ? 17.266 -19.656 -3.738 1 91.5 342 ASP B O 1
ATOM 5349 N N . ILE B 1 343 ? 15.398 -18.578 -3.27 1 95.38 343 ILE B N 1
ATOM 5350 C CA . ILE B 1 343 ? 14.547 -19.719 -3.598 1 95.38 343 ILE B CA 1
ATOM 5351 C C . ILE B 1 343 ? 14.586 -19.969 -5.102 1 95.38 343 ILE B C 1
ATOM 5353 O O . ILE B 1 343 ? 14.453 -21.125 -5.543 1 95.38 343 ILE B O 1
ATOM 5357 N N . VAL B 1 344 ? 14.781 -18.922 -5.855 1 93.44 344 VAL B N 1
ATOM 5358 C CA . VAL B 1 344 ? 14.508 -18.938 -7.289 1 93.44 344 VAL B CA 1
ATOM 5359 C C . VAL B 1 344 ? 15.453 -19.922 -7.98 1 93.44 344 VAL B C 1
ATOM 5361 O O . VAL B 1 344 ? 15.023 -20.734 -8.789 1 93.44 344 VAL B O 1
ATOM 5364 N N . CYS B 1 345 ? 16.672 -19.906 -7.582 1 90.06 345 CYS B N 1
ATOM 5365 C CA . CYS B 1 345 ? 17.672 -20.719 -8.266 1 90.06 345 CYS B CA 1
ATOM 5366 C C . CYS B 1 345 ? 17.469 -22.203 -7.977 1 90.06 345 CYS B C 1
ATOM 5368 O O . CYS B 1 345 ? 17.875 -23.047 -8.766 1 90.06 345 CYS B O 1
ATOM 5370 N N . ALA B 1 346 ? 16.812 -22.5 -6.914 1 92.44 346 ALA B N 1
ATOM 5371 C CA . ALA B 1 346 ? 16.594 -23.875 -6.52 1 92.44 346 ALA B CA 1
ATOM 5372 C C . ALA B 1 346 ? 15.188 -24.344 -6.875 1 92.44 346 ALA B C 1
ATOM 5374 O O . ALA B 1 346 ? 14.781 -25.453 -6.5 1 92.44 346 ALA B O 1
ATOM 5375 N N . THR B 1 347 ? 14.422 -23.562 -7.578 1 95.06 347 THR B N 1
ATOM 5376 C CA . THR B 1 347 ? 13.016 -23.828 -7.828 1 95.06 347 THR B CA 1
ATOM 5377 C C . THR B 1 347 ? 12.844 -24.766 -9.023 1 95.06 347 THR B C 1
ATOM 5379 O O . THR B 1 347 ? 13.43 -24.531 -10.086 1 95.06 347 THR B O 1
ATOM 5382 N N . VAL B 1 348 ? 12.07 -25.766 -8.859 1 93.81 348 VAL B N 1
ATOM 5383 C CA . VAL B 1 348 ? 11.711 -26.719 -9.906 1 93.81 348 VAL B CA 1
ATOM 5384 C C . VAL B 1 348 ? 10.391 -26.328 -10.547 1 93.81 348 VAL B C 1
ATOM 5386 O O . VAL B 1 348 ? 10.25 -26.344 -11.773 1 93.81 348 VAL B O 1
ATOM 5389 N N . ALA B 1 349 ? 9.414 -25.969 -9.75 1 96.12 349 ALA B N 1
ATOM 5390 C CA . ALA B 1 349 ? 8.094 -25.5 -10.18 1 96.12 349 ALA B CA 1
ATOM 5391 C C . ALA B 1 349 ? 7.531 -24.469 -9.203 1 96.12 349 ALA B C 1
ATOM 5393 O O . ALA B 1 349 ? 7.703 -24.594 -7.992 1 96.12 349 ALA B O 1
ATOM 5394 N N . ALA B 1 350 ? 6.926 -23.484 -9.695 1 97.25 350 ALA B N 1
ATOM 5395 C CA . ALA B 1 350 ? 6.387 -22.391 -8.891 1 97.25 350 ALA B CA 1
ATOM 5396 C C . ALA B 1 350 ? 5.613 -21.406 -9.766 1 97.25 350 ALA B C 1
ATOM 5398 O O . ALA B 1 350 ? 5.781 -21.375 -10.984 1 97.25 350 ALA B O 1
ATOM 5399 N N . PRO B 1 351 ? 4.77 -20.516 -9.203 1 98.5 351 PRO B N 1
ATOM 5400 C CA . PRO B 1 351 ? 4.367 -20.594 -7.797 1 98.5 351 PRO B CA 1
ATOM 5401 C C . PRO B 1 351 ? 3.072 -21.375 -7.598 1 98.5 351 PRO B C 1
ATOM 5403 O O . PRO B 1 351 ? 2.24 -21.438 -8.508 1 98.5 351 PRO B O 1
ATOM 5406 N N . ALA B 1 352 ? 2.895 -22.078 -6.508 1 98.81 352 ALA B N 1
ATOM 5407 C CA . ALA B 1 352 ? 1.57 -22.406 -5.996 1 98.81 352 ALA B CA 1
ATOM 5408 C C . ALA B 1 352 ? 0.994 -21.266 -5.164 1 98.81 352 ALA B C 1
ATOM 5410 O O . ALA B 1 352 ? 1.669 -20.734 -4.281 1 98.81 352 ALA B O 1
ATOM 5411 N N . ILE B 1 353 ? -0.21 -20.875 -5.449 1 98.81 353 ILE B N 1
ATOM 5412 C CA . ILE B 1 353 ? -0.822 -19.719 -4.801 1 98.81 353 ILE B CA 1
ATOM 5413 C C . ILE B 1 353 ? -1.82 -20.203 -3.744 1 98.81 353 ILE B C 1
ATOM 5415 O O . ILE B 1 353 ? -2.715 -21 -4.039 1 98.81 353 ILE B O 1
ATOM 5419 N N . ILE B 1 354 ? -1.666 -19.688 -2.52 1 98.88 354 ILE B N 1
ATOM 5420 C CA . ILE B 1 354 ? -2.492 -20.141 -1.4 1 98.88 354 ILE B CA 1
ATOM 5421 C C . ILE B 1 354 ? -3.129 -18.922 -0.723 1 98.88 354 ILE B C 1
ATOM 5423 O O . ILE B 1 354 ? -2.428 -18 -0.303 1 98.88 354 ILE B O 1
ATOM 5427 N N . GLN B 1 355 ? -4.41 -18.906 -0.677 1 98.44 355 GLN B N 1
ATOM 5428 C CA . GLN B 1 355 ? -5.199 -17.891 0.015 1 98.44 355 GLN B CA 1
ATOM 5429 C C . GLN B 1 355 ? -5.891 -18.484 1.242 1 98.44 355 GLN B C 1
ATOM 5431 O O . GLN B 1 355 ? -6.789 -19.328 1.114 1 98.44 355 GLN B O 1
ATOM 5436 N N . VAL B 1 356 ? -5.48 -18.016 2.385 1 98.44 356 VAL B N 1
ATOM 5437 C CA . VAL B 1 356 ? -6.086 -18.484 3.627 1 98.44 356 VAL B CA 1
ATOM 5438 C C . VAL B 1 356 ? -7.188 -17.516 4.059 1 98.44 356 VAL B C 1
ATOM 5440 O O . VAL B 1 356 ? -6.961 -16.312 4.16 1 98.44 356 VAL B O 1
ATOM 5443 N N . GLU B 1 357 ? -8.289 -18.047 4.355 1 94.31 357 GLU B N 1
ATOM 5444 C CA . GLU B 1 357 ? -9.469 -17.234 4.664 1 94.31 357 GLU B CA 1
ATOM 5445 C C . GLU B 1 357 ? -9.328 -16.562 6.023 1 94.31 357 GLU B C 1
ATOM 5447 O O . GLU B 1 357 ? -8.812 -17.156 6.969 1 94.31 357 GLU B O 1
ATOM 5452 N N . ASN B 1 358 ? -9.586 -15.297 6.062 1 94 358 ASN B N 1
ATOM 5453 C CA . ASN B 1 358 ? -9.836 -14.492 7.25 1 94 358 ASN B CA 1
ATOM 5454 C C . ASN B 1 358 ? -11.133 -13.703 7.129 1 94 358 ASN B C 1
ATOM 5456 O O . ASN B 1 358 ? -11.117 -12.492 6.922 1 94 358 ASN B O 1
ATOM 5460 N N . SER B 1 359 ? -12.203 -14.445 7.371 1 88.56 359 SER B N 1
ATOM 5461 C CA . SER B 1 359 ? -13.523 -13.898 7.074 1 88.56 359 SER B CA 1
ATOM 5462 C C . SER B 1 359 ? -13.906 -12.805 8.07 1 88.56 359 SER B C 1
ATOM 5464 O O . SER B 1 359 ? -13.602 -12.906 9.258 1 88.56 359 SER B O 1
ATOM 5466 N N . SER B 1 360 ? -14.391 -11.781 7.578 1 75.31 360 SER B N 1
ATOM 5467 C CA . SER B 1 360 ? -14.969 -10.727 8.406 1 75.31 360 SER B CA 1
ATOM 5468 C C . SER B 1 360 ? -16.484 -10.648 8.211 1 75.31 360 SER B C 1
ATOM 5470 O O . SER B 1 360 ? -17.109 -9.656 8.602 1 75.31 360 SER B O 1
ATOM 5472 N N . ASP B 1 361 ? -17.25 -11.727 7.836 1 60.56 361 ASP B N 1
ATOM 5473 C CA . ASP B 1 361 ? -18.594 -11.914 7.316 1 60.56 361 ASP B CA 1
ATOM 5474 C C . ASP B 1 361 ? -19.609 -11.039 8.055 1 60.56 361 ASP B C 1
ATOM 5476 O O . ASP B 1 361 ? -19.672 -11.062 9.281 1 60.56 361 ASP B O 1
ATOM 5480 N N . CYS B 1 362 ? -19.766 -9.727 7.742 1 46.47 362 CYS B N 1
ATOM 5481 C CA . CYS B 1 362 ? -21.172 -9.414 7.98 1 46.47 362 CYS B CA 1
ATOM 5482 C C . CYS B 1 362 ? -22.031 -9.812 6.785 1 46.47 362 CYS B C 1
ATOM 5484 O O . CYS B 1 362 ? -21.672 -9.516 5.641 1 46.47 362 CYS B O 1
ATOM 5486 N N . LYS B 1 363 ? -22.766 -10.961 6.664 1 42.06 363 LYS B N 1
ATOM 5487 C CA . LYS B 1 363 ? -23.688 -11.289 5.578 1 42.06 363 LYS B CA 1
ATOM 5488 C C . LYS B 1 363 ? -24.156 -10.031 4.855 1 42.06 363 LYS B C 1
ATOM 5490 O O . LYS B 1 363 ? -24.359 -10.047 3.641 1 42.06 363 LYS B O 1
ATOM 5495 N N . LYS B 1 364 ? -24.656 -9.07 5.473 1 35.34 364 LYS B N 1
ATOM 5496 C CA . LYS B 1 364 ? -25.469 -7.98 4.922 1 35.34 364 LYS B CA 1
ATOM 5497 C C . LYS B 1 364 ? -24.594 -6.941 4.227 1 35.34 364 LYS B C 1
ATOM 5499 O O . LYS B 1 364 ? -25.094 -5.961 3.68 1 35.34 364 LYS B O 1
ATOM 5504 N N . LEU B 1 365 ? -23.5 -6.934 4.473 1 33.03 365 LEU B N 1
ATOM 5505 C CA . LEU B 1 365 ? -22.859 -5.781 3.838 1 33.03 365 LEU B CA 1
ATOM 5506 C C . LEU B 1 365 ? -22.938 -5.887 2.318 1 33.03 365 LEU B C 1
ATOM 5508 O O . LEU B 1 365 ? -23.156 -4.883 1.635 1 33.03 365 LEU B O 1
ATOM 5512 N N . ALA B 1 366 ? -22.531 -7.156 1.738 1 33.84 366 ALA B N 1
ATOM 5513 C CA . ALA B 1 366 ? -22.734 -7.344 0.304 1 33.84 366 ALA B CA 1
ATOM 5514 C C . ALA B 1 366 ? -24.203 -7.164 -0.072 1 33.84 366 ALA B C 1
ATOM 5516 O O . ALA B 1 366 ? -24.516 -6.809 -1.209 1 33.84 366 ALA B O 1
ATOM 5517 N N . ASP B 1 367 ? -25.016 -7.762 0.663 1 32.09 367 ASP B N 1
ATOM 5518 C CA . ASP B 1 367 ? -26.422 -7.617 0.258 1 32.09 367 ASP B CA 1
ATOM 5519 C C . ASP B 1 367 ? -26.766 -6.145 0.05 1 32.09 367 ASP B C 1
ATOM 5521 O O . ASP B 1 367 ? -27.859 -5.832 -0.456 1 32.09 367 ASP B O 1
ATOM 5525 N N . ASP B 1 368 ? -26.125 -5.375 0.763 1 30.53 368 ASP B N 1
ATOM 5526 C CA . ASP B 1 368 ? -26.484 -3.973 0.58 1 30.53 368 ASP B CA 1
ATOM 5527 C C . ASP B 1 368 ? -25.719 -3.346 -0.574 1 30.53 368 ASP B C 1
ATOM 5529 O O . ASP B 1 368 ? -25.828 -2.148 -0.834 1 30.53 368 ASP B O 1
ATOM 5533 N N . ILE B 1 369 ? -24.656 -3.922 -0.835 1 26.14 369 ILE B N 1
ATOM 5534 C CA . ILE B 1 369 ? -24.203 -3.559 -2.176 1 26.14 369 ILE B CA 1
ATOM 5535 C C . ILE B 1 369 ? -24.828 -4.512 -3.199 1 26.14 369 ILE B C 1
ATOM 5537 O O . ILE B 1 369 ? -24.781 -5.73 -3.023 1 26.14 369 ILE B O 1
#

Sequence (738 aa):
MLLQRSWALLLALLGCASGAAIPSNDGFPSPSTQQQLSIAKDAGGLLPNVPLPTKLGPGSKTTFQLIAFNELFEVAFFDSLLQNITQGVEGYKIKAHKEKITKIVTTVRAQEEQHAIAADAALKTAGEFSPPACQYQFPTTDLAGAIRLAETFTAIVLGALQGANVVFARENQTVPIQLISSVIGQEGEQNGFYRHLIRQVPSESPFLTAVPAAFAFSALQLFVVPGSCPFPLSDIDLPVLPALAVNGGPVAVIEPKDQRLSFSADLTGAKDCEKHVGADGAKLWLTYTTGQQKPISVSIDNVKWSGKQISFDADFPFEKNVMVGFSHAALTSARDFKTVDDIVCATVAAPAIIQVENSSDCKKLADDIMLLQRSWALLLALLGCASGAAIPSNDGFPSPSTQQQLSIAKDAGGLLPNVPLPTKLGPGSKTTFQLIAFNELFEVAFFDSLLQNITQGVEGYKIKAHKEKITKIVTTVRAQEEQHAIAADAALKTAGEFSPPACQYQFPTTDLAGAIRLAETFTAIVLGALQGANVVFARENQTVPIQLISSVIGQEGEQNGFYRHLIRQVPSESPFLTAVPAAFAFSALQLFVVPGSCPFPLSDIDLPVLPALAVNGGPVAVIEPKDQRLSFSADLTGAKDCEKHVGADGAKLWLTYTTGQQKPISVSIDNVKWSGKQISFDADFPFEKNVMVGFSHAALTSARDFKTVDDIVCATVAAPAIIQVENSSDCKKLADDI

pLDDT: mean 90.42, std 17.18, range [23.06, 99.0]

Solvent-accessible surface area (backbone atoms only — not comparable to full-atom values): 37476 Å² total; per-residue (Å²): 136,84,79,75,79,76,79,77,76,78,74,76,76,70,68,78,69,72,55,40,56,63,65,59,86,58,36,44,87,74,43,49,75,69,34,45,51,53,38,20,58,50,13,22,21,52,76,65,66,54,86,68,59,60,66,64,52,74,60,41,46,39,44,40,33,51,49,21,48,50,24,42,52,47,26,18,50,38,47,52,50,48,49,34,40,77,69,49,36,80,54,28,64,58,89,46,52,44,68,32,52,50,50,48,44,47,23,52,26,26,21,27,46,50,51,24,44,50,30,40,49,48,28,50,59,33,72,44,80,59,66,72,72,49,31,23,48,72,100,53,71,30,48,70,52,44,42,52,50,51,33,50,55,46,52,44,48,48,7,25,52,17,49,43,42,34,42,22,32,76,63,73,34,51,65,62,29,34,54,49,38,16,32,32,20,29,52,12,6,43,34,3,39,35,26,44,74,72,34,25,41,32,49,49,25,45,35,41,27,63,30,48,62,44,39,51,55,22,54,51,51,78,31,42,43,86,87,44,44,89,57,66,70,74,78,43,85,56,64,75,46,33,54,17,28,23,72,89,31,65,61,33,79,43,74,82,48,65,47,75,46,40,37,36,35,55,48,71,88,41,74,92,41,55,85,56,59,83,55,84,45,86,66,39,22,42,33,35,36,45,29,47,43,47,37,46,56,39,68,58,39,80,66,44,69,62,82,55,26,42,35,30,31,35,74,42,68,23,71,90,52,34,57,39,26,59,34,36,31,28,38,20,62,58,68,79,43,76,41,68,69,60,45,61,84,36,46,58,24,22,42,21,36,35,38,22,55,49,72,38,67,44,80,48,40,56,71,40,68,134,85,78,75,80,76,76,76,75,78,73,75,76,69,68,78,68,73,55,40,56,63,63,59,86,60,34,45,86,73,43,51,75,69,32,44,51,52,38,18,58,51,13,23,22,54,75,65,66,54,88,68,59,60,66,65,52,76,59,41,45,38,43,39,31,51,49,22,47,49,25,43,52,48,26,17,50,38,48,52,50,49,49,34,41,76,69,51,37,81,54,28,64,57,89,49,53,45,69,32,52,50,51,46,45,46,23,50,27,26,21,28,46,49,52,23,45,50,31,40,50,46,28,50,58,34,71,43,80,58,65,72,72,48,29,25,46,73,98,53,70,30,47,68,51,44,42,53,50,51,32,51,54,47,50,44,48,49,7,26,51,19,51,43,42,34,42,22,31,75,64,72,35,53,63,62,30,33,54,49,38,17,33,33,20,28,53,13,7,43,35,4,38,34,26,43,75,72,35,25,41,32,51,48,24,43,34,42,27,62,30,50,62,43,39,50,55,22,54,51,53,78,31,42,43,85,87,45,43,89,58,67,71,75,78,43,84,55,63,76,47,33,54,19,28,23,72,90,31,66,62,32,78,42,71,81,47,65,45,77,46,40,37,36,35,56,47,72,86,42,74,92,42,55,84,56,57,83,54,84,45,84,66,39,23,42,33,34,35,43,30,47,43,47,37,47,56,37,65,58,40,79,66,44,67,62,83,54,27,40,33,31,30,34,73,41,69,23,70,88,51,34,56,40,27,60,34,38,31,28,37,19,61,59,65,80,42,78,41,68,70,60,45,61,85,35,47,59,24,24,42,20,37,38,38,22,56,52,71,36,68,48,78,50,41,56,73,36,62

Organism: Cordyceps militaris (strain CM01) (NCBI:txid983644)

Nearest PDB structures (foldseek):
  8w9k-assembly1_A  TM=8.627E-01  e=6.696E-13  Ramazzottius varieornatus
  8w9k-assembly1_B  TM=8.545E-01  e=2.777E-12  Ramazzottius varieornatus
  2qqy-assembly1_A  TM=8.952E-01  e=2.678E-02  Bacillus anthracis str. Ames
  7vp8-assembly1_A  TM=7.656E-01  e=1.798E-02  Ureaplasma urealyticum
  5ls9-assembly1_C  TM=7.587E-01  e=7.046E-02  Archaeoglobus fulgidus

Foldseek 3Di:
DPPPPPPPPPPPCPPCQPFQAQDPPLPPPHHDPVSQVVLQVLQVHHADDDDADLADDPLLLLLLQLQLQVLRLVLSLLVVLLCCDVVVPPQADDDPPSVVVSSVSSNVSSNSSSSNNNSVCNQVSNPHDHFDYFTWGDPDRHDLRSLVVLLQLLLQVLQALVVSLVSCVVRPNVVVNVVSVVVSVVSLVSNLVSCVLNQFRSDFDPFRWHHHSLQSSQLCVVTGDPPGGPDPPVSNVHDRAWAKEKQNHQEAEEEQDKDKIKIKTQLVPVVVQVVVAPPPQPQKWKWKIAGFDFIDTWGWAPWDDDDRMIMTMTIDHRPVVVRAAKMWIFIFRDDDGPGPNSGRVGGRHDTRIYGYGRGNDPVCVNVND/DPPPPPPPPPPPCPPCQPFQAQDPPLPPPHHDPVSQVVLQVLQVHHADDDDADLADDPLLLLLLQLQLQVLSLVLRLLVVLLCCDVVVPPQADDDPPSVVVSSVSSNVSSNSSSSNNNSVCNQVSNPHDHFDYFTWGDPDRHDLRSLVVLLQLLLQVLQQLVVSLVSCVVRPNVVVNVVSVVVSVVSLVSNLVSCVLNQFRSDFDPFRWHHHSLQSSQLCVVTGDPPGGPDPPVSNVHDRAWAKEKQNHQEAEEEQDKDKIKIKTQLVPVVVCVVVAPPPQPQKWKWKIAGFDFIDTWGWAPWDDDDRMIMTMTIDHRPVVVRAAKMWIFIFSDDDGPGPNSRRVGGRHDTRIYGYGRGNDPVCVNVND

Radius of gyration: 26.52 Å; Cα contacts (8 Å, |Δi|>4): 1559; chains: 2; bounding box: 55×112×64 Å

Secondary structure (DSSP, 8-state):
-------------------BPPP-TT-TTS--HHHHHHHHHHHTSPPP-SPPPS---HHHHHHHHHHHHHHHHHHHHHHHHHHHHHTT-TT---SS-HHHHHHHHHHHHHHHHHHHHHHHHHHHHTTPPPPPP--B-----SHHHHHHHHHHHHHHHHHHHHHHHHHHHHTT-HHHHHHHHHHHHHHHHHHHHHHHHTTB-SS--SSPPP--HHHHHHHHTTTBPTT-SSS-GGGS----PPP-EETTBSEEEE-SS-EEEEEEEE-TT-GGGGGGTT--STT-EEEEEETTSPPEEEEEEEEEEETTEEEEEEEE-HHHHT--EEEEEEEES----SSGGGGGGGEEEEEEEEEE--B---HHHHHT-/-------------------BPPP-TT-TTS--HHHHHHHHHHHTSPPP-SPPPS---HHHHHHHHHHHHHHHHHHHHHHHHHHHHHTT-TT---SS-HHHHHHHHHHHHHHHHHHHHHHHHHHHHTT---PPP--B-----SHHHHHHHHHHHHHHHHHHHHHHHHHHHHTT-HHHHHHHHHHHHHHHHHHHHHHHHTTB-SS--SSPPP--HHHHHHHHTTTBPTT-SSS-GGGS----PPPEEETTBSEEEE-SS-EEEEEEEE-TT-GGGGGGTT--STT-EEEEEETTSPPEEEEEEEEEEETTEEEEEEEE-HHHHT--EEEEEEEES----SSTTHHHHTEEEEEEEEEE--B---HHHHHT-